Protein AF-A0A7Y3LN63-F1 (afdb_monomer)

Foldseek 3Di:
DVVVVVVVVVVVQADPVRDGDPPPPPQPDPPDQPQQPPPPLVLLVDPLDFPDFPLPDPPCNVVVLVLLLAQCNLLVLQVVVLVLLVLLLCQLVQQPVPPDLPCQQALNLLCVQQPPLLVLLVCLLAAQLQCLSNPNLLQVLVCQQQVHSGDGDPHGQALADADDPVLVVLWAQLLCVLLLVLVQLCQQQVCNHSHGSNSVSVSSVVSSVVQNVCPRYHPFRPCLGHHNNCLLVSLLLSQQYFWQAKAFQDLVCVSNDRPLCCAPPDPQHHHQSQNDRRSSRQGCSRHNRNSSSCNGPPVNGIGGGTHHGNSSLQDGSDFDLSSLLSLLLLQLLLVVVLVCLFPVQVVVQVVCCVVVVQDDDVGRPRPPCCSVVSSVVSSVVLLVLLVVLLVVWFDPPQPFDFPFDQDDDDDDDDDDDDDDPDPDPRDRDRDRDRDDSSSVSSRLLSSLLSLLSSLSSSLVSQCSHQAQNQSSQLSVQPNNNPPGRNPVRVPPPSRRDGNDDLVVSLVVSLVSSVVSLVSSLVSSLSNCQVPVLVRTPHSVCSNVSSSVSSVVSSCVSNVSSVSSSVSD

pLDDT: mean 80.08, std 20.66, range [23.3, 98.5]

Radius of gyration: 27.27 Å; Cα contacts (8 Å, |Δi|>4): 886; chains: 1; bounding box: 84×61×67 Å

Solvent-accessible surface area (backbone atoms only — not comparable to full-atom values): 30017 Å² total; per-residue (Å²): 126,76,73,62,60,61,53,54,62,56,62,75,50,46,48,101,80,77,48,75,65,81,79,80,71,84,58,82,72,88,73,73,80,71,76,72,65,64,79,63,52,62,79,67,66,56,95,74,60,63,81,46,42,54,49,72,37,89,84,57,3,63,62,49,45,56,46,53,56,38,54,54,45,53,38,65,52,15,45,64,47,37,53,52,52,50,48,22,35,50,17,10,60,68,26,46,53,82,65,55,62,73,50,76,50,38,27,34,48,43,46,51,60,21,42,45,53,48,53,48,47,56,40,17,50,52,48,9,32,52,61,63,39,29,30,38,51,64,45,52,32,47,28,63,25,41,75,38,76,44,68,82,63,94,74,54,58,45,73,56,36,76,78,55,68,78,63,58,71,44,46,42,36,53,4,38,52,40,29,56,52,49,52,49,52,32,54,39,62,26,41,85,53,63,29,47,46,31,53,49,22,53,51,51,49,51,52,38,52,49,34,32,51,39,29,33,43,23,46,63,39,44,28,60,59,33,46,32,37,60,40,36,55,43,21,55,36,9,18,38,10,27,33,46,30,66,31,48,77,44,61,64,63,55,55,69,49,83,80,51,21,23,52,67,28,47,99,74,33,53,27,28,51,62,78,57,51,41,73,75,58,56,43,23,45,65,46,37,67,72,43,35,38,54,52,24,33,90,80,71,42,55,36,45,23,37,40,64,65,37,44,42,50,49,60,35,84,68,87,52,61,43,55,22,52,42,47,36,47,52,39,5,43,56,49,38,69,47,47,64,53,29,73,71,38,56,57,50,46,54,52,47,27,71,75,70,65,50,68,58,84,100,32,52,49,68,41,70,66,59,53,53,47,45,19,50,52,52,26,42,51,65,52,50,52,40,45,52,51,36,69,75,35,45,44,90,68,78,57,74,46,77,45,63,48,70,68,69,87,78,85,72,88,69,92,70,90,81,84,78,87,74,84,74,78,84,63,78,43,70,43,69,46,84,52,59,65,55,59,57,52,41,34,54,53,34,42,18,41,35,42,30,44,42,22,44,59,43,29,70,38,42,56,45,26,40,44,44,46,48,20,50,59,22,9,69,13,16,44,39,65,76,83,44,50,80,72,75,30,47,80,47,72,60,42,78,40,51,81,42,58,73,74,53,44,51,52,52,28,44,50,42,29,48,52,12,32,54,49,14,46,52,34,31,54,52,33,37,64,75,56,48,34,84,54,29,72,45,55,66,60,50,52,52,52,54,43,50,51,52,48,52,53,41,52,53,59,51,57,50,54,57,59,35,56,75,61,108

Secondary structure (DSSP, 8-state):
-HHHHHHHHHHTTB-TTSPBP------S----------TTTGGG--TTS--EEGGG-TTTHHHHHHHHH-SHHHHHHHHHHHHHHHHHHHHHHHS-TTS-S--TT-HHHIIIIIIIHHHHHHHHHHHSSTHHHH-HHHHHHHHHHHT-SSS--SS-S---BPPPHHHHTTTTHHHHHHHHHHHHHHHHTTTTTTS-HHHHHHHHHHHHHHHHHHHHHBSTTHHHHHT-HHHHHHHHHGGGSSEEEEEES-HHHHHH-SS-HHHHEETTEE--TT---TTT--STTS-----HHHHH-TT--EEEEE--TTHHHH--SS--HHHHHHHHHHHHHHHHHHHTTSHHHHHHHHHHHHHHT--BTTB--S-HHHHHHHHHHHHHHHHHHHHHHHHHHB-SS--EEEEE----------SSS------------EEEEE--HHHHHHHHHHHHTHHHHHHHHHHHHHHHHHHHGGGHHHHHH-TTSSS--TTS-TT-GGGG--SS-HHHHHHHHHHHHHHHHHHHHHHHHHHIIIIIHHHBS-HHHHHHHHHHHHHHHHHHHHHHHHHHHHT-

Nearest PDB structures (foldseek):
  6xe6-assembly1_A  TM=2.240E-01  e=2.729E+00  Homo sapiens
  7rpi-assembly1_A  TM=2.420E-01  e=6.064E+00  Mus musculus
  8v00-assembly1_C  TM=2.046E-01  e=5.549E+00  Apocrypta bakeri

Sequence (568 aa):
MTSTLENEAKEANTLKNGQPRPVKVELFSPERRRPPKKAGMEQHFGPTDPKVDALKLPVIGKPLTKLFKSRPFQFMMILPNQAIFWIVIIGGIVGGSYAMPTGENNFGTVITWFIWFCLIFIMIVGVGRAWCMMCPFGGFAEWVQRHTFWKRTIKPITANWKWPEKMAKFGILPAVGTFIFLTWIEEFFNIAGPGYPIFTSLMVLGIVATALTVMLLFERRTFCRYLCPLTGLIGSAGATGMVAGFRTRDRDKCLSCQTKDCMRGSENGYGCPWFEWPGSASSNLMCGLCTECMKNCPEDNVGLFLQPPLTSVIKPDRRRTDVGVAIVALLGLVVFQQFNALSPYQSLDTWLNSHTGFQFGAYGYPNPIDYLGIIALASLVPVLLTGVITLLLAKKTTSQVTDTRDSGPRVVPSSGGVALLEAPAAIQTTKTVKTSQFKTWFVALAYGIIPLMASDYLARQLPKFLSNSPRIIAAISDPFDKGWNLFGTAKLHIANQHILLGNGVVAVQIVVVGIGLLASLYATNKIVKNELVQISKNALATRAITLLYVLALGLTVAGLYYPMHAAF

Mean predicted aligned error: 10.91 Å

Structure (mmCIF, N/CA/C/O backbone):
data_AF-A0A7Y3LN63-F1
#
_entry.id   AF-A0A7Y3LN63-F1
#
loop_
_atom_site.group_PDB
_atom_site.id
_atom_site.type_symbol
_atom_site.label_atom_id
_atom_site.label_alt_id
_atom_site.label_comp_id
_atom_site.label_asym_id
_atom_site.label_entity_id
_atom_site.label_seq_id
_atom_site.pdbx_PDB_ins_code
_atom_site.Cartn_x
_atom_site.Cartn_y
_atom_site.Cartn_z
_atom_site.occupancy
_atom_site.B_iso_or_equiv
_atom_site.auth_seq_id
_atom_site.auth_comp_id
_atom_site.auth_asym_id
_atom_site.auth_atom_id
_atom_site.pdbx_PDB_model_num
ATOM 1 N N . MET A 1 1 ? -48.057 28.999 -33.735 1.00 39.09 1 MET A N 1
ATOM 2 C CA . MET A 1 1 ? -47.795 27.577 -33.406 1.00 39.09 1 MET A CA 1
ATOM 3 C C . MET A 1 1 ? -46.745 27.377 -32.312 1.00 39.09 1 MET A C 1
ATOM 5 O O . MET A 1 1 ? -46.713 26.303 -31.736 1.00 39.09 1 MET A O 1
ATOM 9 N N . THR A 1 2 ? -45.935 28.379 -31.961 1.00 35.38 2 THR A N 1
ATOM 10 C CA . THR A 1 2 ? -44.934 28.278 -30.881 1.00 35.38 2 THR A CA 1
ATOM 11 C C . THR A 1 2 ? -45.413 28.771 -29.510 1.00 35.38 2 THR A C 1
ATOM 13 O O . THR A 1 2 ? -44.813 28.400 -28.514 1.00 35.38 2 THR A O 1
ATOM 16 N N . SER A 1 3 ? -46.516 29.525 -29.417 1.00 33.00 3 SER A N 1
ATOM 17 C CA . SER A 1 3 ? -47.064 29.995 -28.129 1.00 33.00 3 SER A CA 1
ATOM 18 C C . SER A 1 3 ? -48.073 29.040 -27.476 1.00 33.00 3 SER A C 1
ATOM 20 O O . SER A 1 3 ? -48.337 29.151 -26.283 1.00 33.00 3 SER A O 1
ATOM 22 N N . THR A 1 4 ? -48.639 28.092 -28.228 1.00 31.52 4 THR A N 1
ATOM 23 C CA . THR A 1 4 ? -49.630 27.132 -27.714 1.00 31.52 4 THR A CA 1
ATOM 24 C C . THR A 1 4 ? -48.982 25.928 -27.019 1.00 31.52 4 THR A C 1
ATOM 26 O O . THR A 1 4 ? -49.483 25.485 -25.992 1.00 31.52 4 THR A O 1
ATOM 29 N N . LEU A 1 5 ? -47.812 25.471 -27.486 1.00 32.16 5 LEU A N 1
ATOM 30 C CA . LEU A 1 5 ? -47.097 24.322 -26.902 1.00 32.16 5 LEU A CA 1
ATOM 31 C C . LEU A 1 5 ? -46.393 24.645 -25.569 1.00 32.16 5 LEU A C 1
ATOM 33 O O . LEU A 1 5 ? -46.231 23.767 -24.723 1.00 32.16 5 LEU A O 1
ATOM 37 N N . GLU A 1 6 ? -46.001 25.903 -25.345 1.00 34.38 6 GLU A N 1
ATOM 38 C CA . GLU A 1 6 ? -45.402 26.336 -24.071 1.00 34.38 6 GLU A CA 1
ATOM 39 C C . GLU A 1 6 ? -46.432 26.435 -22.935 1.00 34.38 6 GLU A C 1
ATOM 41 O O . GLU A 1 6 ? -46.094 26.223 -21.767 1.00 34.38 6 GLU A O 1
ATOM 46 N N . ASN A 1 7 ? -47.696 26.709 -23.273 1.00 30.59 7 ASN A N 1
ATOM 47 C CA . ASN A 1 7 ? -48.784 26.773 -22.300 1.00 30.59 7 ASN A CA 1
ATOM 48 C C . ASN A 1 7 ? -49.296 25.372 -21.926 1.00 30.59 7 ASN A C 1
ATOM 50 O O . ASN A 1 7 ? -49.495 25.105 -20.740 1.00 30.59 7 ASN A O 1
ATOM 54 N N . GLU A 1 8 ? -49.369 24.435 -22.878 1.00 32.53 8 GLU A N 1
ATOM 55 C CA . GLU A 1 8 ? -49.744 23.037 -22.595 1.00 32.53 8 GLU A CA 1
ATOM 56 C C . GLU A 1 8 ? -48.692 22.300 -21.737 1.00 32.53 8 GLU A C 1
ATOM 58 O O . GLU A 1 8 ? -49.037 21.496 -20.867 1.00 32.53 8 GLU A O 1
ATOM 63 N N . ALA A 1 9 ? -47.400 22.625 -21.884 1.00 33.78 9 ALA A N 1
ATOM 64 C CA . ALA A 1 9 ? -46.337 22.065 -21.041 1.00 33.78 9 ALA A CA 1
ATOM 65 C C . ALA A 1 9 ? -46.358 22.590 -19.589 1.00 33.78 9 ALA A C 1
ATOM 67 O O . ALA A 1 9 ? -45.890 21.902 -18.673 1.00 33.78 9 ALA A O 1
ATOM 68 N N . LYS A 1 10 ? -46.914 23.790 -19.356 1.00 35.19 10 LYS A N 1
ATOM 69 C CA . LYS A 1 10 ? -47.098 24.354 -18.008 1.00 35.19 10 LYS A CA 1
ATOM 70 C C . LYS A 1 10 ? -48.333 23.790 -17.305 1.00 35.19 10 LYS A C 1
ATOM 72 O O . LYS A 1 10 ? -48.259 23.553 -16.101 1.00 35.19 10 LYS A O 1
ATOM 77 N N . GLU A 1 11 ? -49.414 23.500 -18.029 1.00 33.34 11 GLU A N 1
ATOM 78 C CA . GLU A 1 11 ? -50.616 22.875 -17.448 1.00 33.34 11 GLU A CA 1
ATOM 79 C C . GLU A 1 11 ? -50.439 21.385 -17.119 1.00 33.34 11 GLU A C 1
ATOM 81 O O . GLU A 1 11 ? -51.043 20.883 -16.170 1.00 33.34 11 GLU A O 1
ATOM 86 N N . ALA A 1 12 ? -49.550 20.665 -17.811 1.00 37.53 12 ALA A N 1
ATOM 87 C CA . ALA A 1 12 ? -49.314 19.244 -17.533 1.00 37.53 12 ALA A CA 1
ATOM 88 C C . ALA A 1 12 ? -48.550 18.966 -16.212 1.00 37.53 12 ALA A C 1
ATOM 90 O O . ALA A 1 12 ? -48.521 17.819 -15.746 1.00 37.53 12 ALA A O 1
ATOM 91 N N . ASN A 1 13 ? -47.947 19.991 -15.590 1.00 37.59 13 ASN A N 1
ATOM 92 C CA . ASN A 1 13 ? -47.036 19.848 -14.443 1.00 37.59 13 ASN A CA 1
ATOM 93 C C . ASN A 1 13 ? -47.531 20.437 -13.109 1.00 37.59 13 ASN A C 1
ATOM 95 O O . ASN A 1 13 ? -46.816 20.368 -12.103 1.00 37.59 13 ASN A O 1
ATOM 99 N N . THR A 1 14 ? -48.765 20.931 -13.050 1.00 36.72 14 THR A N 1
ATOM 100 C CA . THR A 1 14 ? -49.410 21.415 -11.821 1.00 36.72 14 THR A CA 1
ATOM 101 C C . THR A 1 14 ? -50.537 20.472 -11.388 1.00 36.72 14 THR A C 1
ATOM 103 O O . THR A 1 14 ? -51.329 19.972 -12.185 1.00 36.72 14 THR A O 1
ATOM 106 N N . LEU A 1 15 ? -50.607 20.154 -10.092 1.00 44.59 15 LEU A N 1
ATOM 107 C CA . LEU A 1 15 ? -51.844 19.624 -9.501 1.00 44.59 15 LEU A CA 1
ATOM 108 C C . LEU A 1 15 ? -52.867 20.771 -9.410 1.00 44.59 15 LEU A C 1
ATOM 110 O O . LEU A 1 15 ? -52.457 21.926 -9.312 1.00 44.59 15 LEU A O 1
ATOM 114 N N . LYS A 1 16 ? -54.176 20.466 -9.368 1.00 48.06 16 LYS A N 1
ATOM 115 C CA . LYS A 1 16 ? -55.291 21.447 -9.286 1.00 48.06 16 LYS A CA 1
ATOM 116 C C . LYS A 1 16 ? -55.171 22.518 -8.173 1.00 48.06 16 LYS A C 1
ATOM 118 O O . LYS A 1 16 ? -55.936 23.469 -8.192 1.00 48.06 16 LYS A O 1
ATOM 123 N N . ASN A 1 17 ? -54.195 22.404 -7.263 1.00 41.84 17 ASN A N 1
ATOM 124 C CA . ASN A 1 17 ? -53.899 23.355 -6.184 1.00 41.84 17 ASN A CA 1
ATOM 125 C C . ASN A 1 17 ? -52.521 24.058 -6.303 1.00 41.84 17 ASN A C 1
ATOM 127 O O . ASN A 1 17 ? -51.982 24.518 -5.301 1.00 41.84 17 ASN A O 1
ATOM 131 N N . GLY A 1 18 ? -51.902 24.127 -7.488 1.00 37.06 18 GLY A N 1
ATOM 132 C CA . GLY A 1 18 ? -50.735 24.998 -7.726 1.00 37.06 18 GLY A CA 1
ATOM 133 C C . GLY A 1 18 ? -49.397 24.561 -7.103 1.00 37.06 18 GLY A C 1
ATOM 134 O O . GLY A 1 18 ? -48.448 25.339 -7.107 1.00 37.06 18 GLY A O 1
ATOM 135 N N . GLN A 1 19 ? -49.274 23.328 -6.599 1.00 32.66 19 GLN A N 1
ATOM 136 C CA . GLN A 1 19 ? -47.988 22.772 -6.151 1.00 32.66 19 GLN A CA 1
ATOM 137 C C . GLN A 1 19 ? -47.297 21.957 -7.267 1.00 32.66 19 GLN A C 1
ATOM 139 O O . GLN A 1 19 ? -47.985 21.219 -7.986 1.00 32.66 19 GLN A O 1
ATOM 144 N N . PRO A 1 20 ? -45.955 22.045 -7.413 1.00 33.81 20 PRO A N 1
ATOM 145 C CA . PRO A 1 20 ? -45.209 21.246 -8.384 1.00 33.81 20 PRO A CA 1
ATOM 146 C C . PRO A 1 20 ? -45.278 19.754 -8.027 1.00 33.81 20 PRO A C 1
ATOM 148 O O . PRO A 1 20 ? -45.077 19.373 -6.872 1.00 33.81 20 PRO A O 1
ATOM 151 N N . ARG A 1 21 ? -45.562 18.891 -9.016 1.00 28.56 21 ARG A N 1
ATOM 152 C CA . ARG A 1 21 ? -45.567 17.430 -8.818 1.00 28.56 21 ARG A CA 1
ATOM 153 C C . ARG A 1 21 ? -44.177 16.962 -8.358 1.00 28.56 21 ARG A C 1
ATOM 155 O O . ARG A 1 21 ? -43.190 17.314 -9.005 1.00 28.56 21 ARG A O 1
ATOM 162 N N . PRO A 1 22 ? -44.060 16.135 -7.301 1.00 31.73 22 PRO A N 1
ATOM 163 C CA . PRO A 1 22 ? -42.780 15.546 -6.940 1.00 31.73 22 PRO A CA 1
ATOM 164 C C . PRO A 1 22 ? -42.326 14.629 -8.078 1.00 31.73 22 PRO A C 1
ATOM 166 O O . PRO A 1 22 ? -42.941 13.593 -8.343 1.00 31.73 22 PRO A O 1
ATOM 169 N N . VAL A 1 23 ? -41.249 15.015 -8.763 1.00 30.59 23 VAL A N 1
ATOM 170 C CA . VAL A 1 23 ? -40.549 14.141 -9.705 1.00 30.59 23 VAL A CA 1
ATOM 171 C C . VAL A 1 23 ? -40.033 12.958 -8.892 1.00 30.59 23 VAL A C 1
ATOM 173 O O . VAL A 1 23 ? -39.098 13.089 -8.102 1.00 30.59 23 VAL A O 1
ATOM 176 N N . LYS A 1 24 ? -40.677 11.798 -9.045 1.00 23.30 24 LYS A N 1
ATOM 177 C CA . LYS A 1 24 ? -40.184 10.526 -8.513 1.00 23.30 24 LYS A CA 1
ATOM 178 C C . LYS A 1 24 ? -38.890 10.181 -9.245 1.00 23.30 24 LYS A C 1
ATOM 180 O O . LYS A 1 24 ? -38.894 9.495 -10.260 1.00 23.30 24 LYS A O 1
ATOM 185 N N . VAL A 1 25 ? -37.772 10.662 -8.718 1.00 31.08 25 VAL A N 1
ATOM 186 C CA . VAL A 1 25 ? -36.477 10.043 -8.968 1.00 31.08 25 VAL A CA 1
ATOM 187 C C . VAL A 1 25 ? -36.538 8.696 -8.259 1.00 31.08 25 VAL A C 1
ATOM 189 O O . VAL A 1 25 ? -36.634 8.648 -7.032 1.00 31.08 25 VAL A O 1
ATOM 192 N N . GLU A 1 26 ? -36.524 7.598 -9.014 1.00 25.88 26 GLU A N 1
ATOM 193 C CA . GLU A 1 26 ? -36.200 6.282 -8.464 1.00 25.88 26 GLU A CA 1
ATOM 194 C C . GLU A 1 26 ? -34.749 6.327 -7.968 1.00 25.88 26 GLU A C 1
ATOM 196 O O . GLU A 1 26 ? -33.793 5.949 -8.644 1.00 25.88 26 GLU A O 1
ATOM 201 N N . LEU A 1 27 ? -34.585 6.870 -6.762 1.00 34.22 27 LEU A N 1
ATOM 202 C CA . LEU A 1 27 ? -33.478 6.564 -5.880 1.00 34.22 27 LEU A CA 1
ATOM 203 C C . LEU A 1 27 ? -33.380 5.041 -5.846 1.00 34.22 27 LEU A C 1
ATOM 205 O O . LEU A 1 27 ? -34.405 4.374 -5.684 1.00 34.22 27 LEU A O 1
ATOM 209 N N . PHE A 1 28 ? -32.165 4.507 -6.004 1.00 36.03 28 PHE A N 1
ATOM 210 C CA . PHE A 1 28 ? -31.838 3.127 -5.649 1.00 36.03 28 PHE A CA 1
ATOM 211 C C . PHE A 1 28 ? -32.725 2.693 -4.480 1.00 36.03 28 PHE A C 1
ATOM 213 O O . PHE A 1 28 ? -32.699 3.362 -3.447 1.00 36.03 28 PHE A O 1
ATOM 220 N N . SER A 1 29 ? -33.561 1.677 -4.732 1.00 29.39 29 SER A N 1
ATOM 221 C CA . SER A 1 29 ? -34.656 1.178 -3.892 1.00 29.39 29 SER A CA 1
ATOM 222 C C . SER A 1 29 ? -34.576 1.607 -2.418 1.00 29.39 29 SER A C 1
ATOM 224 O O . SER A 1 29 ? -33.524 1.417 -1.795 1.00 29.39 29 SER A O 1
ATOM 226 N N . PRO A 1 30 ? -35.668 2.113 -1.805 1.00 30.88 30 PRO A N 1
ATOM 227 C CA . PRO A 1 30 ? -35.736 2.309 -0.366 1.00 30.88 30 PRO A CA 1
ATOM 228 C C . PRO A 1 30 ? -35.762 0.930 0.305 1.00 30.88 30 PRO A C 1
ATOM 230 O O . PRO A 1 30 ? -36.797 0.449 0.765 1.00 30.88 30 PRO A O 1
ATOM 233 N N . GLU A 1 31 ? -34.611 0.264 0.359 1.00 33.62 31 GLU A N 1
ATOM 234 C CA . GLU A 1 31 ? -34.411 -0.951 1.124 1.00 33.62 31 GLU A CA 1
ATOM 235 C C . GLU A 1 31 ? -34.666 -0.601 2.586 1.00 33.62 31 GLU A C 1
ATOM 237 O O . GLU A 1 31 ? -33.877 0.072 3.256 1.00 33.62 31 GLU A O 1
ATOM 242 N N . ARG A 1 32 ? -35.871 -1.001 3.005 1.00 32.59 32 ARG A N 1
ATOM 243 C CA . ARG A 1 32 ? -36.440 -1.075 4.348 1.00 32.59 32 ARG A CA 1
ATOM 244 C C . ARG A 1 32 ? -35.427 -0.656 5.417 1.00 32.59 32 ARG A C 1
ATOM 246 O O . ARG A 1 32 ? -34.529 -1.424 5.768 1.00 32.59 32 ARG A O 1
ATOM 253 N N . ARG A 1 33 ? -35.583 0.571 5.936 1.00 40.38 33 ARG A N 1
ATOM 254 C CA . ARG A 1 33 ? -34.808 1.092 7.070 1.00 40.38 33 ARG A CA 1
ATOM 255 C C . ARG A 1 33 ? -34.923 0.091 8.221 1.00 40.38 33 ARG A C 1
ATOM 257 O O . ARG A 1 33 ? -35.912 0.098 8.946 1.00 40.38 33 ARG A O 1
ATOM 264 N N . ARG A 1 34 ? -33.921 -0.772 8.419 1.00 39.75 34 ARG A N 1
ATOM 265 C CA . ARG A 1 34 ? -33.699 -1.318 9.758 1.00 39.75 34 ARG A CA 1
ATOM 266 C C . ARG A 1 34 ? -33.326 -0.110 10.612 1.00 39.75 34 ARG A C 1
ATOM 268 O O . ARG A 1 34 ? -32.345 0.553 10.259 1.00 39.75 34 ARG A O 1
ATOM 275 N N . PRO A 1 35 ? -34.095 0.226 11.662 1.00 37.75 35 PRO A N 1
ATOM 276 C CA . PRO A 1 35 ? -33.695 1.295 12.556 1.00 37.75 35 PRO A CA 1
ATOM 277 C C . PRO A 1 35 ? -32.275 0.984 13.051 1.00 37.75 35 PRO A C 1
ATOM 279 O O . PRO A 1 35 ? -31.975 -0.186 13.325 1.00 37.75 35 PRO A O 1
ATOM 282 N N . PRO A 1 36 ? -31.378 1.983 13.089 1.00 44.00 36 PRO A N 1
ATOM 283 C CA . PRO A 1 36 ? -30.032 1.787 13.598 1.00 44.00 36 PRO A CA 1
ATOM 284 C C . PRO A 1 36 ? -30.159 1.312 15.044 1.00 44.00 36 PRO A C 1
ATOM 286 O O . PRO A 1 36 ? -30.557 2.069 15.925 1.00 44.00 36 PRO A O 1
ATOM 289 N N . LYS A 1 37 ? -29.886 0.028 15.288 1.00 46.03 37 LYS A N 1
ATOM 290 C CA . LYS A 1 37 ? -29.803 -0.476 16.654 1.00 46.03 37 LYS A CA 1
ATOM 291 C C . LYS A 1 37 ? -28.567 0.165 17.289 1.00 46.03 37 LYS A C 1
ATOM 293 O O . LYS A 1 37 ? -27.470 0.014 16.757 1.00 46.03 37 LYS A O 1
ATOM 298 N N . LYS A 1 38 ? -28.756 0.888 18.399 1.00 49.06 38 LYS A N 1
ATOM 299 C CA . LYS A 1 38 ? -27.658 1.377 19.253 1.00 49.06 38 LYS A CA 1
ATOM 300 C C . LYS A 1 38 ? -26.815 0.214 19.802 1.00 49.06 38 LYS A C 1
ATOM 302 O O . LYS A 1 38 ? -25.590 0.298 19.858 1.00 49.06 38 LYS A O 1
ATOM 307 N N . ALA A 1 39 ? -27.481 -0.902 20.103 1.00 42.31 39 ALA A N 1
ATOM 308 C CA . ALA A 1 39 ? -26.878 -2.104 20.664 1.00 42.31 39 ALA A CA 1
ATOM 309 C C . ALA A 1 39 ? -25.735 -2.661 19.792 1.00 42.31 39 ALA A C 1
ATOM 311 O O . ALA A 1 39 ? -25.924 -2.968 18.613 1.00 42.31 39 ALA A O 1
ATOM 312 N N . GLY A 1 40 ? -24.544 -2.784 20.387 1.00 48.88 40 GLY A N 1
ATOM 313 C CA . GLY A 1 40 ? -23.321 -3.300 19.757 1.00 48.88 40 GLY A CA 1
ATOM 314 C C . GLY A 1 40 ? -22.476 -2.253 19.018 1.00 48.88 40 GLY A C 1
ATOM 315 O O . GLY A 1 40 ? -21.286 -2.474 18.815 1.00 48.88 40 GLY A O 1
ATOM 316 N N . MET A 1 41 ? -23.039 -1.091 18.665 1.00 50.12 41 MET A N 1
ATOM 317 C CA . MET A 1 41 ? -22.267 0.003 18.054 1.00 50.12 41 MET A CA 1
ATOM 318 C C . MET A 1 41 ? -21.547 0.841 19.120 1.00 50.12 41 MET A C 1
ATOM 320 O O . MET A 1 41 ? -20.442 1.306 18.868 1.00 50.12 41 MET A O 1
ATOM 324 N N . GLU A 1 42 ? -22.107 0.919 20.333 1.00 51.09 42 GLU A N 1
ATOM 325 C CA . GLU A 1 42 ? -21.497 1.507 21.544 1.00 51.09 42 GLU A CA 1
ATOM 326 C C . GLU A 1 42 ? -20.109 0.942 21.875 1.00 51.09 42 GLU A C 1
ATOM 328 O O . GLU A 1 42 ? -19.224 1.684 22.289 1.00 51.09 42 GLU A O 1
ATOM 333 N N . GLN A 1 43 ? -19.859 -0.335 21.581 1.00 47.31 43 GLN A N 1
ATOM 334 C CA . GLN A 1 43 ? -18.547 -0.969 21.781 1.00 47.31 43 GLN A CA 1
ATOM 335 C C . GLN A 1 43 ? -17.494 -0.541 20.748 1.00 47.31 43 GLN A C 1
ATOM 337 O O . GLN A 1 43 ? -16.299 -0.700 20.985 1.00 47.31 43 GLN A O 1
ATOM 342 N N . HIS A 1 44 ? -17.918 0.007 19.606 1.00 49.00 44 HIS A N 1
ATOM 343 C CA . HIS A 1 44 ? -17.031 0.606 18.607 1.00 49.00 44 HIS A CA 1
ATOM 344 C C . HIS A 1 44 ? -16.770 2.098 18.873 1.00 49.00 44 HIS A C 1
ATOM 346 O O . HIS A 1 44 ? -15.989 2.708 18.143 1.00 49.00 44 HIS A O 1
ATOM 352 N N . PHE A 1 45 ? -17.417 2.691 19.886 1.00 53.09 45 PHE A N 1
ATOM 353 C CA . PHE A 1 45 ? -17.345 4.104 20.270 1.00 53.09 45 PHE A CA 1
ATOM 354 C C . PHE A 1 45 ? -16.383 4.287 21.464 1.00 53.09 45 PHE A C 1
ATOM 356 O O . PHE A 1 45 ? -16.800 4.584 22.578 1.00 53.09 45 PHE A O 1
ATOM 363 N N . GLY A 1 46 ? -15.084 4.037 21.247 1.00 55.19 46 GLY A N 1
ATOM 364 C CA . GLY A 1 46 ? -14.059 4.051 22.301 1.00 55.19 46 GLY A CA 1
ATOM 365 C C . GLY A 1 46 ? -13.280 5.376 22.462 1.00 55.19 46 GLY A C 1
ATOM 366 O O . GLY A 1 46 ? -13.224 6.189 21.542 1.00 55.19 46 GLY A O 1
ATOM 367 N N . PRO A 1 47 ? -12.578 5.580 23.599 1.00 47.56 47 PRO A N 1
ATOM 368 C CA . PRO A 1 47 ? -11.713 6.745 23.877 1.00 47.56 47 PRO A CA 1
ATOM 369 C C . PRO A 1 47 ? -10.429 6.815 23.021 1.00 47.56 47 PRO A C 1
ATOM 371 O O . PRO A 1 47 ? -9.586 7.693 23.218 1.00 47.56 47 PRO A O 1
ATOM 374 N N . THR A 1 48 ? -10.254 5.867 22.103 1.00 52.16 48 THR A N 1
ATOM 375 C CA . THR A 1 48 ? -9.139 5.727 21.156 1.00 52.16 48 THR A CA 1
ATOM 376 C C . THR A 1 48 ? -9.301 6.577 19.901 1.00 52.16 48 THR A C 1
ATOM 378 O O . THR A 1 48 ? -8.387 6.601 19.074 1.00 52.16 48 THR A O 1
ATOM 381 N N . ASP A 1 49 ? -10.416 7.299 19.766 1.00 67.44 49 ASP A N 1
ATOM 382 C CA . ASP A 1 49 ? -10.629 8.175 18.625 1.00 67.44 49 ASP A CA 1
ATOM 383 C C . ASP A 1 49 ? -9.579 9.280 18.525 1.00 67.44 49 ASP A C 1
ATOM 385 O O . ASP A 1 49 ? -9.224 9.919 19.526 1.00 67.44 49 ASP A O 1
ATOM 389 N N . PRO A 1 50 ? -9.094 9.554 17.305 1.00 72.00 50 PRO A N 1
ATOM 390 C CA . PRO A 1 50 ? -8.230 10.693 17.079 1.00 72.00 50 PRO A CA 1
ATOM 391 C C . PRO A 1 50 ? -8.977 11.979 17.449 1.00 72.00 50 PRO A C 1
ATOM 393 O O . PRO A 1 50 ? -10.120 12.190 17.057 1.00 72.00 50 PRO A O 1
ATOM 396 N N . LYS A 1 51 ? -8.321 12.848 18.221 1.00 79.94 51 LYS A N 1
ATOM 397 C CA . LYS A 1 51 ? -8.942 14.071 18.759 1.00 79.94 51 LYS A CA 1
ATOM 398 C C . LYS A 1 51 ? -8.732 15.299 17.875 1.00 79.94 51 LYS A C 1
ATOM 400 O O . LYS A 1 51 ? -9.467 16.274 17.991 1.00 79.94 51 LYS A O 1
ATOM 405 N N . VAL A 1 52 ? -7.721 15.267 17.007 1.00 90.06 52 VAL A N 1
ATOM 406 C CA . VAL A 1 52 ? -7.313 16.423 16.202 1.00 90.06 52 VAL A CA 1
ATOM 407 C C . VAL A 1 52 ? -8.006 16.369 14.844 1.00 90.06 52 VAL A C 1
ATOM 409 O O . VAL A 1 52 ? -7.597 15.612 13.967 1.00 90.06 52 VAL A O 1
ATOM 412 N N . ASP A 1 53 ? -9.049 17.181 14.668 1.00 92.75 53 ASP A N 1
ATOM 413 C CA . ASP A 1 53 ? -9.694 17.408 13.370 1.00 92.75 53 ASP A CA 1
ATOM 414 C C . ASP A 1 53 ? -8.950 18.514 12.609 1.00 92.75 53 ASP A C 1
ATOM 416 O O . ASP A 1 53 ? -9.058 19.698 12.942 1.00 92.75 53 ASP A O 1
ATOM 420 N N . ALA A 1 54 ? -8.211 18.136 11.563 1.00 92.88 54 ALA A N 1
ATOM 421 C CA . ALA A 1 54 ? -7.433 19.058 10.736 1.00 92.88 54 ALA A CA 1
ATOM 422 C C . ALA A 1 54 ? -8.304 20.149 10.089 1.00 92.88 54 ALA A C 1
ATOM 424 O O . ALA A 1 54 ? -7.829 21.249 9.808 1.00 92.88 54 ALA A O 1
ATOM 425 N N . LEU A 1 55 ? -9.595 19.872 9.887 1.00 93.06 55 LEU A N 1
ATOM 426 C CA . LEU A 1 55 ? -10.539 20.809 9.278 1.00 93.06 55 LEU A CA 1
ATOM 427 C C . LEU A 1 55 ? -11.002 21.914 10.230 1.00 93.06 55 LEU A C 1
ATOM 429 O O . LEU A 1 55 ? -11.579 22.901 9.778 1.00 93.06 55 LEU A O 1
ATOM 433 N N . LYS A 1 56 ? -10.744 21.769 11.533 1.00 92.06 56 LYS A N 1
ATOM 434 C CA . LYS A 1 56 ? -11.036 22.785 12.553 1.00 92.06 56 LYS A CA 1
ATOM 435 C C . LYS A 1 56 ? -9.813 23.612 12.955 1.00 92.06 56 LYS A C 1
ATOM 437 O O . LYS A 1 56 ? -9.938 24.489 13.803 1.00 92.06 56 LYS A O 1
ATOM 442 N N . LEU A 1 57 ? -8.645 23.363 12.359 1.00 92.19 57 LEU A N 1
ATOM 443 C CA . LEU A 1 57 ? -7.449 24.157 12.637 1.00 92.19 57 LEU A CA 1
ATOM 444 C C . LEU A 1 57 ? -7.642 25.611 12.164 1.00 92.19 57 LEU A C 1
ATOM 446 O O . LEU A 1 57 ? -8.172 25.825 11.071 1.00 92.19 57 LEU A O 1
ATOM 450 N N . PRO A 1 58 ? -7.202 26.613 12.946 1.00 88.31 58 PRO A N 1
ATOM 451 C CA . PRO A 1 58 ? -7.590 28.012 12.746 1.00 88.31 58 PRO A CA 1
ATOM 452 C C . PRO A 1 58 ? -7.118 28.593 11.406 1.00 88.31 58 PRO A C 1
ATOM 454 O O . PRO A 1 58 ? -7.854 29.347 10.776 1.00 88.31 58 PRO A O 1
ATOM 457 N N . VAL A 1 59 ? -5.923 28.208 10.944 1.00 90.50 59 VAL A N 1
ATOM 458 C CA . VAL A 1 59 ? -5.313 28.749 9.716 1.00 90.50 59 VAL A CA 1
ATOM 459 C C . VAL A 1 59 ? -5.698 27.929 8.481 1.00 90.50 59 VAL A C 1
ATOM 461 O O . VAL A 1 59 ? -6.109 28.478 7.462 1.00 90.50 59 VAL A O 1
ATOM 464 N N . ILE A 1 60 ? -5.602 26.599 8.568 1.00 91.31 60 ILE A N 1
ATOM 465 C CA . ILE A 1 60 ? -5.741 25.709 7.403 1.00 91.31 60 ILE A CA 1
ATOM 466 C C . ILE A 1 60 ? -7.124 25.055 7.275 1.00 91.31 60 ILE A C 1
ATOM 468 O O . ILE A 1 60 ? -7.471 24.557 6.206 1.00 91.31 60 ILE A O 1
ATOM 472 N N . GLY A 1 61 ? -7.955 25.075 8.320 1.00 90.94 61 GLY A N 1
ATOM 473 C CA . GLY A 1 61 ? -9.194 24.296 8.374 1.00 90.94 61 GLY A CA 1
ATOM 474 C C . GLY A 1 61 ? -10.268 24.738 7.376 1.00 90.94 61 GLY A C 1
ATOM 475 O O . GLY A 1 61 ? -10.832 23.912 6.651 1.00 90.94 61 GLY A O 1
ATOM 476 N N . LYS A 1 62 ? -10.519 26.050 7.273 1.00 92.19 62 LYS A N 1
ATOM 477 C CA . LYS A 1 62 ? -11.463 26.628 6.298 1.00 92.19 62 LYS A CA 1
ATOM 478 C C . LYS A 1 62 ? -11.047 26.380 4.838 1.00 92.19 62 LYS A C 1
ATOM 480 O O . LYS A 1 62 ? -11.887 25.869 4.089 1.00 92.19 62 LYS A O 1
ATOM 485 N N . PRO A 1 63 ? -9.803 26.684 4.402 1.00 93.88 63 PRO A N 1
ATOM 486 C CA . PRO A 1 63 ? -9.397 26.409 3.026 1.00 93.88 63 PRO A CA 1
ATOM 487 C C . PRO A 1 63 ? -9.412 24.908 2.712 1.00 93.88 63 PRO A C 1
ATOM 489 O O . PRO A 1 63 ? -9.930 24.529 1.663 1.00 93.88 63 PRO A O 1
ATOM 492 N N . LEU A 1 64 ? -8.972 24.043 3.637 1.00 93.38 64 LEU A N 1
ATOM 493 C CA . LEU A 1 64 ? -9.056 22.584 3.475 1.00 93.38 64 LEU A CA 1
ATOM 494 C C . LEU A 1 64 ? -10.500 22.097 3.325 1.00 93.38 64 LEU A C 1
ATOM 496 O O . LEU A 1 64 ? -10.793 21.288 2.449 1.00 93.38 64 LEU A O 1
ATOM 500 N N . THR A 1 65 ? -11.423 22.611 4.139 1.00 94.00 65 THR A N 1
ATOM 501 C CA . THR A 1 65 ? -12.846 22.251 4.060 1.00 94.00 65 THR A CA 1
ATOM 502 C C . THR A 1 65 ? -13.441 22.644 2.713 1.00 94.00 65 THR A C 1
ATOM 504 O O . THR A 1 65 ? -14.121 21.831 2.082 1.00 94.00 65 THR A O 1
ATOM 507 N N . LYS A 1 66 ? -13.159 23.866 2.241 1.00 93.56 66 LYS A N 1
ATOM 508 C CA . LYS A 1 66 ? -13.601 24.340 0.922 1.00 93.56 66 LYS A CA 1
ATOM 509 C C . LYS A 1 66 ? -13.021 23.469 -0.194 1.00 93.56 66 LYS A C 1
ATOM 511 O O . LYS A 1 66 ? -13.756 23.063 -1.092 1.00 93.56 66 LYS A O 1
ATOM 516 N N . LEU A 1 67 ? -11.734 23.134 -0.102 1.00 93.94 67 LEU A N 1
ATOM 517 C CA . LEU A 1 67 ? -11.042 22.279 -1.060 1.00 93.94 67 LEU A CA 1
ATOM 518 C C . LEU A 1 67 ? -11.659 20.872 -1.104 1.00 93.94 67 LEU A C 1
ATOM 520 O O . LEU A 1 67 ? -12.057 20.417 -2.172 1.00 93.94 67 LEU A O 1
ATOM 524 N N . PHE A 1 68 ? -11.831 20.206 0.038 1.00 92.69 68 PHE A N 1
ATOM 525 C CA . PHE A 1 68 ? -12.347 18.832 0.103 1.00 92.69 68 PHE A CA 1
ATOM 526 C C . PHE A 1 68 ? -13.831 18.707 -0.241 1.00 92.69 68 PHE A C 1
ATOM 528 O O . PHE A 1 68 ? -14.235 17.677 -0.791 1.00 92.69 68 PHE A O 1
ATOM 535 N N . LYS A 1 69 ? -14.638 19.739 0.050 1.00 91.81 69 LYS A N 1
ATOM 536 C CA . LYS A 1 69 ? -16.039 19.805 -0.391 1.00 91.81 69 LYS A CA 1
ATOM 537 C C . LYS A 1 69 ? -16.160 20.098 -1.891 1.00 91.81 69 LYS A C 1
ATOM 539 O O . LYS A 1 69 ? -17.191 19.781 -2.484 1.00 91.81 69 LYS A O 1
ATOM 544 N N . SER A 1 70 ? -15.122 20.643 -2.529 1.00 91.75 70 SER A N 1
ATOM 545 C CA . SER A 1 70 ? -15.151 20.903 -3.967 1.00 91.75 70 SER A CA 1
ATOM 546 C C . SER A 1 70 ? -15.168 19.598 -4.776 1.00 91.75 70 SER A C 1
ATOM 548 O O . SER A 1 70 ? -14.479 18.618 -4.480 1.00 91.75 70 SER A O 1
ATOM 550 N N . ARG A 1 71 ? -15.996 19.571 -5.822 1.00 88.31 71 ARG A N 1
ATOM 551 C CA . ARG A 1 71 ? -16.108 18.436 -6.749 1.00 88.31 71 ARG A CA 1
ATOM 552 C C . ARG A 1 71 ? -14.850 18.241 -7.613 1.00 88.31 71 ARG A C 1
ATOM 554 O O . ARG A 1 71 ? -14.421 17.092 -7.729 1.00 88.31 71 ARG A O 1
ATOM 561 N N . PRO A 1 72 ? -14.210 19.304 -8.145 1.00 90.88 72 PRO A N 1
ATOM 562 C CA . PRO A 1 72 ? -12.999 19.164 -8.953 1.00 90.88 72 PRO A CA 1
ATOM 563 C C . PRO A 1 72 ? -11.789 18.637 -8.181 1.00 90.88 72 PRO A C 1
ATOM 565 O O . PRO A 1 72 ? -10.875 18.114 -8.805 1.00 90.88 72 PRO A O 1
ATOM 568 N N . PHE A 1 73 ? -11.773 18.723 -6.846 1.00 91.44 73 PHE A N 1
ATOM 569 C CA . PHE A 1 73 ? -10.615 18.341 -6.033 1.00 91.44 73 PHE A CA 1
ATOM 570 C C . PHE A 1 73 ? -10.069 16.947 -6.342 1.00 91.44 73 PHE A C 1
ATOM 572 O O . PHE A 1 73 ? -8.867 16.777 -6.520 1.00 91.44 73 PHE A O 1
ATOM 579 N N . GLN A 1 74 ? -10.948 15.947 -6.443 1.00 88.69 74 GLN A N 1
ATOM 580 C CA . GLN A 1 74 ? -10.509 14.582 -6.718 1.00 88.69 74 GLN A CA 1
ATOM 581 C C . GLN A 1 74 ? -9.896 14.469 -8.123 1.00 88.69 74 GLN A C 1
ATOM 583 O O . GLN A 1 74 ? -8.856 13.840 -8.284 1.00 88.69 74 GLN A O 1
ATOM 588 N N . PHE A 1 75 ? -10.500 15.122 -9.121 1.00 91.25 75 PHE A N 1
ATOM 589 C CA . PHE A 1 75 ? -9.959 15.192 -10.478 1.00 91.25 75 PHE A CA 1
ATOM 590 C C . PHE A 1 75 ? -8.586 15.872 -10.502 1.00 91.25 75 PHE A C 1
ATOM 592 O O . PHE A 1 75 ? -7.639 15.300 -11.030 1.00 91.25 75 PHE A O 1
ATOM 599 N N . MET A 1 76 ? -8.456 17.039 -9.865 1.00 92.56 76 MET A N 1
ATOM 600 C CA . MET A 1 76 ? -7.208 17.810 -9.819 1.00 92.56 76 MET A CA 1
ATOM 601 C C . MET A 1 76 ? -6.064 17.048 -9.148 1.00 92.56 76 MET A C 1
ATOM 603 O O . MET A 1 76 ? -4.915 17.223 -9.529 1.00 92.56 76 MET A O 1
ATOM 607 N N . MET A 1 77 ? -6.369 16.191 -8.173 1.00 92.00 77 MET A N 1
ATOM 608 C CA . MET A 1 77 ? -5.363 15.367 -7.499 1.00 92.00 77 MET A CA 1
ATOM 609 C C . MET A 1 77 ? -4.951 14.138 -8.314 1.00 92.00 77 MET A C 1
ATOM 611 O O . MET A 1 77 ? -3.824 13.679 -8.183 1.00 92.00 77 MET A O 1
ATOM 615 N N . ILE A 1 78 ? -5.844 13.598 -9.147 1.00 93.56 78 ILE A N 1
ATOM 616 C CA . ILE A 1 78 ? -5.555 12.446 -10.017 1.00 93.56 78 ILE A CA 1
ATOM 617 C C . ILE A 1 78 ? -4.841 12.891 -11.301 1.00 93.56 78 ILE A C 1
ATOM 619 O O . ILE A 1 78 ? -3.988 12.166 -11.805 1.00 93.56 78 ILE A O 1
ATOM 623 N N . LEU A 1 79 ? -5.176 14.073 -11.829 1.00 93.12 79 LEU A N 1
ATOM 624 C CA . LEU A 1 79 ? -4.742 14.550 -13.143 1.00 93.12 79 LEU A CA 1
ATOM 625 C C . LEU A 1 79 ? -3.214 14.527 -13.358 1.00 93.12 79 LEU A C 1
ATOM 627 O O . LEU A 1 79 ? -2.806 13.997 -14.393 1.00 93.12 79 LEU A O 1
ATOM 631 N N . PRO A 1 80 ? -2.359 15.013 -12.430 1.00 92.38 80 PRO A N 1
ATOM 632 C CA . PRO A 1 80 ? -0.908 14.981 -12.627 1.00 92.38 80 PRO A CA 1
ATOM 633 C C . PRO A 1 80 ? -0.388 13.553 -12.800 1.00 92.38 80 PRO A C 1
ATOM 635 O O . PRO A 1 80 ? 0.357 13.260 -13.733 1.00 92.38 80 PRO A O 1
ATOM 638 N N . ASN A 1 81 ? -0.856 12.636 -11.952 1.00 92.38 81 ASN A N 1
ATOM 639 C CA . ASN A 1 81 ? -0.456 11.236 -12.017 1.00 92.38 81 ASN A CA 1
ATOM 640 C C . ASN A 1 81 ? -1.011 10.566 -13.273 1.00 92.38 81 ASN A C 1
ATOM 642 O O . ASN A 1 81 ? -0.325 9.762 -13.890 1.00 92.38 81 ASN A O 1
ATOM 646 N N . GLN A 1 82 ? -2.228 10.912 -13.689 1.00 93.12 82 GLN A N 1
ATOM 647 C CA . GLN A 1 82 ? -2.787 10.382 -14.924 1.00 93.12 82 GLN A CA 1
ATOM 648 C C . GLN A 1 82 ? -1.961 10.800 -16.147 1.00 93.12 82 GLN A C 1
ATOM 650 O O . GLN A 1 82 ? -1.712 9.965 -17.014 1.00 93.12 82 GLN A O 1
ATOM 655 N N . ALA A 1 83 ? -1.516 12.059 -16.207 1.00 92.06 83 ALA A N 1
ATOM 656 C CA . ALA A 1 83 ? -0.648 12.544 -17.277 1.00 92.06 83 ALA A CA 1
ATOM 657 C C . ALA A 1 83 ? 0.693 11.796 -17.286 1.00 92.06 83 ALA A C 1
ATOM 659 O O . ALA A 1 83 ? 1.090 11.278 -18.326 1.00 92.06 83 ALA A O 1
ATOM 660 N N . ILE A 1 84 ? 1.336 11.654 -16.120 1.00 90.06 84 ILE A N 1
ATOM 661 C CA . ILE A 1 84 ? 2.594 10.907 -15.978 1.00 90.06 84 ILE A CA 1
ATOM 662 C C . ILE A 1 84 ? 2.440 9.470 -16.484 1.00 90.06 84 ILE A C 1
ATOM 664 O O . ILE A 1 84 ? 3.230 9.028 -17.310 1.00 90.06 84 ILE A O 1
ATOM 668 N N . PHE A 1 85 ? 1.412 8.744 -16.037 1.00 90.12 85 PHE A N 1
ATOM 669 C CA . PHE A 1 85 ? 1.230 7.341 -16.415 1.00 90.12 85 PHE A CA 1
ATOM 670 C C . PHE A 1 85 ? 0.895 7.161 -17.901 1.00 90.12 85 PHE A C 1
ATOM 672 O O . PHE A 1 85 ? 1.342 6.187 -18.499 1.00 90.12 85 PHE A O 1
ATOM 679 N N . TRP A 1 86 ? 0.176 8.097 -18.528 1.00 90.69 86 TRP A N 1
ATOM 680 C CA . TRP A 1 86 ? -0.005 8.068 -19.983 1.00 90.69 86 TRP A CA 1
ATOM 681 C C . TRP A 1 86 ? 1.296 8.342 -20.737 1.00 90.69 86 TRP A C 1
ATOM 683 O O . TRP A 1 86 ? 1.550 7.677 -21.738 1.00 90.69 86 TRP A O 1
ATOM 693 N N . ILE A 1 87 ? 2.146 9.249 -20.242 1.00 88.19 87 ILE A N 1
ATOM 694 C CA . ILE A 1 87 ? 3.487 9.458 -20.805 1.00 88.19 87 ILE A CA 1
ATOM 695 C C . ILE A 1 87 ? 4.329 8.188 -20.649 1.00 88.19 87 ILE A C 1
ATOM 697 O O . ILE A 1 87 ? 5.000 7.815 -21.600 1.00 88.19 87 ILE A O 1
ATOM 701 N N . VAL A 1 88 ? 4.253 7.480 -19.516 1.00 86.88 88 VAL A N 1
ATOM 702 C CA . VAL A 1 88 ? 4.941 6.187 -19.330 1.00 86.88 88 VAL A CA 1
ATOM 703 C C . VAL A 1 88 ? 4.473 5.154 -20.357 1.00 86.88 88 VAL A C 1
ATOM 705 O O . VAL A 1 88 ? 5.309 4.531 -21.003 1.00 86.88 88 VAL A O 1
ATOM 708 N N . ILE A 1 89 ? 3.157 4.997 -20.540 1.00 89.12 89 ILE A N 1
ATOM 709 C CA . ILE A 1 89 ? 2.582 4.029 -21.490 1.00 89.12 89 ILE A CA 1
ATOM 710 C C . ILE A 1 89 ? 2.994 4.363 -22.929 1.00 89.12 89 ILE A C 1
ATOM 712 O O . ILE A 1 89 ? 3.454 3.494 -23.665 1.00 89.12 89 ILE A O 1
ATOM 716 N N . ILE A 1 90 ? 2.830 5.620 -23.345 1.00 88.12 90 ILE A N 1
ATOM 717 C CA . ILE A 1 90 ? 3.172 6.049 -24.707 1.00 88.12 90 ILE A CA 1
ATOM 718 C C . ILE A 1 90 ? 4.691 5.988 -24.899 1.00 88.12 90 ILE A C 1
ATOM 720 O O . ILE A 1 90 ? 5.154 5.512 -25.929 1.00 88.12 90 ILE A O 1
ATOM 724 N N . GLY A 1 91 ? 5.461 6.409 -23.897 1.00 82.56 91 GLY A N 1
ATOM 725 C CA . GLY A 1 91 ? 6.920 6.379 -23.868 1.00 82.56 91 GLY A CA 1
ATOM 726 C C . GLY A 1 91 ? 7.493 4.981 -24.033 1.00 82.56 91 GLY A C 1
ATOM 727 O O . GLY A 1 91 ? 8.361 4.788 -24.875 1.00 82.56 91 GLY A O 1
ATOM 728 N N . GLY A 1 92 ? 6.984 3.987 -23.306 1.00 81.50 92 GLY A N 1
ATOM 729 C CA . GLY A 1 92 ? 7.481 2.616 -23.435 1.00 81.50 92 GLY A CA 1
ATOM 730 C C . GLY A 1 92 ? 7.026 1.897 -24.710 1.00 81.50 92 GLY A C 1
ATOM 731 O O . GLY A 1 92 ? 7.705 0.974 -25.150 1.00 81.50 92 GLY A O 1
ATOM 732 N N . ILE A 1 93 ? 5.911 2.310 -25.327 1.00 84.88 93 ILE A N 1
ATOM 733 C CA . ILE A 1 93 ? 5.435 1.736 -26.599 1.00 84.88 93 ILE A CA 1
ATOM 734 C C . ILE A 1 93 ? 6.110 2.399 -27.804 1.00 84.88 93 ILE A C 1
ATOM 736 O O . ILE A 1 93 ? 6.519 1.701 -28.725 1.00 84.88 93 ILE A O 1
ATOM 740 N N . VAL A 1 94 ? 6.210 3.729 -27.821 1.00 80.19 94 VAL A N 1
ATOM 741 C CA . VAL A 1 94 ? 6.671 4.522 -28.977 1.00 80.19 94 VAL A CA 1
ATOM 742 C C . VAL A 1 94 ? 8.170 4.822 -28.915 1.00 80.19 94 VAL A C 1
ATOM 744 O O . VAL A 1 94 ? 8.806 4.966 -29.959 1.00 80.19 94 VAL A O 1
ATOM 747 N N . GLY A 1 95 ? 8.734 4.959 -27.714 1.00 65.56 95 GLY A N 1
ATOM 748 C CA . GLY A 1 95 ? 10.108 5.404 -27.492 1.00 65.56 95 GLY A CA 1
ATOM 749 C C . GLY A 1 95 ? 11.125 4.276 -27.563 1.00 65.56 95 GLY A C 1
ATOM 750 O O . GLY A 1 95 ? 11.669 3.878 -26.539 1.00 65.56 95 GLY A O 1
ATOM 751 N N . GLY A 1 96 ? 11.335 3.742 -28.770 1.00 61.22 96 GLY A N 1
ATOM 752 C CA . GLY A 1 96 ? 12.370 2.741 -29.027 1.00 61.22 96 GLY A CA 1
ATOM 753 C C . GLY A 1 96 ? 12.113 1.431 -28.286 1.00 61.22 96 GLY A C 1
ATOM 754 O O . GLY A 1 96 ? 12.964 0.970 -27.539 1.00 61.22 96 GLY A O 1
ATOM 755 N N . SER A 1 97 ? 10.956 0.800 -28.507 1.00 53.69 97 SER A N 1
ATOM 756 C CA . SER A 1 97 ? 10.457 -0.396 -27.794 1.00 53.69 97 SER A CA 1
ATOM 757 C C . SER A 1 97 ? 11.410 -1.612 -27.785 1.00 53.69 97 SER A C 1
ATOM 759 O O . SER A 1 97 ? 11.180 -2.559 -27.036 1.00 53.69 97 SER A O 1
ATOM 761 N N . TYR A 1 98 ? 12.481 -1.564 -28.587 1.00 54.41 98 TYR A N 1
ATOM 762 C CA . TYR A 1 98 ? 13.557 -2.559 -28.693 1.00 54.41 98 TYR A CA 1
ATOM 763 C C . TYR A 1 98 ? 14.969 -1.943 -28.679 1.00 54.41 98 TYR A C 1
ATOM 765 O O . TYR A 1 98 ? 15.961 -2.663 -28.796 1.00 54.41 98 TYR A O 1
ATOM 773 N N . ALA A 1 99 ? 15.078 -0.617 -28.569 1.00 45.62 99 ALA A N 1
ATOM 774 C CA . ALA A 1 99 ? 16.347 0.087 -28.555 1.00 45.62 99 ALA A CA 1
ATOM 775 C C . ALA A 1 99 ? 16.905 0.087 -27.124 1.00 45.62 99 ALA A C 1
ATOM 777 O O . ALA A 1 99 ? 16.444 0.810 -26.251 1.00 45.62 99 ALA A O 1
ATOM 778 N N . MET A 1 100 ? 17.927 -0.747 -26.934 1.00 50.12 100 MET A N 1
ATOM 779 C CA . MET A 1 100 ? 18.817 -0.852 -25.773 1.00 50.12 100 MET A CA 1
ATOM 780 C C . MET A 1 100 ? 18.284 -1.597 -24.518 1.00 50.12 100 MET A C 1
ATOM 782 O O . MET A 1 100 ? 17.337 -1.156 -23.874 1.00 50.12 100 MET A O 1
ATOM 786 N N . PRO A 1 101 ? 18.960 -2.690 -24.093 1.00 47.34 101 PRO A N 1
ATOM 787 C CA . PRO A 1 101 ? 18.770 -3.337 -22.782 1.00 47.34 101 PRO A CA 1
ATOM 788 C C . PRO A 1 101 ? 19.127 -2.424 -21.598 1.00 47.34 101 PRO A C 1
ATOM 790 O O . PRO A 1 101 ? 18.768 -2.671 -20.455 1.00 47.34 101 PRO A O 1
ATOM 793 N N . THR A 1 102 ? 19.856 -1.342 -21.847 1.00 48.00 102 THR A N 1
ATOM 794 C CA . THR A 1 102 ? 20.204 -0.340 -20.845 1.00 48.00 102 THR A CA 1
ATOM 795 C C . THR A 1 102 ? 19.205 0.808 -20.953 1.00 48.00 102 THR A C 1
ATOM 797 O O . THR A 1 102 ? 19.530 1.871 -21.474 1.00 48.00 102 THR A O 1
ATOM 800 N N . GLY A 1 103 ? 17.965 0.592 -20.495 1.00 49.25 103 GLY A N 1
ATOM 801 C CA . GLY A 1 103 ? 16.882 1.591 -20.428 1.00 49.25 103 GLY A CA 1
ATOM 802 C C . GLY A 1 103 ? 17.156 2.762 -19.468 1.00 49.25 103 GLY A C 1
ATOM 803 O O . GLY A 1 103 ? 16.252 3.237 -18.782 1.00 49.25 103 GLY A O 1
ATOM 804 N N . GLU A 1 104 ? 18.407 3.209 -19.381 1.00 52.56 104 GLU A N 1
ATOM 805 C CA . GLU A 1 104 ? 18.933 4.148 -18.393 1.00 52.56 104 GLU A CA 1
ATOM 806 C C . GLU A 1 104 ? 18.368 5.560 -18.550 1.00 52.56 104 GLU A C 1
ATOM 808 O O . GLU A 1 104 ? 18.304 6.296 -17.568 1.00 52.56 104 GLU A O 1
ATOM 813 N N . ASN A 1 105 ? 17.876 5.899 -19.745 1.00 59.56 105 ASN A N 1
ATOM 814 C CA . ASN A 1 105 ? 17.314 7.213 -20.051 1.00 59.56 105 ASN A CA 1
ATOM 815 C C . ASN A 1 105 ? 15.806 7.189 -20.352 1.00 59.56 105 ASN A C 1
ATOM 817 O O . ASN A 1 105 ? 15.214 8.253 -20.527 1.00 59.56 105 ASN A O 1
ATOM 821 N N . ASN A 1 106 ? 15.148 6.018 -20.379 1.00 69.06 106 ASN A N 1
ATOM 822 C CA . ASN A 1 106 ? 13.713 5.970 -20.667 1.00 69.06 106 ASN A CA 1
ATOM 823 C C . ASN A 1 106 ? 12.917 6.550 -19.489 1.00 69.06 106 ASN A C 1
ATOM 825 O O . ASN A 1 106 ? 12.886 5.987 -18.390 1.00 69.06 106 ASN A O 1
ATOM 829 N N . PHE A 1 107 ? 12.229 7.665 -19.738 1.00 74.06 107 PHE A N 1
ATOM 830 C CA . PHE A 1 107 ? 11.445 8.376 -18.731 1.00 74.06 107 PHE A CA 1
ATOM 831 C C . PHE A 1 107 ? 10.438 7.484 -18.009 1.00 74.06 107 PHE A C 1
ATOM 833 O O . PHE A 1 107 ? 10.305 7.596 -16.791 1.00 74.06 107 PHE A O 1
ATOM 840 N N . GLY A 1 108 ? 9.773 6.572 -18.722 1.00 73.31 108 GLY A N 1
ATOM 841 C CA . GLY A 1 108 ? 8.775 5.674 -18.150 1.00 73.31 108 GLY A CA 1
ATOM 842 C C . GLY A 1 108 ? 9.351 4.736 -17.092 1.00 73.31 108 GLY A C 1
ATOM 843 O O . GLY A 1 108 ? 8.789 4.615 -15.998 1.00 73.31 108 GLY A O 1
ATOM 844 N N . THR A 1 109 ? 10.496 4.123 -17.385 1.00 73.19 109 THR A N 1
ATOM 845 C CA . THR A 1 109 ? 11.190 3.229 -16.450 1.00 73.19 109 THR A CA 1
ATOM 846 C C . THR A 1 109 ? 11.757 4.011 -15.267 1.00 73.19 109 THR A C 1
ATOM 848 O O . THR A 1 109 ? 11.524 3.634 -14.116 1.00 73.19 109 THR A O 1
ATOM 851 N N . VAL A 1 110 ? 12.417 5.145 -15.529 1.00 76.62 110 VAL A N 1
ATOM 852 C CA . VAL A 1 110 ? 13.030 5.996 -14.495 1.00 76.62 110 VAL A CA 1
ATOM 853 C C . VAL A 1 110 ? 11.980 6.522 -13.517 1.00 76.62 110 VAL A C 1
ATOM 855 O O . VAL A 1 110 ? 12.121 6.368 -12.301 1.00 76.62 110 VAL A O 1
ATOM 858 N N . ILE A 1 111 ? 10.889 7.109 -14.016 1.00 82.75 111 ILE A N 1
ATOM 859 C CA . ILE A 1 111 ? 9.874 7.696 -13.139 1.00 82.75 111 ILE A CA 1
ATOM 860 C C . ILE A 1 111 ? 9.134 6.626 -12.338 1.00 82.75 111 ILE A C 1
ATOM 862 O O . ILE A 1 111 ? 8.910 6.820 -11.145 1.00 82.75 111 ILE A O 1
ATOM 866 N N . THR A 1 112 ? 8.794 5.492 -12.957 1.00 81.94 112 THR A N 1
ATOM 867 C CA . THR A 1 112 ? 7.998 4.436 -12.315 1.00 81.94 112 THR A CA 1
ATOM 868 C C . THR A 1 112 ? 8.824 3.674 -11.285 1.00 81.94 112 THR A C 1
ATOM 870 O O . THR A 1 112 ? 8.402 3.529 -10.139 1.00 81.94 112 THR A O 1
ATOM 873 N N . TRP A 1 113 ? 10.013 3.208 -11.659 1.00 81.81 113 TRP A N 1
ATOM 874 C CA . TRP A 1 113 ? 10.777 2.271 -10.837 1.00 81.81 113 TRP A CA 1
ATOM 875 C C . TRP A 1 113 ? 11.804 2.942 -9.934 1.00 81.81 113 TRP A C 1
ATOM 877 O O . TRP A 1 113 ? 12.063 2.423 -8.850 1.00 81.81 113 TRP A O 1
ATOM 887 N N . PHE A 1 114 ? 12.370 4.088 -10.325 1.00 79.62 114 PHE A N 1
ATOM 888 C CA . PHE A 1 114 ? 13.404 4.742 -9.513 1.00 79.62 114 PHE A CA 1
ATOM 889 C C . PHE A 1 114 ? 12.816 5.772 -8.555 1.00 79.62 114 PHE A C 1
ATOM 891 O O . PHE A 1 114 ? 13.352 5.951 -7.469 1.00 79.62 114 PHE A O 1
ATOM 898 N N . ILE A 1 115 ? 11.711 6.434 -8.915 1.00 83.56 115 ILE A N 1
ATOM 899 C CA . ILE A 1 115 ? 11.183 7.571 -8.142 1.00 83.56 115 ILE A CA 1
ATOM 900 C C . ILE A 1 115 ? 9.825 7.265 -7.520 1.00 83.56 115 ILE A C 1
ATOM 902 O O . ILE A 1 115 ? 9.650 7.405 -6.308 1.00 83.56 115 ILE A O 1
ATOM 906 N N . TRP A 1 116 ? 8.859 6.833 -8.325 1.00 87.12 116 TRP A N 1
ATOM 907 C CA . TRP A 1 116 ? 7.469 6.701 -7.904 1.00 87.12 116 TRP A CA 1
ATOM 908 C C . TRP A 1 116 ? 7.279 5.715 -6.744 1.00 87.12 116 TRP A C 1
ATOM 910 O O . TRP A 1 116 ? 6.632 6.070 -5.755 1.00 87.12 116 TRP A O 1
ATOM 920 N N . PHE A 1 117 ? 7.878 4.520 -6.805 1.00 84.56 117 PHE A N 1
ATOM 921 C CA . PHE A 1 117 ? 7.781 3.547 -5.711 1.00 84.56 117 PHE A CA 1
ATOM 922 C C . PHE A 1 117 ? 8.361 4.081 -4.393 1.00 84.56 117 PHE A C 1
ATOM 924 O O . PHE A 1 117 ? 7.700 3.978 -3.359 1.00 84.56 117 PHE A O 1
ATOM 931 N N . CYS A 1 118 ? 9.533 4.724 -4.415 1.00 85.69 118 CYS A N 1
ATOM 932 C CA . CYS A 1 118 ? 10.120 5.333 -3.215 1.00 85.69 118 CYS A CA 1
ATOM 933 C C . CYS A 1 118 ? 9.235 6.431 -2.622 1.00 85.69 118 CYS A C 1
ATOM 935 O O . CYS A 1 118 ? 8.967 6.432 -1.417 1.00 85.69 118 CYS A O 1
ATOM 937 N N . LEU A 1 119 ? 8.722 7.333 -3.464 1.00 87.56 119 LEU A N 1
ATOM 938 C CA . LEU A 1 119 ? 7.823 8.398 -3.021 1.00 87.56 119 LEU A CA 1
ATOM 939 C C . LEU A 1 119 ? 6.526 7.843 -2.422 1.00 87.56 119 LEU A C 1
ATOM 941 O O . LEU A 1 119 ? 6.034 8.385 -1.429 1.00 87.56 119 LEU A O 1
ATOM 945 N N . ILE A 1 120 ? 5.991 6.744 -2.967 1.00 89.31 120 ILE A N 1
ATOM 946 C CA . ILE A 1 120 ? 4.837 6.055 -2.381 1.00 89.31 120 ILE A CA 1
ATOM 947 C C . ILE A 1 120 ? 5.140 5.603 -0.955 1.00 89.31 120 ILE A C 1
ATOM 949 O O . ILE A 1 120 ? 4.341 5.897 -0.067 1.00 89.31 120 ILE A O 1
ATOM 953 N N . PHE A 1 121 ? 6.258 4.921 -0.701 1.00 87.06 121 PHE A N 1
ATOM 954 C CA . PHE A 1 121 ? 6.561 4.422 0.645 1.00 87.06 121 PHE A CA 1
ATOM 955 C C . PHE A 1 121 ? 6.757 5.550 1.661 1.00 87.06 121 PHE A C 1
ATOM 957 O O . PHE A 1 121 ? 6.225 5.470 2.770 1.00 87.06 121 PHE A O 1
ATOM 964 N N . ILE A 1 122 ? 7.414 6.642 1.266 1.00 86.88 122 ILE A N 1
ATOM 965 C CA . ILE A 1 122 ? 7.542 7.841 2.108 1.00 86.88 122 ILE A CA 1
ATOM 966 C C . ILE A 1 122 ? 6.157 8.432 2.415 1.00 86.88 122 ILE A C 1
ATOM 968 O O . ILE A 1 122 ? 5.831 8.734 3.568 1.00 86.88 122 ILE A O 1
ATOM 972 N N . MET A 1 123 ? 5.295 8.545 1.403 1.00 89.19 123 MET A N 1
ATOM 973 C CA . MET A 1 123 ? 3.936 9.054 1.577 1.00 89.19 123 MET A CA 1
ATOM 974 C C . MET A 1 123 ? 3.074 8.143 2.462 1.00 89.19 123 MET A C 1
ATOM 976 O O . MET A 1 123 ? 2.251 8.655 3.221 1.00 89.19 123 MET A O 1
ATOM 980 N N . ILE A 1 124 ? 3.253 6.822 2.403 1.00 87.50 124 ILE A N 1
ATOM 981 C CA . ILE A 1 124 ? 2.535 5.865 3.257 1.00 87.50 124 ILE A CA 1
ATOM 982 C C . ILE A 1 124 ? 2.830 6.127 4.737 1.00 87.50 124 ILE A C 1
ATOM 984 O O . ILE A 1 124 ? 1.902 6.155 5.551 1.00 87.50 124 ILE A O 1
ATOM 988 N N . VAL A 1 125 ? 4.096 6.375 5.079 1.00 76.38 125 VAL A N 1
ATOM 989 C CA . VAL A 1 125 ? 4.519 6.679 6.455 1.00 76.38 125 VAL A CA 1
ATOM 990 C C . VAL A 1 125 ? 4.002 8.048 6.910 1.00 76.38 125 VAL A C 1
ATOM 992 O O . VAL A 1 125 ? 3.571 8.199 8.051 1.00 76.38 125 VAL A O 1
ATOM 995 N N . GLY A 1 126 ? 3.982 9.051 6.029 1.00 83.19 126 GLY A N 1
ATOM 996 C CA . GLY A 1 126 ? 3.478 10.384 6.376 1.00 83.19 126 GLY A CA 1
ATOM 997 C C . GLY A 1 126 ? 1.948 10.453 6.453 1.00 83.19 126 GLY A C 1
ATOM 998 O O . GLY A 1 126 ? 1.359 10.738 7.498 1.00 83.19 126 GLY A O 1
ATOM 999 N N . VAL A 1 127 ? 1.292 10.183 5.326 1.00 86.81 127 VAL A N 1
ATOM 1000 C CA . VAL A 1 127 ? -0.118 10.518 5.050 1.00 86.81 127 VAL A CA 1
ATOM 1001 C C . VAL A 1 127 ? -0.990 9.263 4.863 1.00 86.81 127 VAL A C 1
ATOM 1003 O O . VAL A 1 127 ? -2.155 9.348 4.466 1.00 86.81 127 VAL A O 1
ATOM 1006 N N . GLY A 1 128 ? -0.461 8.072 5.158 1.00 84.75 128 GLY A N 1
ATOM 1007 C CA . GLY A 1 128 ? -1.203 6.815 5.085 1.00 84.75 128 GLY A CA 1
ATOM 1008 C C . GLY A 1 128 ? -1.605 6.467 3.651 1.00 84.75 128 GLY A C 1
ATOM 1009 O O . GLY A 1 128 ? -0.777 6.276 2.769 1.00 84.75 128 GLY A O 1
ATOM 1010 N N . ARG A 1 129 ? -2.909 6.378 3.378 1.00 89.31 129 ARG A N 1
ATOM 1011 C CA . ARG A 1 129 ? -3.428 5.900 2.081 1.00 89.31 129 ARG A CA 1
ATOM 1012 C C . ARG A 1 129 ? -3.631 7.000 1.037 1.00 89.31 129 ARG A C 1
ATOM 1014 O O . ARG A 1 129 ? -4.428 6.814 0.119 1.00 89.31 129 ARG A O 1
ATOM 1021 N N . ALA A 1 130 ? -2.934 8.132 1.148 1.00 88.69 130 ALA A N 1
ATOM 1022 C CA . ALA A 1 130 ? -3.099 9.276 0.243 1.00 88.69 130 ALA A CA 1
ATOM 1023 C C . ALA A 1 130 ? -2.924 8.909 -1.244 1.00 88.69 130 ALA A C 1
ATOM 1025 O O . ALA A 1 130 ? -3.657 9.431 -2.084 1.00 88.69 130 ALA A O 1
ATOM 1026 N N . TRP A 1 131 ? -2.084 7.912 -1.566 1.00 91.38 131 TRP A N 1
ATOM 1027 C CA . TRP A 1 131 ? -1.968 7.367 -2.928 1.00 91.38 131 TRP A CA 1
ATOM 1028 C C . TRP A 1 131 ? -3.316 6.949 -3.525 1.00 91.38 131 TRP A C 1
ATOM 1030 O O . TRP A 1 131 ? -3.604 7.208 -4.688 1.00 91.38 131 TRP A O 1
ATOM 1040 N N . CYS A 1 132 ? -4.185 6.326 -2.725 1.00 91.56 132 CYS A N 1
ATOM 1041 C CA . CYS A 1 132 ? -5.474 5.805 -3.183 1.00 91.56 132 CYS A CA 1
ATOM 1042 C C . CYS A 1 132 ? -6.422 6.908 -3.678 1.00 91.56 132 CYS A C 1
ATOM 1044 O O . CYS A 1 132 ? -7.333 6.634 -4.469 1.00 91.56 132 CYS A O 1
ATOM 1046 N N . MET A 1 133 ? -6.210 8.139 -3.214 1.00 90.69 133 MET A N 1
ATOM 1047 C CA . MET A 1 133 ? -6.981 9.307 -3.607 1.00 90.69 133 MET A CA 1
ATOM 1048 C C . MET A 1 133 ? -6.543 9.850 -4.976 1.00 90.69 133 MET A C 1
ATOM 1050 O O . MET A 1 133 ? -7.401 10.223 -5.770 1.00 90.69 133 MET A O 1
ATOM 1054 N N . MET A 1 134 ? -5.236 9.839 -5.258 1.00 91.75 134 MET A N 1
ATOM 1055 C CA . MET A 1 134 ? -4.620 10.308 -6.512 1.00 91.75 134 MET A CA 1
ATOM 1056 C C . MET A 1 134 ? -4.290 9.177 -7.502 1.00 91.75 134 MET A C 1
ATOM 1058 O O . MET A 1 134 ? -3.587 9.384 -8.486 1.00 91.75 134 MET A O 1
ATOM 1062 N N . CYS A 1 135 ? -4.759 7.957 -7.226 1.00 93.00 135 CYS A N 1
ATOM 1063 C CA . CYS A 1 135 ? -4.427 6.776 -8.014 1.00 93.00 135 CYS A CA 1
ATOM 1064 C C . CYS A 1 135 ? -4.978 6.900 -9.449 1.00 93.00 135 CYS A C 1
ATOM 1066 O O . CYS A 1 135 ? -6.203 6.995 -9.607 1.00 93.00 135 CYS A O 1
ATOM 1068 N N . PRO A 1 136 ? -4.115 6.824 -10.482 1.00 93.31 136 PRO A N 1
ATOM 1069 C CA . PRO A 1 136 ? -4.530 6.966 -11.876 1.00 93.31 136 PRO A CA 1
ATOM 1070 C C . PRO A 1 136 ? -5.418 5.799 -12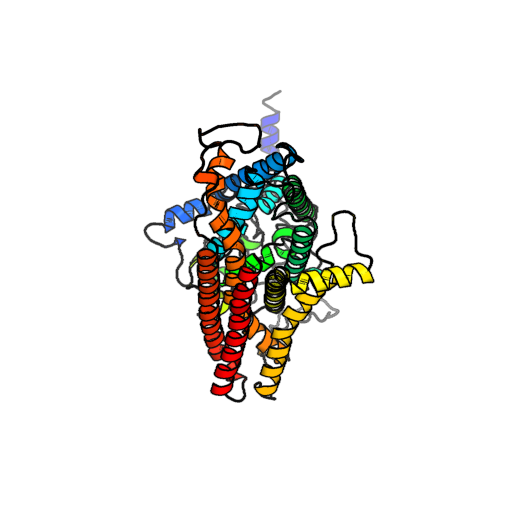.327 1.00 93.31 136 PRO A C 1
ATOM 1072 O O . PRO A 1 136 ? -6.422 6.001 -13.000 1.00 93.31 136 PRO A O 1
ATOM 1075 N N . PHE A 1 137 ? -5.145 4.576 -11.860 1.00 92.50 137 PHE A N 1
ATOM 1076 C CA . PHE A 1 137 ? -5.907 3.384 -12.259 1.00 92.50 137 PHE A CA 1
ATOM 1077 C C . PHE A 1 137 ? -7.374 3.455 -11.820 1.00 92.50 137 PHE A C 1
ATOM 1079 O O . PHE A 1 137 ? -8.289 3.247 -12.614 1.00 92.50 137 PHE A O 1
ATOM 1086 N N . GLY A 1 138 ? -7.603 3.784 -10.544 1.00 90.31 138 GLY A N 1
ATOM 1087 C CA . GLY A 1 138 ? -8.956 3.933 -10.008 1.00 90.31 138 GLY A CA 1
ATOM 1088 C C . GLY A 1 138 ? -9.653 5.189 -10.531 1.00 90.31 138 GLY A C 1
ATOM 1089 O O . GLY A 1 138 ? -10.864 5.171 -10.725 1.00 90.31 138 GLY A O 1
ATOM 1090 N N . GLY A 1 139 ? -8.898 6.266 -10.763 1.00 91.50 139 GLY A N 1
ATOM 1091 C CA . GLY A 1 139 ? -9.412 7.514 -11.323 1.00 91.50 139 GLY A CA 1
ATOM 1092 C C . GLY A 1 139 ? -9.909 7.366 -12.754 1.00 91.50 139 GLY A C 1
ATOM 1093 O O . GLY A 1 139 ? -11.046 7.731 -13.040 1.00 91.50 139 GLY A O 1
ATOM 1094 N N . PHE A 1 140 ? -9.098 6.762 -13.623 1.00 93.62 140 PHE A N 1
ATOM 1095 C CA . PHE A 1 140 ? -9.459 6.497 -15.012 1.00 93.62 140 PHE A CA 1
ATOM 1096 C C . PHE A 1 140 ? -10.721 5.633 -15.112 1.00 93.62 140 PHE A C 1
ATOM 1098 O O . PHE A 1 140 ? -11.678 6.013 -15.785 1.00 93.62 140 PHE A O 1
ATOM 1105 N N . ALA A 1 141 ? -10.769 4.522 -14.370 1.00 92.56 141 ALA A N 1
ATOM 1106 C CA . ALA A 1 141 ? -11.946 3.660 -14.336 1.00 92.56 141 ALA A CA 1
ATOM 1107 C C . ALA A 1 141 ? -13.193 4.388 -13.794 1.00 92.56 141 ALA A C 1
ATOM 1109 O O . ALA A 1 141 ? -14.282 4.198 -14.329 1.00 92.56 141 ALA A O 1
ATOM 1110 N N . GLU A 1 142 ? -13.059 5.265 -12.787 1.00 90.00 142 GLU A N 1
ATOM 1111 C CA . GLU A 1 142 ? -14.174 6.103 -12.316 1.00 90.00 142 GLU A CA 1
ATOM 1112 C C . GLU A 1 142 ? -14.645 7.114 -13.365 1.00 90.00 142 GLU A C 1
ATOM 1114 O O . GLU A 1 142 ? -15.850 7.340 -13.469 1.00 90.00 142 GLU A O 1
ATOM 1119 N N . TRP A 1 143 ? -13.742 7.738 -14.125 1.00 91.88 143 TRP A N 1
ATOM 1120 C CA . TRP A 1 143 ? -14.122 8.695 -15.168 1.00 91.88 143 TRP A CA 1
ATOM 1121 C C . TRP A 1 143 ? -14.872 8.015 -16.306 1.00 91.88 143 TRP A C 1
ATOM 1123 O O . TRP A 1 143 ? -15.890 8.549 -16.747 1.00 91.88 143 TRP A O 1
ATOM 1133 N N . VAL A 1 144 ? -14.428 6.823 -16.716 1.00 92.56 144 VAL A N 1
ATOM 1134 C CA . VAL A 1 144 ? -15.147 6.008 -17.704 1.00 92.56 144 VAL A CA 1
ATOM 1135 C C . VAL A 1 144 ? -16.500 5.573 -17.143 1.00 92.56 144 VAL A C 1
ATOM 1137 O O . VAL A 1 144 ? -17.526 5.869 -17.742 1.00 92.56 144 VAL A O 1
ATOM 1140 N N . GLN A 1 145 ? -16.531 4.977 -15.947 1.00 90.00 145 GLN A N 1
ATOM 1141 C CA . GLN A 1 145 ? -17.770 4.534 -15.297 1.00 90.00 145 GLN A CA 1
ATOM 1142 C C . GLN A 1 145 ? -18.778 5.684 -15.126 1.00 90.00 145 GLN A C 1
ATOM 1144 O O . GLN A 1 145 ? -19.983 5.469 -15.208 1.00 90.00 145 GLN A O 1
ATOM 1149 N N . ARG A 1 146 ? -18.325 6.916 -14.869 1.00 88.19 146 ARG A N 1
ATOM 1150 C CA . ARG A 1 146 ? -19.212 8.056 -14.582 1.00 88.19 146 ARG A CA 1
ATOM 1151 C C . ARG A 1 146 ? -19.519 8.930 -15.798 1.00 88.19 146 ARG A C 1
ATOM 1153 O O . ARG A 1 146 ? -20.463 9.707 -15.696 1.00 88.19 146 ARG A O 1
ATOM 1160 N N . HIS A 1 147 ? -18.770 8.834 -16.900 1.00 88.12 147 HIS A N 1
ATOM 1161 C CA . HIS A 1 147 ? -18.829 9.748 -18.060 1.00 88.12 147 HIS A CA 1
ATOM 1162 C C . HIS A 1 147 ? -18.612 11.225 -17.714 1.00 88.12 147 HIS A C 1
ATOM 1164 O O . HIS A 1 147 ? -19.139 12.134 -18.352 1.00 88.12 147 HIS A O 1
ATOM 1170 N N . THR A 1 148 ? -17.858 11.489 -16.655 1.00 86.81 148 THR A N 1
ATOM 1171 C CA . THR A 1 148 ? -17.573 12.849 -16.207 1.00 86.81 148 THR A CA 1
ATOM 1172 C C . THR A 1 148 ? -16.318 12.859 -15.360 1.00 86.81 148 THR A C 1
ATOM 1174 O O . THR A 1 148 ? -16.067 11.948 -14.570 1.00 86.81 148 THR A O 1
ATOM 1177 N N . PHE A 1 149 ? -15.553 13.936 -15.490 1.00 86.31 149 PHE A N 1
ATOM 1178 C CA . PHE A 1 149 ? -14.335 14.140 -14.721 1.00 86.31 149 PHE A CA 1
ATOM 1179 C C . PHE A 1 149 ? -14.614 14.580 -13.278 1.00 86.31 149 PHE A C 1
ATOM 1181 O O . PHE A 1 149 ? -13.919 14.157 -12.358 1.00 86.31 149 PHE A O 1
ATOM 1188 N N . TRP A 1 150 ? -15.649 15.401 -13.057 1.00 83.50 150 TRP A N 1
ATOM 1189 C CA . TRP A 1 150 ? -15.921 15.996 -11.736 1.00 83.50 150 TRP A CA 1
ATOM 1190 C C . TRP A 1 150 ? -17.401 16.130 -11.366 1.00 83.50 150 TRP A C 1
ATOM 1192 O O . TRP A 1 150 ? -17.727 16.215 -10.182 1.00 83.50 150 TRP A O 1
ATOM 1202 N N . LYS A 1 151 ? -18.321 16.172 -12.337 1.00 83.00 151 LYS A N 1
ATOM 1203 C CA . LYS A 1 151 ? -19.760 16.276 -12.044 1.00 83.00 151 LYS A CA 1
ATOM 1204 C C . LYS A 1 151 ? -20.289 14.972 -11.442 1.00 83.00 151 LYS A C 1
ATOM 1206 O O . LYS A 1 151 ? -19.706 13.903 -11.612 1.00 83.00 151 LYS A O 1
ATOM 1211 N N . ARG A 1 152 ? -21.413 15.052 -10.737 1.00 82.12 152 ARG A N 1
ATOM 1212 C CA . ARG A 1 152 ? -22.160 13.860 -10.339 1.00 82.12 152 ARG A CA 1
ATOM 1213 C C . ARG A 1 152 ? -23.051 13.418 -11.497 1.00 82.12 152 ARG A C 1
ATOM 1215 O O . ARG A 1 152 ? -23.800 14.236 -12.019 1.00 82.12 152 ARG A O 1
ATOM 1222 N N . THR A 1 153 ? -23.027 12.131 -11.831 1.00 81.06 153 THR A N 1
ATOM 1223 C CA . THR A 1 153 ? -23.988 11.480 -12.730 1.00 81.06 153 THR A CA 1
ATOM 1224 C C . THR A 1 153 ? -24.906 10.542 -11.951 1.00 81.06 153 THR A C 1
ATOM 1226 O O . THR A 1 153 ? -24.554 10.018 -10.893 1.00 81.06 153 THR A O 1
ATOM 1229 N N . ILE A 1 154 ? -26.146 10.408 -12.423 1.00 71.44 154 ILE A N 1
ATOM 1230 C CA . ILE A 1 154 ? -27.188 9.620 -11.746 1.00 71.44 154 ILE A CA 1
ATOM 1231 C C . ILE A 1 154 ? -27.057 8.133 -12.105 1.00 71.44 154 ILE A C 1
ATOM 1233 O O . ILE A 1 154 ? -27.232 7.284 -11.236 1.00 71.44 154 ILE A O 1
ATOM 1237 N N . LYS A 1 155 ? -26.692 7.824 -13.356 1.00 75.75 155 LYS A N 1
ATOM 1238 C CA . LYS A 1 155 ? -26.525 6.459 -13.869 1.00 75.75 155 LYS A CA 1
ATOM 1239 C C . LYS A 1 155 ? -25.089 6.251 -14.368 1.00 75.75 155 LYS A C 1
ATOM 1241 O O . LYS A 1 155 ? -24.798 6.643 -15.496 1.00 75.75 155 LYS A O 1
ATOM 1246 N N . PRO A 1 156 ? -24.181 5.703 -13.541 1.00 81.69 156 PRO A N 1
ATOM 1247 C CA . PRO A 1 156 ? -22.880 5.263 -14.031 1.00 81.69 156 PRO A CA 1
ATOM 1248 C C . PRO A 1 156 ? -23.038 4.082 -15.001 1.00 81.69 156 PRO A C 1
ATOM 1250 O O . PRO A 1 156 ? -23.924 3.248 -14.811 1.00 81.69 156 PRO A O 1
ATOM 1253 N N . ILE A 1 157 ? -22.160 3.975 -16.001 1.00 87.81 157 ILE A N 1
ATOM 1254 C CA . ILE A 1 157 ? -22.045 2.781 -16.843 1.00 87.81 157 ILE A CA 1
ATOM 1255 C C . ILE A 1 157 ? -21.368 1.690 -16.024 1.00 87.81 157 ILE A C 1
ATOM 1257 O O . ILE A 1 157 ? -20.151 1.648 -15.866 1.00 87.81 157 ILE A O 1
ATOM 1261 N N . THR A 1 158 ? -22.189 0.824 -15.447 1.00 88.81 158 THR A N 1
ATOM 1262 C CA . THR A 1 158 ? -21.753 -0.378 -14.747 1.00 88.81 158 THR A CA 1
ATOM 1263 C C . THR A 1 158 ? -22.874 -1.412 -14.766 1.00 88.81 158 THR A C 1
ATOM 1265 O O . THR A 1 158 ? -24.046 -1.055 -14.646 1.00 88.81 158 THR A O 1
ATOM 1268 N N . ALA A 1 159 ? -22.527 -2.694 -14.879 1.00 90.81 159 ALA A N 1
ATOM 1269 C CA . ALA A 1 159 ? -23.462 -3.801 -14.689 1.00 90.81 159 ALA A CA 1
ATOM 1270 C C . ALA A 1 159 ? -23.942 -3.906 -13.228 1.00 90.81 159 ALA A C 1
ATOM 1272 O O . ALA A 1 159 ? -24.917 -4.601 -12.944 1.00 90.81 159 ALA A O 1
ATOM 1273 N N . ASN A 1 160 ? -23.287 -3.182 -12.309 1.00 88.56 160 ASN A N 1
ATOM 1274 C CA . ASN A 1 160 ? -23.666 -3.050 -10.906 1.00 88.56 160 ASN A CA 1
ATOM 1275 C C . ASN A 1 160 ? -23.776 -4.401 -10.177 1.00 88.56 160 ASN A C 1
ATOM 1277 O O . ASN A 1 160 ? -24.602 -4.573 -9.275 1.00 88.56 160 ASN A O 1
ATOM 1281 N N . TRP A 1 161 ? -22.951 -5.378 -10.561 1.00 92.06 161 TRP A N 1
ATOM 1282 C CA . TRP A 1 161 ? -22.884 -6.649 -9.856 1.00 92.06 161 TRP A CA 1
ATOM 1283 C C . TRP A 1 161 ? -22.297 -6.444 -8.461 1.00 92.06 161 TRP A C 1
ATOM 1285 O O . TRP A 1 161 ? -21.366 -5.660 -8.247 1.00 92.06 161 TRP A O 1
ATOM 1295 N N . LYS A 1 162 ? -22.837 -7.174 -7.486 1.00 90.62 162 LYS A N 1
ATOM 1296 C CA . LYS A 1 162 ? -22.278 -7.210 -6.134 1.00 90.62 162 LYS A CA 1
ATOM 1297 C C . LYS A 1 162 ? -21.093 -8.168 -6.115 1.00 90.62 162 LYS A C 1
ATOM 1299 O O . LYS A 1 162 ? -21.158 -9.253 -6.691 1.00 90.62 162 LYS A O 1
ATOM 1304 N N . TRP A 1 163 ? -20.017 -7.783 -5.431 1.00 90.69 163 TRP A N 1
ATOM 1305 C CA . TRP A 1 163 ? -18.881 -8.681 -5.235 1.00 90.69 163 TRP A CA 1
ATOM 1306 C C . TRP A 1 163 ? -19.343 -9.944 -4.484 1.00 90.69 163 TRP A C 1
ATOM 1308 O O . TRP A 1 163 ? -19.996 -9.806 -3.443 1.00 90.69 163 TRP A O 1
ATOM 1318 N N . PRO A 1 164 ? -19.037 -11.165 -4.965 1.00 92.25 164 PRO A N 1
ATOM 1319 C CA . PRO A 1 164 ? -19.561 -12.390 -4.369 1.00 92.25 164 PRO A CA 1
ATOM 1320 C C . PRO A 1 164 ? -19.239 -12.492 -2.875 1.00 92.25 164 PRO A C 1
ATOM 1322 O O . PRO A 1 164 ? -18.089 -12.324 -2.468 1.00 92.25 164 PRO A O 1
ATOM 1325 N N . GLU A 1 165 ? -20.226 -12.836 -2.040 1.00 88.00 165 GLU A N 1
ATOM 1326 C CA . GLU A 1 165 ? -20.045 -12.862 -0.579 1.00 88.00 165 GLU A CA 1
ATOM 1327 C C . GLU A 1 165 ? -18.926 -13.811 -0.128 1.00 88.00 165 GLU A C 1
ATOM 1329 O O . GLU A 1 165 ? -18.195 -13.511 0.817 1.00 88.00 165 GLU A O 1
ATOM 1334 N N . LYS A 1 166 ? -18.759 -14.950 -0.816 1.00 89.88 166 LYS A N 1
ATOM 1335 C CA . LYS A 1 166 ? -17.664 -15.898 -0.551 1.00 89.88 166 LYS A CA 1
ATOM 1336 C C . LYS A 1 166 ? -16.296 -15.234 -0.740 1.00 89.88 166 LYS A C 1
ATOM 1338 O O . LYS A 1 166 ? -15.428 -15.408 0.106 1.00 89.88 166 LYS A O 1
ATOM 1343 N N . MET A 1 167 ? -16.142 -14.417 -1.784 1.00 89.69 167 MET A N 1
ATOM 1344 C CA . MET A 1 167 ? -14.914 -13.668 -2.063 1.00 89.69 167 MET A CA 1
ATOM 1345 C C . MET A 1 167 ? -14.744 -12.488 -1.100 1.00 89.69 167 MET A C 1
ATOM 1347 O O . MET A 1 167 ? -13.641 -12.221 -0.629 1.00 89.69 167 MET A O 1
ATOM 1351 N N . ALA A 1 168 ? -15.838 -11.814 -0.734 1.00 87.94 168 ALA A N 1
ATOM 1352 C CA . ALA A 1 168 ? -15.819 -10.708 0.221 1.00 87.94 168 ALA A CA 1
ATOM 1353 C C . ALA A 1 168 ? -15.284 -11.123 1.607 1.00 87.94 168 ALA A C 1
ATOM 1355 O O . ALA A 1 168 ? -14.652 -10.308 2.284 1.00 87.94 168 ALA A O 1
ATOM 1356 N N . LYS A 1 169 ? -15.504 -12.382 2.021 1.00 89.19 169 LYS A N 1
ATOM 1357 C CA . LYS A 1 169 ? -15.022 -12.941 3.300 1.00 89.19 169 LYS A CA 1
ATOM 1358 C C . LYS A 1 169 ? -13.498 -13.039 3.394 1.00 89.19 169 LYS A C 1
ATOM 1360 O O . LYS A 1 169 ? -12.977 -12.962 4.504 1.00 89.19 169 LYS A O 1
ATOM 1365 N N . PHE A 1 170 ? -12.792 -13.159 2.267 1.00 90.56 170 PHE A N 1
ATOM 1366 C CA . PHE A 1 170 ? -11.324 -13.143 2.239 1.00 90.56 170 PHE A CA 1
ATOM 1367 C C . PHE A 1 170 ? -10.737 -11.746 2.485 1.00 90.56 170 PHE A C 1
ATOM 1369 O O . PHE A 1 170 ? -9.535 -11.613 2.711 1.00 90.56 170 PHE A O 1
ATOM 1376 N N . GLY A 1 171 ? -11.575 -10.703 2.486 1.00 90.19 171 GLY A N 1
ATOM 1377 C CA . GLY A 1 171 ? -11.162 -9.351 2.831 1.00 90.19 171 GLY A CA 1
ATOM 1378 C C . GLY A 1 171 ? -10.063 -8.841 1.903 1.00 90.19 171 GLY A C 1
ATOM 1379 O O . GLY A 1 171 ? -10.285 -8.734 0.702 1.00 90.19 171 GLY A O 1
ATOM 1380 N N . ILE A 1 172 ? -8.898 -8.503 2.458 1.00 91.94 172 ILE A N 1
ATOM 1381 C CA . ILE A 1 172 ? -7.770 -7.937 1.696 1.00 91.94 172 ILE A CA 1
ATOM 1382 C C . ILE A 1 172 ? -6.891 -8.993 0.998 1.00 91.94 172 ILE A C 1
ATOM 1384 O O . ILE A 1 172 ? -6.043 -8.645 0.182 1.00 91.94 172 ILE A O 1
ATOM 1388 N N . LEU A 1 173 ? -7.076 -10.282 1.292 1.00 95.38 173 LEU A N 1
ATOM 1389 C CA . LEU A 1 173 ? -6.196 -11.347 0.795 1.00 95.38 173 LEU A CA 1
ATOM 1390 C C . LEU A 1 173 ? -6.157 -11.498 -0.734 1.00 95.38 173 LEU A C 1
ATOM 1392 O O . LEU A 1 173 ? -5.061 -11.715 -1.246 1.00 95.38 173 LEU A O 1
ATOM 1396 N N . PRO A 1 174 ? -7.258 -11.336 -1.497 1.00 95.94 174 PRO A N 1
ATOM 1397 C CA . PRO A 1 174 ? -7.172 -11.419 -2.955 1.00 95.94 174 PRO A CA 1
ATOM 1398 C C . PRO A 1 174 ? -6.275 -10.319 -3.551 1.00 95.94 174 PRO A C 1
ATOM 1400 O O . PRO A 1 174 ? -5.577 -10.560 -4.534 1.00 95.94 174 PRO A O 1
ATOM 1403 N N . ALA A 1 175 ? -6.198 -9.146 -2.911 1.00 95.50 175 ALA A N 1
ATOM 1404 C CA . ALA A 1 175 ? -5.288 -8.075 -3.310 1.00 95.50 175 ALA A CA 1
ATOM 1405 C C . ALA A 1 175 ? -3.825 -8.451 -3.036 1.00 95.50 175 ALA A C 1
ATOM 1407 O O . ALA A 1 175 ? -2.961 -8.159 -3.855 1.00 95.50 175 ALA A O 1
ATOM 1408 N N . VAL A 1 176 ? -3.548 -9.137 -1.921 1.00 96.94 176 VAL A N 1
ATOM 1409 C CA . VAL A 1 176 ? -2.207 -9.667 -1.611 1.00 96.94 176 VAL A CA 1
ATOM 1410 C C . VAL A 1 176 ? -1.806 -10.753 -2.606 1.00 96.94 176 VAL A C 1
ATOM 1412 O O . VAL A 1 176 ? -0.690 -10.722 -3.107 1.00 96.94 176 VAL A O 1
ATOM 1415 N N . GLY A 1 177 ? -2.720 -11.663 -2.951 1.00 97.06 177 GLY A N 1
ATOM 1416 C CA . GLY A 1 177 ? -2.482 -12.660 -3.997 1.00 97.06 177 GLY A CA 1
ATOM 1417 C C . GLY A 1 177 ? -2.202 -12.013 -5.353 1.00 97.06 177 GLY A C 1
ATOM 1418 O O . GLY A 1 177 ? -1.271 -12.412 -6.040 1.00 97.06 177 GLY A O 1
ATOM 1419 N N . THR A 1 178 ? -2.938 -10.951 -5.697 1.00 96.94 178 THR A N 1
ATOM 1420 C CA . THR A 1 178 ? -2.679 -10.170 -6.919 1.00 96.94 178 THR A CA 1
ATOM 1421 C C . THR A 1 178 ? -1.320 -9.471 -6.861 1.00 96.94 178 THR A C 1
ATOM 1423 O O . THR A 1 178 ? -0.643 -9.393 -7.877 1.00 96.94 178 THR A O 1
ATOM 1426 N N . PHE A 1 179 ? -0.892 -8.984 -5.690 1.00 96.75 179 PHE A N 1
ATOM 1427 C CA . PHE A 1 179 ? 0.435 -8.389 -5.514 1.00 96.75 179 PHE A CA 1
ATOM 1428 C C . PHE A 1 179 ? 1.553 -9.412 -5.707 1.00 96.75 179 PHE A C 1
ATOM 1430 O O . PHE A 1 179 ? 2.452 -9.141 -6.486 1.00 96.75 179 PHE A O 1
ATOM 1437 N N . ILE A 1 180 ? 1.456 -10.582 -5.065 1.00 97.50 180 ILE A N 1
ATOM 1438 C CA . ILE A 1 180 ? 2.404 -11.700 -5.218 1.00 97.50 180 ILE A CA 1
ATOM 1439 C C . ILE A 1 180 ? 2.461 -12.161 -6.682 1.00 97.50 180 ILE A C 1
ATOM 1441 O O . ILE A 1 180 ? 3.526 -12.381 -7.240 1.00 97.50 180 ILE A O 1
ATOM 1445 N N . PHE A 1 181 ? 1.314 -12.265 -7.349 1.00 96.69 181 PHE A N 1
ATOM 1446 C CA . PHE A 1 181 ? 1.288 -12.631 -8.763 1.00 96.69 181 PHE A CA 1
ATOM 1447 C C . PHE A 1 181 ? 1.922 -11.555 -9.657 1.00 96.69 181 PHE A C 1
ATOM 1449 O O . PHE A 1 181 ? 2.690 -11.874 -10.560 1.00 96.69 181 PHE A O 1
ATOM 1456 N N . LEU A 1 182 ? 1.638 -10.276 -9.396 1.00 95.06 182 LEU A N 1
ATOM 1457 C CA . LEU A 1 182 ? 2.223 -9.171 -10.152 1.00 95.06 182 LEU A CA 1
ATOM 1458 C C . LEU A 1 182 ? 3.740 -9.082 -9.941 1.00 95.06 182 LEU A C 1
ATOM 1460 O O . LEU A 1 182 ? 4.455 -8.803 -10.894 1.00 95.06 182 LEU A O 1
ATOM 1464 N N . THR A 1 183 ? 4.239 -9.322 -8.726 1.00 94.38 183 THR A N 1
ATOM 1465 C CA . THR A 1 183 ? 5.683 -9.328 -8.456 1.00 94.38 183 THR A CA 1
ATOM 1466 C C . THR A 1 183 ? 6.372 -10.539 -9.073 1.00 94.38 183 THR A C 1
ATOM 1468 O O . THR A 1 183 ? 7.502 -10.411 -9.519 1.00 94.38 183 THR A O 1
ATOM 1471 N N . TRP A 1 184 ? 5.698 -11.686 -9.184 1.00 95.19 184 TRP A N 1
ATOM 1472 C CA . TRP A 1 184 ? 6.215 -12.797 -9.985 1.00 95.19 184 TRP A CA 1
ATOM 1473 C C . TRP A 1 184 ? 6.343 -12.424 -11.467 1.00 95.19 184 TRP A C 1
ATOM 1475 O O . TRP A 1 184 ? 7.393 -12.649 -12.050 1.00 95.19 184 TRP A O 1
ATOM 1485 N N . ILE A 1 185 ? 5.318 -11.799 -12.065 1.00 93.25 185 ILE A N 1
ATOM 1486 C CA . ILE A 1 185 ? 5.382 -11.297 -13.453 1.00 93.25 185 ILE A CA 1
ATOM 1487 C C . ILE A 1 185 ? 6.525 -10.286 -13.617 1.00 93.25 185 ILE A C 1
ATOM 1489 O O . ILE A 1 185 ? 7.237 -10.312 -14.617 1.00 93.25 185 ILE A O 1
ATOM 1493 N N . GLU A 1 186 ? 6.678 -9.382 -12.652 1.00 91.19 186 GLU A N 1
ATOM 1494 C CA . GLU A 1 186 ? 7.716 -8.353 -12.657 1.00 91.19 186 GLU A CA 1
ATOM 1495 C C . GLU A 1 186 ? 9.121 -8.959 -12.700 1.00 91.19 186 GLU A C 1
ATOM 1497 O O . GLU A 1 186 ? 9.885 -8.605 -13.594 1.00 91.19 186 GLU A O 1
ATOM 1502 N N . GLU A 1 187 ? 9.418 -9.917 -11.820 1.00 89.75 187 GLU A N 1
ATOM 1503 C CA . GLU A 1 187 ? 10.700 -10.634 -11.801 1.00 89.75 187 GLU A CA 1
ATOM 1504 C C . GLU A 1 187 ? 10.854 -11.533 -13.046 1.00 89.75 187 GLU A C 1
ATOM 1506 O O . GLU A 1 187 ? 11.917 -11.563 -13.661 1.00 89.75 187 GLU A O 1
ATOM 1511 N N . PHE A 1 188 ? 9.771 -12.187 -13.492 1.00 90.31 188 PHE A N 1
ATOM 1512 C CA . PHE A 1 188 ? 9.781 -13.088 -14.651 1.00 90.31 188 PHE A CA 1
ATOM 1513 C C . PHE A 1 188 ? 10.171 -12.397 -15.955 1.00 90.31 188 PHE A C 1
ATOM 1515 O O . PHE A 1 188 ? 10.972 -12.915 -16.733 1.00 90.31 188 PHE A O 1
ATOM 1522 N N . PHE A 1 189 ? 9.627 -11.205 -16.189 1.00 87.25 189 PHE A N 1
ATOM 1523 C CA . PHE A 1 189 ? 9.961 -10.394 -17.359 1.00 87.25 189 PHE A CA 1
ATOM 1524 C C . PHE A 1 189 ? 11.090 -9.392 -17.095 1.00 87.25 189 PHE A C 1
ATOM 1526 O O . PHE A 1 189 ? 11.403 -8.605 -17.993 1.00 87.25 189 PHE A O 1
ATOM 1533 N N . ASN A 1 190 ? 11.695 -9.399 -15.899 1.00 83.81 190 ASN A N 1
ATOM 1534 C CA . ASN A 1 190 ? 12.703 -8.422 -15.480 1.00 83.81 190 ASN A CA 1
ATOM 1535 C C . ASN A 1 190 ? 12.229 -6.968 -15.701 1.00 83.81 190 ASN A C 1
ATOM 1537 O O . ASN A 1 190 ? 12.943 -6.105 -16.206 1.00 83.81 190 ASN A O 1
ATOM 1541 N N . ILE A 1 191 ? 10.970 -6.673 -15.370 1.00 82.25 191 ILE A N 1
ATOM 1542 C CA . ILE A 1 191 ? 10.339 -5.389 -15.718 1.00 82.25 191 ILE A CA 1
ATOM 1543 C C . ILE A 1 191 ? 11.009 -4.225 -14.974 1.00 82.25 191 ILE A C 1
ATOM 1545 O O . ILE A 1 191 ? 11.153 -3.142 -15.547 1.00 82.25 191 ILE A O 1
ATOM 1549 N N . ALA A 1 192 ? 11.429 -4.423 -13.718 1.00 69.62 192 ALA A N 1
ATOM 1550 C CA . ALA A 1 192 ? 12.026 -3.365 -12.904 1.00 69.62 192 ALA A CA 1
ATOM 1551 C C . ALA A 1 192 ? 13.566 -3.287 -12.951 1.00 69.62 192 ALA A C 1
ATOM 1553 O O . ALA A 1 192 ? 14.135 -2.544 -12.136 1.00 69.62 192 ALA A O 1
ATOM 1554 N N . GLY A 1 193 ? 14.238 -4.018 -13.852 1.00 62.50 193 GLY A N 1
ATOM 1555 C CA . GLY A 1 193 ? 15.683 -3.918 -14.109 1.00 62.50 193 GLY A CA 1
ATOM 1556 C C . GLY A 1 193 ? 16.160 -4.853 -15.228 1.00 62.50 193 GLY A C 1
ATOM 1557 O O . GLY A 1 193 ? 15.575 -5.904 -15.423 1.00 62.50 193 GLY A O 1
ATOM 1558 N N . PRO A 1 194 ? 17.278 -4.560 -15.908 1.00 60.53 194 PRO A N 1
ATOM 1559 C CA . PRO A 1 194 ? 17.391 -4.015 -17.291 1.00 60.53 194 PRO A CA 1
ATOM 1560 C C . PRO A 1 194 ? 16.310 -4.367 -18.359 1.00 60.53 194 PRO A C 1
ATOM 1562 O O . PRO A 1 194 ? 16.568 -4.249 -19.555 1.00 60.53 194 PRO A O 1
ATOM 1565 N N . GLY A 1 195 ? 15.100 -4.807 -18.002 1.00 66.12 195 GLY A N 1
ATOM 1566 C CA . GLY A 1 195 ? 14.069 -5.154 -18.983 1.00 66.12 195 GLY A CA 1
ATOM 1567 C C . GLY A 1 195 ? 13.589 -3.996 -19.864 1.00 66.12 195 GLY A C 1
ATOM 1568 O O . GLY A 1 195 ? 13.717 -2.810 -19.549 1.00 66.12 195 GLY A O 1
ATOM 1569 N N . TYR A 1 196 ? 12.985 -4.364 -20.995 1.00 76.44 196 TYR A N 1
ATOM 1570 C CA . TYR A 1 196 ? 12.502 -3.414 -21.993 1.00 76.44 196 TYR A CA 1
ATOM 1571 C C . TYR A 1 196 ? 11.342 -2.542 -21.456 1.00 76.44 196 TYR A C 1
ATOM 1573 O O . TYR A 1 196 ? 10.382 -3.077 -20.886 1.00 76.44 196 TYR A O 1
ATOM 1581 N N . PRO A 1 197 ? 11.338 -1.216 -21.714 1.00 79.75 197 PRO A N 1
ATOM 1582 C CA . PRO A 1 197 ? 10.279 -0.295 -21.271 1.00 79.75 197 PRO A CA 1
ATOM 1583 C C . PRO A 1 197 ? 8.856 -0.681 -21.713 1.00 79.75 197 PRO A C 1
ATOM 1585 O O . PRO A 1 197 ? 7.870 -0.359 -21.035 1.00 79.75 197 PRO A O 1
ATOM 1588 N N . ILE A 1 198 ? 8.727 -1.410 -22.826 1.00 83.75 198 ILE A N 1
ATOM 1589 C CA . ILE A 1 198 ? 7.442 -1.914 -23.319 1.00 83.75 198 ILE A CA 1
ATOM 1590 C C . ILE A 1 198 ? 6.752 -2.828 -22.299 1.00 83.75 198 ILE A C 1
ATOM 1592 O O . ILE A 1 198 ? 5.539 -2.723 -22.125 1.00 83.75 198 ILE A O 1
ATOM 1596 N N . PHE A 1 199 ? 7.491 -3.656 -21.552 1.00 86.88 199 PHE A N 1
ATOM 1597 C CA . PHE A 1 199 ? 6.892 -4.545 -20.553 1.00 86.88 199 PHE A CA 1
ATOM 1598 C C . PHE A 1 199 ? 6.288 -3.773 -19.382 1.00 86.88 199 PHE A C 1
ATOM 1600 O O . PHE A 1 199 ? 5.209 -4.129 -18.907 1.00 86.88 199 PHE A O 1
ATOM 1607 N N . THR A 1 200 ? 6.903 -2.653 -18.983 1.00 87.38 200 THR A N 1
ATOM 1608 C CA . THR A 1 200 ? 6.300 -1.743 -17.995 1.00 87.38 200 THR A CA 1
ATOM 1609 C C . THR A 1 200 ? 4.974 -1.192 -18.524 1.00 87.38 200 THR A C 1
ATOM 1611 O O . THR A 1 200 ? 3.970 -1.197 -17.811 1.00 87.38 200 THR A O 1
ATOM 1614 N N . SER A 1 201 ? 4.933 -0.780 -19.793 1.00 89.56 201 SER A N 1
ATOM 1615 C CA . SER A 1 201 ? 3.718 -0.243 -20.422 1.00 89.56 201 SER A CA 1
ATOM 1616 C C . SER A 1 201 ? 2.609 -1.289 -20.534 1.00 89.56 201 SER A C 1
ATOM 1618 O O . SER A 1 201 ? 1.463 -1.005 -20.183 1.00 89.56 201 SER A O 1
ATOM 1620 N N . LEU A 1 202 ? 2.942 -2.510 -20.960 1.00 91.62 202 LEU A N 1
ATOM 1621 C CA . LEU A 1 202 ? 1.998 -3.626 -21.060 1.00 91.62 202 LEU A CA 1
ATOM 1622 C C . LEU A 1 202 ? 1.457 -4.038 -19.689 1.00 91.62 202 LEU A C 1
ATOM 1624 O O . LEU A 1 202 ? 0.251 -4.243 -19.547 1.00 91.62 202 LEU A O 1
ATOM 1628 N N . MET A 1 203 ? 2.311 -4.088 -18.664 1.00 91.44 203 MET A N 1
ATOM 1629 C CA . MET A 1 203 ? 1.885 -4.360 -17.291 1.00 91.44 203 MET A CA 1
ATOM 1630 C C . MET A 1 203 ? 0.910 -3.284 -16.797 1.00 91.44 203 MET A C 1
ATOM 1632 O O . MET A 1 203 ? -0.168 -3.605 -16.291 1.00 91.44 203 MET A O 1
ATOM 1636 N N . VAL A 1 204 ? 1.246 -2.003 -16.977 1.00 92.38 204 VAL A N 1
ATOM 1637 C CA . VAL A 1 204 ? 0.380 -0.881 -16.583 1.00 92.38 204 VAL A CA 1
ATOM 1638 C C . VAL A 1 204 ? -0.956 -0.926 -17.330 1.00 92.38 204 VAL A C 1
ATOM 1640 O O . VAL A 1 204 ? -2.007 -0.782 -16.700 1.00 92.38 204 VAL A O 1
ATOM 1643 N N . LEU A 1 205 ? -0.945 -1.177 -18.641 1.00 94.31 205 LEU A N 1
ATOM 1644 C CA . LEU A 1 205 ? -2.161 -1.350 -19.440 1.00 94.31 205 LEU A CA 1
ATOM 1645 C C . LEU A 1 205 ? -3.001 -2.532 -18.952 1.00 94.31 205 LEU A C 1
ATOM 1647 O O . LEU A 1 205 ? -4.216 -2.391 -18.829 1.00 94.31 205 LEU A O 1
ATOM 1651 N N . GLY A 1 206 ? -2.377 -3.657 -18.600 1.00 95.06 206 GLY A N 1
ATOM 1652 C CA . GLY A 1 206 ? -3.057 -4.811 -18.010 1.00 95.06 206 GLY A CA 1
ATOM 1653 C C . GLY A 1 206 ? -3.754 -4.471 -16.689 1.00 95.06 206 GLY A C 1
ATOM 1654 O O . GLY A 1 206 ? -4.912 -4.847 -16.477 1.00 95.06 206 GLY A O 1
ATOM 1655 N N . ILE A 1 207 ? -3.105 -3.688 -15.821 1.00 95.25 207 ILE A N 1
ATOM 1656 C CA . ILE A 1 207 ? -3.704 -3.203 -14.567 1.00 95.25 207 ILE A CA 1
ATOM 1657 C C . ILE A 1 207 ? -4.881 -2.262 -14.854 1.00 95.25 207 ILE A C 1
ATOM 1659 O O . ILE A 1 207 ? -5.938 -2.411 -14.238 1.00 95.25 207 ILE A O 1
ATOM 1663 N N . VAL A 1 208 ? -4.732 -1.315 -15.787 1.00 95.62 208 VAL A N 1
ATOM 1664 C CA . VAL A 1 208 ? -5.802 -0.381 -16.182 1.00 95.62 208 VAL A CA 1
ATOM 1665 C C . VAL A 1 208 ? -6.992 -1.133 -16.777 1.00 95.62 208 VAL A C 1
ATOM 1667 O O . VAL A 1 208 ? -8.127 -0.887 -16.371 1.00 95.62 208 VAL A O 1
ATOM 1670 N N . ALA A 1 209 ? -6.746 -2.080 -17.682 1.00 96.44 209 ALA A N 1
ATOM 1671 C CA . ALA A 1 209 ? -7.776 -2.903 -18.304 1.00 96.44 209 ALA A CA 1
ATOM 1672 C C . ALA A 1 209 ? -8.521 -3.752 -17.265 1.00 96.44 209 ALA A C 1
ATOM 1674 O O . ALA A 1 209 ? -9.752 -3.806 -17.276 1.00 96.44 209 ALA A O 1
ATOM 1675 N N . THR A 1 210 ? -7.798 -4.347 -16.313 1.00 96.31 210 THR A N 1
ATOM 1676 C CA . THR A 1 210 ? -8.397 -5.112 -15.209 1.00 96.31 210 THR A CA 1
ATOM 1677 C C . THR A 1 210 ? -9.230 -4.210 -14.299 1.00 96.31 210 THR A C 1
ATOM 1679 O O . THR A 1 210 ? -10.369 -4.544 -13.971 1.00 96.31 210 THR A O 1
ATOM 1682 N N . ALA A 1 211 ? -8.701 -3.044 -13.915 1.00 96.56 211 ALA A N 1
ATOM 1683 C CA . ALA A 1 211 ? -9.411 -2.076 -13.084 1.00 96.56 211 ALA A CA 1
ATOM 1684 C C . ALA A 1 211 ? -10.704 -1.601 -13.754 1.00 96.56 211 ALA A C 1
ATOM 1686 O O . ALA A 1 211 ? -11.760 -1.600 -13.118 1.00 96.56 211 ALA A O 1
ATOM 1687 N N . LEU A 1 212 ? -10.625 -1.256 -15.042 1.00 96.12 212 LEU A N 1
ATOM 1688 C CA . LEU A 1 212 ? -11.765 -0.841 -15.845 1.00 96.12 212 LEU A CA 1
ATOM 1689 C C . LEU A 1 212 ? -12.801 -1.961 -15.938 1.00 96.12 212 LEU A C 1
ATOM 1691 O O . LEU A 1 212 ? -13.955 -1.744 -15.589 1.00 96.12 212 LEU A O 1
ATOM 1695 N N . THR A 1 213 ? -12.388 -3.169 -16.320 1.00 96.19 213 THR A N 1
ATOM 1696 C CA . THR A 1 213 ? -13.287 -4.326 -16.456 1.00 96.19 213 THR A CA 1
ATOM 1697 C C . THR A 1 213 ? -14.021 -4.611 -15.149 1.00 96.19 213 THR A C 1
ATOM 1699 O O . THR A 1 213 ? -15.247 -4.698 -15.122 1.00 96.19 213 THR A O 1
ATOM 1702 N N . VAL A 1 214 ? -13.297 -4.683 -14.030 1.00 95.88 214 VAL A N 1
ATOM 1703 C CA . VAL A 1 214 ? -13.897 -4.960 -12.720 1.00 95.88 214 VAL A CA 1
ATOM 1704 C C . VAL A 1 214 ? -14.841 -3.838 -12.287 1.00 95.88 214 VAL A C 1
ATOM 1706 O O . VAL A 1 214 ? -15.880 -4.133 -11.711 1.00 95.88 214 VAL A O 1
ATOM 1709 N N . MET A 1 215 ? -14.527 -2.568 -12.544 1.00 94.38 215 MET A N 1
ATOM 1710 C CA . MET A 1 215 ? -15.391 -1.443 -12.147 1.00 94.38 215 MET A CA 1
ATOM 1711 C C . MET A 1 215 ? -16.565 -1.203 -13.108 1.00 94.38 215 MET A C 1
ATOM 1713 O O . MET A 1 215 ? -17.575 -0.619 -12.714 1.00 94.38 215 MET A O 1
ATOM 1717 N N . LEU A 1 216 ? -16.479 -1.685 -14.348 1.00 95.06 216 LEU A N 1
ATOM 1718 C CA . LEU A 1 216 ? -17.623 -1.764 -15.253 1.00 95.06 216 LEU A CA 1
ATOM 1719 C C . LEU A 1 216 ? -18.548 -2.924 -14.868 1.00 95.06 216 LEU A C 1
ATOM 1721 O O . LEU A 1 216 ? -19.759 -2.760 -14.926 1.00 95.06 216 LEU A O 1
ATOM 1725 N N . LEU A 1 217 ? -18.028 -4.067 -14.417 1.00 95.38 217 LEU A N 1
ATOM 1726 C CA . LEU A 1 217 ? -18.860 -5.206 -14.008 1.00 95.38 217 LEU A CA 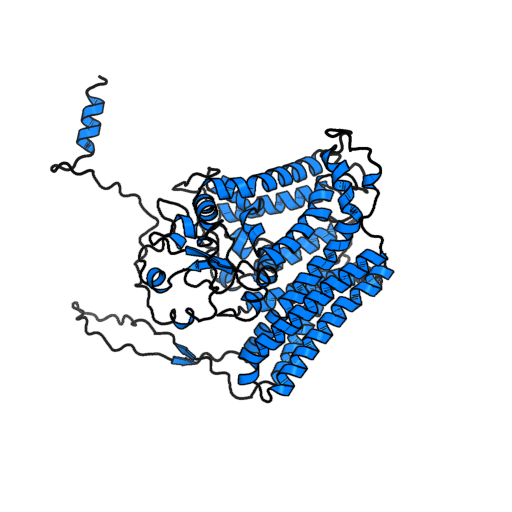1
ATOM 1727 C C . LEU A 1 217 ? -19.454 -5.040 -12.601 1.00 95.38 217 LEU A C 1
ATOM 1729 O O . LEU A 1 217 ? -20.643 -5.275 -12.391 1.00 95.38 217 LEU A O 1
ATOM 1733 N N . PHE A 1 218 ? -18.642 -4.618 -11.635 1.00 93.44 218 PHE A N 1
ATOM 1734 C CA . PHE A 1 218 ? -19.005 -4.552 -10.223 1.00 93.44 218 PHE A CA 1
ATOM 1735 C C . PHE A 1 218 ? -19.204 -3.117 -9.738 1.00 93.44 218 PHE A C 1
ATOM 1737 O O . PHE A 1 218 ? -18.634 -2.164 -10.265 1.00 93.44 218 PHE A O 1
ATOM 1744 N N . GLU A 1 219 ? -19.987 -2.962 -8.672 1.00 88.62 219 GLU A N 1
ATOM 1745 C CA . GLU A 1 219 ? -20.280 -1.647 -8.106 1.00 88.62 219 GLU A CA 1
ATOM 1746 C C . GLU A 1 219 ? -19.032 -0.931 -7.533 1.00 88.62 219 GLU A C 1
ATOM 1748 O O . GLU A 1 219 ? -18.119 -1.544 -6.968 1.00 88.62 219 GLU A O 1
ATOM 1753 N N . ARG A 1 220 ? -19.029 0.408 -7.602 1.00 88.50 220 ARG A N 1
ATOM 1754 C CA . ARG A 1 220 ? -18.052 1.302 -6.939 1.00 88.50 220 ARG A CA 1
ATOM 1755 C C . ARG A 1 220 ? -16.586 0.936 -7.244 1.00 88.50 220 ARG A C 1
ATOM 1757 O O . ARG A 1 220 ? -16.256 0.471 -8.327 1.00 88.50 220 ARG A O 1
ATOM 1764 N N . ARG A 1 221 ? -15.673 1.158 -6.288 1.00 91.81 221 ARG A N 1
ATOM 1765 C CA . ARG A 1 221 ? -14.251 0.800 -6.401 1.00 91.81 221 ARG A CA 1
ATOM 1766 C C . ARG A 1 221 ? -13.985 -0.626 -5.900 1.00 91.81 221 ARG A C 1
ATOM 1768 O O . ARG A 1 221 ? -13.110 -0.842 -5.058 1.00 91.81 221 ARG A O 1
ATOM 1775 N N . THR A 1 222 ? -14.730 -1.609 -6.412 1.00 93.44 222 THR A N 1
ATOM 1776 C CA . THR A 1 222 ? -14.534 -3.032 -6.066 1.00 93.44 222 THR A CA 1
ATOM 1777 C C . THR A 1 222 ? -13.112 -3.504 -6.379 1.00 93.44 222 THR A C 1
ATOM 1779 O O . THR A 1 222 ? -12.481 -4.120 -5.518 1.00 93.44 222 THR A O 1
ATOM 1782 N N . PHE A 1 223 ? -12.550 -3.112 -7.532 1.00 95.25 223 PHE A N 1
ATOM 1783 C CA . PHE A 1 223 ? -11.142 -3.369 -7.862 1.00 95.25 223 PHE A CA 1
ATOM 1784 C C . PHE A 1 223 ? -10.205 -2.848 -6.770 1.00 95.25 223 PHE A C 1
ATOM 1786 O O . PHE A 1 223 ? -9.411 -3.604 -6.217 1.00 95.25 223 PHE A O 1
ATOM 1793 N N . CYS A 1 224 ? -10.332 -1.571 -6.394 1.00 93.56 224 CYS A N 1
ATOM 1794 C CA . CYS A 1 224 ? -9.456 -0.975 -5.390 1.00 93.56 224 CYS A CA 1
ATOM 1795 C C . CYS A 1 224 ? -9.603 -1.628 -4.014 1.00 93.56 224 CYS A C 1
ATOM 1797 O O . CYS A 1 224 ? -8.644 -1.634 -3.260 1.00 93.56 224 CYS A O 1
ATOM 1799 N N . ARG A 1 225 ? -10.776 -2.166 -3.665 1.00 91.25 225 ARG A N 1
ATOM 1800 C CA . ARG A 1 225 ? -10.989 -2.816 -2.366 1.00 91.25 225 ARG A CA 1
ATOM 1801 C C . ARG A 1 225 ? -10.437 -4.240 -2.308 1.00 91.25 225 ARG A C 1
ATOM 1803 O O . ARG A 1 225 ? -9.925 -4.615 -1.256 1.00 91.25 225 ARG A O 1
ATOM 1810 N N . TYR A 1 226 ? -10.572 -5.013 -3.386 1.00 93.00 226 TYR A N 1
ATOM 1811 C CA . TYR A 1 226 ? -10.344 -6.462 -3.353 1.00 93.00 226 TYR A CA 1
ATOM 1812 C C . TYR A 1 226 ? -9.212 -6.965 -4.247 1.00 93.00 226 TYR A C 1
ATOM 1814 O O . TYR A 1 226 ? -8.640 -7.989 -3.910 1.00 93.00 226 TYR A O 1
ATOM 1822 N N . LEU A 1 227 ? -8.884 -6.294 -5.353 1.00 95.50 227 LEU A N 1
ATOM 1823 C CA . LEU A 1 227 ? -7.960 -6.824 -6.370 1.00 95.50 227 LEU A CA 1
ATOM 1824 C C . LEU A 1 227 ? -6.749 -5.933 -6.641 1.00 95.50 227 LEU A C 1
ATOM 1826 O O . LEU A 1 227 ? -5.758 -6.402 -7.179 1.00 95.50 227 LEU A O 1
ATOM 1830 N N . CYS A 1 228 ? -6.798 -4.652 -6.280 1.00 95.00 228 CYS A N 1
ATOM 1831 C CA . CYS A 1 228 ? -5.683 -3.746 -6.516 1.00 95.00 228 CYS A CA 1
ATOM 1832 C C . CYS A 1 228 ? -4.423 -4.263 -5.798 1.00 95.00 228 CYS A C 1
ATOM 1834 O O . CYS A 1 228 ? -4.430 -4.297 -4.563 1.00 95.00 228 CYS A O 1
ATOM 1836 N N . PRO A 1 229 ? -3.340 -4.593 -6.529 1.00 93.31 229 PRO A N 1
ATOM 1837 C CA . PRO A 1 229 ? -2.153 -5.236 -5.959 1.00 93.31 229 PRO A CA 1
ATOM 1838 C C . PRO A 1 229 ? -1.531 -4.383 -4.845 1.00 93.31 229 PRO A C 1
ATOM 1840 O O . PRO A 1 229 ? -1.111 -4.871 -3.803 1.00 93.31 229 PRO A O 1
ATOM 1843 N N . LEU A 1 230 ? -1.597 -3.059 -4.981 1.00 91.81 230 LEU A N 1
ATOM 1844 C CA . LEU A 1 230 ? -1.052 -2.144 -3.983 1.00 91.81 230 LEU A CA 1
ATOM 1845 C C . LEU A 1 230 ? -1.926 -1.997 -2.730 1.00 91.81 230 LEU A C 1
ATOM 1847 O O . LEU A 1 230 ? -1.464 -1.463 -1.728 1.00 91.81 230 LEU A O 1
ATOM 1851 N N . THR A 1 231 ? -3.191 -2.427 -2.740 1.00 91.75 231 THR A N 1
ATOM 1852 C CA . THR A 1 231 ? -4.099 -2.174 -1.607 1.00 91.75 231 THR A CA 1
ATOM 1853 C C . THR A 1 231 ? -3.708 -2.943 -0.358 1.00 91.75 231 THR A C 1
ATOM 1855 O O . THR A 1 231 ? -3.775 -2.362 0.724 1.00 91.75 231 THR A O 1
ATOM 1858 N N . GLY A 1 232 ? -3.260 -4.194 -0.506 1.00 89.75 232 GLY A N 1
ATOM 1859 C CA . GLY A 1 232 ? -2.731 -4.999 0.597 1.00 89.75 232 GLY A CA 1
ATOM 1860 C C . GLY A 1 232 ? -1.605 -4.281 1.327 1.00 89.75 232 GLY A C 1
ATOM 1861 O O . GLY A 1 232 ? -1.691 -4.057 2.533 1.00 89.75 232 GLY A O 1
ATOM 1862 N N . LEU A 1 233 ? -0.603 -3.856 0.558 1.00 92.81 233 LEU A N 1
ATOM 1863 C CA . LEU A 1 233 ? 0.601 -3.206 1.057 1.00 92.81 233 LEU A CA 1
ATOM 1864 C C . LEU A 1 233 ? 0.341 -1.783 1.572 1.00 92.81 233 LEU A C 1
ATOM 1866 O O . LEU A 1 233 ? 0.655 -1.480 2.717 1.00 92.81 233 LEU A O 1
ATOM 1870 N N . ILE A 1 234 ? -0.294 -0.917 0.775 1.00 92.88 234 ILE A N 1
ATOM 1871 C CA . ILE A 1 234 ? -0.605 0.471 1.164 1.00 92.88 234 ILE A CA 1
ATOM 1872 C C . ILE A 1 234 ? -1.569 0.506 2.354 1.00 92.88 234 ILE A C 1
ATOM 1874 O O . ILE A 1 234 ? -1.462 1.375 3.215 1.00 92.88 234 ILE A O 1
ATOM 1878 N N . GLY A 1 235 ? -2.537 -0.412 2.406 1.00 89.94 235 GLY A N 1
ATOM 1879 C CA . GLY A 1 235 ? -3.497 -0.503 3.503 1.00 89.94 235 GLY A CA 1
ATOM 1880 C C . GLY A 1 235 ? -2.847 -0.911 4.823 1.00 89.94 235 GLY A C 1
ATOM 1881 O O . GLY A 1 235 ? -3.097 -0.266 5.841 1.00 89.94 235 GLY A O 1
ATOM 1882 N N . SER A 1 236 ? -2.007 -1.952 4.812 1.00 91.94 236 SER A N 1
ATOM 1883 C CA . SER A 1 236 ? -1.325 -2.444 6.014 1.00 91.94 236 SER A CA 1
ATOM 1884 C C . SER A 1 236 ? -0.204 -1.505 6.462 1.00 91.94 236 SER A C 1
ATOM 1886 O O . SER A 1 236 ? -0.215 -1.064 7.608 1.00 91.94 236 SER A O 1
ATOM 1888 N N . ALA A 1 237 ? 0.704 -1.113 5.565 1.00 93.12 237 ALA A N 1
ATOM 1889 C CA . ALA A 1 237 ? 1.797 -0.194 5.876 1.00 93.12 237 ALA A CA 1
ATOM 1890 C C . ALA A 1 237 ? 1.275 1.209 6.230 1.00 93.12 237 ALA A C 1
ATOM 1892 O O . ALA A 1 237 ? 1.774 1.844 7.160 1.00 93.12 237 ALA A O 1
ATOM 1893 N N . GLY A 1 238 ? 0.201 1.669 5.578 1.00 91.50 238 GLY A N 1
ATOM 1894 C CA . GLY A 1 238 ? -0.434 2.960 5.864 1.00 91.50 238 GLY A CA 1
ATOM 1895 C C . GLY A 1 238 ? -1.033 3.060 7.266 1.00 91.50 238 GLY A C 1
ATOM 1896 O O . GLY A 1 238 ? -1.235 4.173 7.754 1.00 91.50 238 GLY A O 1
ATOM 1897 N N . ALA A 1 239 ? -1.237 1.932 7.959 1.00 90.69 239 ALA A N 1
ATOM 1898 C CA . ALA A 1 239 ? -1.626 1.912 9.370 1.00 90.69 239 ALA A CA 1
ATOM 1899 C C . ALA A 1 239 ? -0.600 2.580 10.298 1.00 90.69 239 ALA A C 1
ATOM 1901 O O . ALA A 1 239 ? -0.949 3.005 11.402 1.00 90.69 239 ALA A O 1
ATOM 1902 N N . THR A 1 240 ? 0.648 2.711 9.846 1.00 92.31 240 THR A N 1
ATOM 1903 C CA . THR A 1 240 ? 1.705 3.431 10.567 1.00 92.31 240 THR A CA 1
ATOM 1904 C C . THR A 1 240 ? 1.562 4.954 10.496 1.00 92.31 240 THR A C 1
ATOM 1906 O O . THR A 1 240 ? 2.080 5.640 11.376 1.00 92.31 240 THR A O 1
ATOM 1909 N N . GLY A 1 241 ? 0.827 5.476 9.506 1.00 91.50 241 GLY A N 1
ATOM 1910 C CA . GLY A 1 241 ? 0.790 6.900 9.184 1.00 91.50 241 GLY A CA 1
ATOM 1911 C C . GLY A 1 241 ? -0.021 7.788 10.130 1.00 91.50 241 GLY A C 1
ATOM 1912 O O . GLY A 1 241 ? -0.855 7.329 10.919 1.00 91.50 241 GLY A O 1
ATOM 1913 N N . MET A 1 242 ? 0.206 9.100 10.011 1.00 91.12 242 MET A N 1
ATOM 1914 C CA . MET A 1 242 ? -0.343 10.127 10.913 1.00 91.12 242 MET A CA 1
ATOM 1915 C C . MET A 1 242 ? -1.750 10.605 10.537 1.00 91.12 242 MET A C 1
ATOM 1917 O O . MET A 1 242 ? -2.412 11.290 11.313 1.00 91.12 242 MET A O 1
ATOM 1921 N N . VAL A 1 243 ? -2.249 10.236 9.358 1.00 91.12 243 VAL A N 1
ATOM 1922 C CA . VAL A 1 243 ? -3.620 10.551 8.942 1.00 91.12 243 VAL A CA 1
ATOM 1923 C C . VAL A 1 243 ? -4.530 9.368 9.258 1.00 91.12 243 VAL A C 1
ATOM 1925 O O . VAL A 1 243 ? -4.441 8.311 8.631 1.00 91.12 243 VAL A O 1
ATOM 1928 N N . ALA A 1 244 ? -5.438 9.553 10.220 1.00 88.44 244 ALA A N 1
ATOM 1929 C CA . ALA A 1 244 ? -6.414 8.543 10.635 1.00 88.44 244 ALA A CA 1
ATOM 1930 C C . ALA A 1 244 ? -7.548 8.346 9.608 1.00 88.44 244 ALA A C 1
ATOM 1932 O O . ALA A 1 244 ? -8.286 7.354 9.662 1.00 88.44 244 ALA A O 1
ATOM 1933 N N . GLY A 1 245 ? -7.681 9.282 8.668 1.00 89.75 245 GLY A N 1
ATOM 1934 C CA . GLY A 1 245 ? -8.699 9.293 7.627 1.00 89.75 245 GLY A CA 1
ATOM 1935 C C . GLY A 1 245 ? -9.927 10.119 7.993 1.00 89.75 245 GLY A C 1
ATOM 1936 O O . GLY A 1 245 ? -9.942 10.853 8.982 1.00 89.75 245 GLY A O 1
ATOM 1937 N N . PHE A 1 246 ? -10.964 10.006 7.165 1.00 90.81 246 PHE A N 1
ATOM 1938 C CA . PHE A 1 246 ? -12.242 10.661 7.427 1.00 90.81 246 PHE A CA 1
ATOM 1939 C C . PHE A 1 246 ? -13.013 9.904 8.509 1.00 90.81 246 PHE A C 1
ATOM 1941 O O . PHE A 1 246 ? -13.353 8.736 8.313 1.00 90.81 246 PHE A O 1
ATOM 1948 N N . ARG A 1 247 ? -13.282 10.566 9.639 1.00 88.00 247 ARG A N 1
ATOM 1949 C CA . ARG A 1 247 ? -14.007 10.008 10.796 1.00 88.00 247 ARG A CA 1
ATOM 1950 C C . ARG A 1 247 ? -15.163 10.910 11.197 1.00 88.00 247 ARG A C 1
ATOM 1952 O O . ARG A 1 247 ? -15.281 12.042 10.729 1.00 88.00 247 ARG A O 1
ATOM 1959 N N . THR A 1 248 ? -16.036 10.396 12.047 1.00 87.62 248 THR A N 1
ATOM 1960 C CA . THR A 1 248 ? -17.178 11.146 12.576 1.00 87.62 248 THR A CA 1
ATOM 1961 C C . THR A 1 248 ? -16.767 12.035 13.737 1.00 87.62 248 THR A C 1
ATOM 1963 O O . THR A 1 248 ? -16.007 11.592 14.591 1.00 87.62 248 THR A O 1
ATOM 1966 N N . ARG A 1 249 ? -17.294 13.261 13.796 1.00 87.81 249 ARG A N 1
ATOM 1967 C CA . ARG A 1 249 ? -17.087 14.161 14.945 1.00 87.81 249 ARG A CA 1
ATOM 1968 C C . ARG A 1 249 ? -17.948 13.761 16.136 1.00 87.81 249 ARG A C 1
ATOM 1970 O O . ARG A 1 249 ? -17.488 13.805 17.267 1.00 87.81 249 ARG A O 1
ATOM 1977 N N . ASP A 1 250 ? -19.187 13.384 15.852 1.00 86.44 250 ASP A N 1
ATOM 1978 C CA . ASP A 1 250 ? -20.197 13.017 16.834 1.00 86.44 250 ASP A CA 1
ATOM 1979 C C . ASP A 1 250 ? -20.837 11.683 16.427 1.00 86.44 250 ASP A C 1
ATOM 1981 O O . ASP A 1 250 ? -21.542 11.571 15.421 1.00 86.44 250 ASP A O 1
ATOM 1985 N N . ARG A 1 251 ? -20.556 10.624 17.180 1.00 80.31 251 ARG A N 1
ATOM 1986 C CA . ARG A 1 251 ? -21.031 9.278 16.839 1.00 80.31 251 ARG A CA 1
ATOM 1987 C C . ARG A 1 251 ? -22.553 9.155 16.980 1.00 80.31 251 ARG A C 1
ATOM 1989 O O . ARG A 1 251 ? -23.159 8.465 16.157 1.00 80.31 251 ARG A O 1
ATOM 1996 N N . ASP A 1 252 ? -23.188 9.896 17.887 1.00 81.25 252 ASP A N 1
ATOM 1997 C CA . ASP A 1 252 ? -24.639 9.858 18.098 1.00 81.25 252 ASP A CA 1
ATOM 1998 C C . ASP A 1 252 ? -25.408 10.471 16.933 1.00 81.25 252 ASP A C 1
ATOM 2000 O O . ASP A 1 252 ? -26.364 9.863 16.440 1.00 81.25 252 ASP A O 1
ATOM 2004 N N . LYS A 1 253 ? -24.933 11.602 16.395 1.00 87.44 253 LYS A N 1
ATOM 2005 C CA . LYS A 1 253 ? -25.469 12.159 15.135 1.00 87.44 253 LYS A CA 1
ATOM 2006 C C . LYS A 1 253 ? -25.366 11.159 13.997 1.00 87.44 253 LYS A C 1
ATOM 2008 O O . LYS A 1 253 ? -26.265 11.021 13.167 1.00 87.44 253 LYS A O 1
ATOM 2013 N N . CYS A 1 254 ? -24.256 10.425 13.949 1.00 83.75 254 CYS A N 1
ATOM 2014 C CA . CYS A 1 254 ? -24.101 9.392 12.947 1.00 83.75 254 CYS A CA 1
ATOM 2015 C C . CYS A 1 254 ? -25.038 8.220 13.168 1.00 83.75 254 CYS A C 1
ATOM 2017 O O . CYS A 1 254 ? -25.527 7.723 12.162 1.00 83.75 254 CYS A O 1
ATOM 2019 N N . LEU A 1 255 ? -25.317 7.789 14.398 1.00 81.06 255 LEU A N 1
ATOM 2020 C CA . LEU A 1 255 ? -26.286 6.734 14.701 1.00 81.06 255 LEU A CA 1
ATOM 2021 C C . LEU A 1 255 ? -27.703 7.133 14.304 1.00 81.06 255 LEU A C 1
ATOM 2023 O O . LEU A 1 255 ? -28.338 6.373 13.572 1.00 81.06 255 LEU A O 1
ATOM 2027 N N . SER A 1 256 ? -28.154 8.319 14.714 1.00 84.50 256 SER A N 1
ATOM 2028 C CA . SER A 1 256 ? -29.517 8.819 14.496 1.00 84.50 256 SER A CA 1
ATOM 2029 C C . SER A 1 256 ? -29.811 9.214 13.044 1.00 84.50 256 SER A C 1
ATOM 2031 O O . SER A 1 256 ? -30.969 9.164 12.626 1.00 84.50 256 SER A O 1
ATOM 2033 N N . CYS A 1 257 ? -28.781 9.535 12.251 1.00 84.25 257 CYS A N 1
ATOM 2034 C CA . CYS A 1 257 ? -28.922 9.878 10.835 1.00 84.25 257 CYS A CA 1
ATOM 2035 C C . CYS A 1 257 ? -29.621 8.756 10.043 1.00 84.25 257 CYS A C 1
ATOM 2037 O O . CYS A 1 257 ? -29.101 7.644 9.919 1.00 84.25 257 CYS A O 1
ATOM 2039 N N . GLN A 1 258 ? -30.786 9.061 9.468 1.00 83.44 258 GLN A N 1
ATOM 2040 C CA . GLN A 1 258 ? -31.630 8.093 8.755 1.00 83.44 258 GLN A CA 1
ATOM 2041 C C . GLN A 1 258 ? -31.179 7.842 7.309 1.00 83.44 258 GLN A C 1
ATOM 2043 O O . GLN A 1 258 ? -31.312 6.725 6.799 1.00 83.44 258 GLN A O 1
ATOM 2048 N N . THR A 1 259 ? -30.642 8.864 6.638 1.00 86.44 259 THR A N 1
ATOM 2049 C CA . THR A 1 259 ? -30.334 8.798 5.200 1.00 86.44 259 THR A CA 1
ATOM 2050 C C . THR A 1 259 ? -29.031 8.044 4.932 1.00 86.44 259 THR A C 1
ATOM 2052 O O . THR A 1 259 ? -28.980 7.174 4.060 1.00 86.44 259 THR A O 1
ATOM 2055 N N . LYS A 1 260 ? -28.002 8.268 5.767 1.00 87.69 260 LYS A N 1
ATOM 2056 C CA . LYS A 1 260 ? -26.643 7.708 5.614 1.00 87.69 260 LYS A CA 1
ATOM 2057 C C . LYS A 1 260 ? -26.055 7.989 4.222 1.00 87.69 260 LYS A C 1
ATOM 2059 O O . LYS A 1 260 ? -25.371 7.145 3.636 1.00 87.69 260 LYS A O 1
ATOM 2064 N N . ASP A 1 261 ? -26.286 9.193 3.711 1.00 90.00 261 ASP A N 1
ATOM 2065 C CA . ASP A 1 261 ? -25.867 9.629 2.370 1.00 90.00 261 ASP A CA 1
ATOM 2066 C C . ASP A 1 261 ? -24.349 9.568 2.156 1.00 90.00 261 ASP A C 1
ATOM 2068 O O . ASP A 1 261 ? -23.871 9.329 1.048 1.00 90.00 261 ASP A O 1
ATOM 2072 N N . CYS A 1 262 ? -23.565 9.671 3.234 1.00 88.62 262 CYS A N 1
ATOM 2073 C CA . CYS A 1 262 ? -22.119 9.449 3.200 1.00 88.62 262 CYS A CA 1
ATOM 2074 C C . CYS A 1 262 ? -21.723 8.037 2.711 1.00 88.62 262 CYS A C 1
ATOM 2076 O O . CYS A 1 262 ? -20.624 7.854 2.186 1.00 88.62 262 CYS A O 1
ATOM 2078 N N . MET A 1 263 ? -22.610 7.044 2.844 1.00 87.19 263 MET A N 1
ATOM 2079 C CA . MET A 1 263 ? -22.405 5.655 2.408 1.00 87.19 263 MET A CA 1
ATOM 2080 C C . MET A 1 263 ? -23.186 5.273 1.165 1.00 87.19 263 MET A C 1
ATOM 2082 O O . MET A 1 263 ? -22.692 4.485 0.352 1.00 87.19 263 MET A O 1
ATOM 2086 N N . ARG A 1 264 ? -24.410 5.786 1.045 1.00 85.19 264 ARG A N 1
ATOM 2087 C CA . ARG A 1 264 ? -25.332 5.443 -0.042 1.00 85.19 264 ARG A CA 1
ATOM 2088 C C . ARG A 1 264 ? -25.171 6.352 -1.256 1.00 85.19 264 ARG A C 1
ATOM 2090 O O . ARG A 1 264 ? -25.417 5.915 -2.372 1.00 85.19 264 ARG A O 1
ATOM 2097 N N . GLY A 1 265 ? -24.671 7.565 -1.044 1.00 88.00 265 GLY A N 1
ATOM 2098 C CA . GLY A 1 265 ? -24.784 8.646 -2.010 1.00 88.00 265 GLY A CA 1
ATOM 2099 C C . GLY A 1 265 ? -26.124 9.355 -1.857 1.00 88.00 265 GLY A C 1
ATOM 2100 O O . GLY A 1 265 ? -27.082 8.797 -1.332 1.00 88.00 265 GLY A O 1
ATOM 2101 N N . SER A 1 266 ? -26.171 10.596 -2.310 1.00 85.94 266 SER A N 1
ATOM 2102 C CA . SER A 1 266 ? -27.364 11.454 -2.357 1.00 85.94 266 SER A CA 1
ATOM 2103 C C . SER A 1 266 ? -27.267 12.335 -3.583 1.00 85.94 266 SER A C 1
ATOM 2105 O O . SER A 1 266 ? -26.271 12.227 -4.283 1.00 85.94 266 SER A O 1
ATOM 2107 N N . GLU A 1 267 ? -28.224 13.224 -3.858 1.00 80.94 267 GLU A N 1
ATOM 2108 C CA . GLU A 1 267 ? -28.162 14.232 -4.940 1.00 80.94 267 GLU A CA 1
ATOM 2109 C C . GLU A 1 267 ? -26.866 15.061 -4.957 1.00 80.94 267 GLU A C 1
ATOM 2111 O O . GLU A 1 267 ? -26.361 15.434 -6.021 1.00 80.94 267 GLU A O 1
ATOM 2116 N N . ASN A 1 268 ? -26.237 15.201 -3.796 1.00 77.88 268 ASN A N 1
ATOM 2117 C CA . ASN A 1 268 ? -25.002 15.942 -3.683 1.00 77.88 268 ASN A CA 1
ATOM 2118 C C . ASN A 1 268 ? -23.799 15.165 -4.223 1.00 77.88 268 ASN A C 1
ATOM 2120 O O . ASN A 1 268 ? -22.927 15.828 -4.775 1.00 77.88 268 ASN A O 1
ATOM 2124 N N . GLY A 1 269 ? -23.742 13.821 -4.157 1.00 83.38 269 GLY A N 1
ATOM 2125 C CA . GLY A 1 269 ? -22.582 13.014 -4.586 1.00 83.38 269 GLY A CA 1
ATOM 2126 C C . GLY A 1 269 ? -22.683 11.494 -4.411 1.00 83.38 269 GLY A C 1
ATOM 2127 O O . GLY A 1 269 ? -23.742 10.940 -4.130 1.00 83.38 269 GLY A O 1
ATOM 2128 N N . TYR A 1 270 ? -21.550 10.796 -4.557 1.00 88.12 270 TYR A N 1
ATOM 2129 C CA . TYR A 1 270 ? -21.499 9.327 -4.561 1.00 88.12 270 TYR A CA 1
ATOM 2130 C C . TYR A 1 270 ? -21.318 8.752 -3.155 1.00 88.12 270 TYR A C 1
ATOM 2132 O O . TYR A 1 270 ? -20.651 9.344 -2.313 1.00 88.12 270 TYR A O 1
ATOM 2140 N N . GLY A 1 271 ? -21.871 7.569 -2.886 1.00 89.00 271 GLY A N 1
ATOM 2141 C CA . GLY A 1 271 ? -21.580 6.859 -1.639 1.00 89.00 271 GLY A CA 1
ATOM 2142 C C . GLY A 1 271 ? -20.095 6.513 -1.512 1.00 89.00 271 GLY A C 1
ATOM 2143 O O . GLY A 1 271 ? -19.386 6.466 -2.516 1.00 89.00 271 GLY A O 1
ATOM 2144 N N . CYS A 1 272 ? -19.621 6.236 -0.290 1.00 89.75 272 CYS A N 1
ATOM 2145 C CA . CYS A 1 272 ? -18.226 5.860 -0.048 1.00 89.75 272 CYS A CA 1
ATOM 2146 C C . CYS A 1 272 ? -17.752 4.771 -1.042 1.00 89.75 272 CYS A C 1
ATOM 2148 O O . CYS A 1 272 ? -18.228 3.627 -0.962 1.00 89.75 272 CYS A O 1
ATOM 2150 N N . PRO A 1 273 ? -16.806 5.088 -1.954 1.00 88.81 273 PRO A N 1
ATOM 2151 C CA . PRO A 1 273 ? -16.336 4.154 -2.976 1.00 88.81 273 PRO A CA 1
ATOM 2152 C C . PRO A 1 273 ? -15.636 2.925 -2.392 1.00 88.81 273 PRO A C 1
ATOM 2154 O O . PRO A 1 273 ? -15.594 1.876 -3.023 1.00 88.81 273 PRO A O 1
ATOM 2157 N N . TRP A 1 274 ? -15.104 3.064 -1.175 1.00 87.81 274 TRP A N 1
ATOM 2158 C CA . TRP A 1 274 ? -14.368 2.033 -0.447 1.00 87.81 274 TRP A CA 1
ATOM 2159 C C . TRP A 1 274 ? -15.253 1.168 0.449 1.00 87.81 274 TRP A C 1
ATOM 2161 O O . TRP A 1 274 ? -14.724 0.305 1.144 1.00 87.81 274 TRP A O 1
ATOM 2171 N N . PHE A 1 275 ? -16.578 1.361 0.427 1.00 87.12 275 PHE A N 1
ATOM 2172 C CA . PHE A 1 275 ? -17.534 0.647 1.284 1.00 87.12 275 PHE A CA 1
ATOM 2173 C C . PHE A 1 275 ? -17.194 0.772 2.779 1.00 87.12 275 PHE A C 1
ATOM 2175 O O . PHE A 1 275 ? -17.349 -0.177 3.547 1.00 87.12 275 PHE A O 1
ATOM 2182 N N . GLU A 1 276 ? -16.691 1.941 3.177 1.00 83.25 276 GLU A N 1
ATOM 2183 C CA . GLU A 1 276 ? -16.271 2.231 4.547 1.00 83.25 276 GLU A CA 1
ATOM 2184 C C . GLU A 1 276 ? -17.184 3.287 5.160 1.00 83.25 276 GLU A C 1
ATOM 2186 O O . GLU A 1 276 ? -17.276 4.398 4.631 1.00 83.25 276 GLU A O 1
ATOM 2191 N N . TRP A 1 277 ? -17.843 2.955 6.271 1.00 83.75 277 TRP A N 1
ATOM 2192 C CA . TRP A 1 277 ? -18.716 3.891 6.974 1.00 83.75 277 TRP A CA 1
ATOM 2193 C C . TRP A 1 277 ? -17.925 4.686 8.011 1.00 83.75 277 TRP A C 1
ATOM 2195 O O . TRP A 1 277 ? -17.383 4.077 8.933 1.00 83.75 277 TRP A O 1
ATOM 2205 N N . PRO A 1 278 ? -17.895 6.035 7.934 1.00 82.62 278 PRO A N 1
ATOM 2206 C CA . PRO A 1 278 ? -17.122 6.842 8.877 1.00 82.62 278 PRO A CA 1
ATOM 2207 C C . PRO A 1 278 ? -17.462 6.589 10.350 1.00 82.62 278 PRO A C 1
ATOM 2209 O O . PRO A 1 278 ? -16.588 6.747 11.192 1.00 82.62 278 PRO A O 1
ATOM 2212 N N . GLY A 1 279 ? -18.707 6.199 10.661 1.00 78.31 279 GLY A N 1
ATOM 2213 C CA . GLY A 1 279 ? -19.150 5.959 12.039 1.00 78.31 279 GLY A CA 1
ATOM 2214 C C . GLY A 1 279 ? -18.598 4.682 12.673 1.00 78.31 279 GLY A C 1
ATOM 2215 O O . GLY A 1 279 ? -18.484 4.620 13.892 1.00 78.31 279 GLY A O 1
ATOM 2216 N N . SER A 1 280 ? -18.220 3.685 11.869 1.00 75.06 280 SER A N 1
ATOM 2217 C CA . SER A 1 280 ? -17.598 2.438 12.342 1.00 75.06 280 SER A CA 1
ATOM 2218 C C . SER A 1 280 ? -16.124 2.321 11.959 1.00 75.06 280 SER A C 1
ATOM 2220 O O . SER A 1 280 ? -15.505 1.291 12.222 1.00 75.06 280 SER A O 1
ATOM 2222 N N . ALA A 1 281 ? -15.568 3.331 11.286 1.00 76.62 281 ALA A N 1
ATOM 2223 C CA . ALA A 1 281 ? -14.170 3.327 10.905 1.00 76.62 281 ALA A CA 1
ATOM 2224 C C . ALA A 1 281 ? -13.325 3.375 12.181 1.00 76.62 281 ALA A C 1
ATOM 2226 O O . ALA A 1 281 ? -13.446 4.323 12.955 1.00 76.62 281 ALA A O 1
ATOM 2227 N N . SER A 1 282 ? -12.459 2.377 12.373 1.00 72.81 282 SER A N 1
ATOM 2228 C CA . SER A 1 282 ? -11.565 2.247 13.538 1.00 72.81 282 SER A CA 1
ATOM 2229 C C . SER A 1 282 ? -10.080 2.382 13.180 1.00 72.81 282 SER A C 1
ATOM 2231 O O . SER A 1 282 ? -9.260 2.724 14.024 1.00 72.81 282 SER A O 1
ATOM 2233 N N . SER A 1 283 ? -9.717 2.230 11.904 1.00 81.94 283 SER A N 1
ATOM 2234 C CA . SER A 1 283 ? -8.348 2.413 11.399 1.00 81.94 283 SER A CA 1
ATOM 2235 C C . SER A 1 283 ? -8.345 3.117 10.041 1.00 81.94 283 SER A C 1
ATOM 2237 O O . SER A 1 283 ? -9.349 3.142 9.326 1.00 81.94 283 SER A O 1
ATOM 2239 N N . ASN A 1 284 ? -7.205 3.694 9.670 1.00 87.56 284 ASN A N 1
ATOM 2240 C CA . ASN A 1 284 ? -6.995 4.278 8.341 1.00 87.56 284 ASN A CA 1
ATOM 2241 C C . ASN A 1 284 ? -6.748 3.219 7.241 1.00 87.56 284 ASN A C 1
ATOM 2243 O O . ASN A 1 284 ? -6.575 3.577 6.078 1.00 87.56 284 ASN A O 1
ATOM 2247 N N . LEU A 1 285 ? -6.796 1.924 7.578 1.00 85.50 285 LEU A N 1
ATOM 2248 C CA . LEU A 1 285 ? -6.465 0.806 6.689 1.00 85.50 285 LEU A CA 1
ATOM 2249 C C . LEU A 1 285 ? -7.389 0.694 5.463 1.00 85.50 285 LEU A C 1
ATOM 2251 O O . LEU A 1 285 ? -6.932 0.345 4.379 1.00 85.50 285 LEU A O 1
ATOM 2255 N N . MET A 1 286 ? -8.683 1.016 5.600 1.00 85.81 286 MET A N 1
ATOM 2256 C CA . MET A 1 286 ? -9.659 0.919 4.497 1.00 85.81 286 MET A CA 1
ATOM 2257 C C . MET A 1 286 ? -10.072 2.271 3.904 1.00 85.81 286 MET A C 1
ATOM 2259 O O . MET A 1 286 ? -10.528 2.322 2.762 1.00 85.81 286 MET A O 1
ATOM 2263 N N . CYS A 1 287 ? -9.873 3.381 4.620 1.00 89.88 287 CYS A N 1
ATOM 2264 C CA . CYS A 1 287 ? -10.229 4.707 4.117 1.00 89.88 287 CYS A CA 1
ATOM 2265 C C . CYS A 1 287 ? -9.288 5.115 2.972 1.00 89.88 287 CYS A C 1
ATOM 2267 O O . CYS A 1 287 ? -8.101 5.324 3.193 1.00 89.88 287 CYS A O 1
ATOM 2269 N N . GLY A 1 288 ? -9.803 5.255 1.748 1.00 89.81 288 GLY A N 1
ATOM 2270 C CA . GLY A 1 288 ? -9.009 5.716 0.600 1.00 89.81 288 GLY A CA 1
ATOM 2271 C C . GLY A 1 288 ? -8.995 7.232 0.385 1.00 89.81 288 GLY A C 1
ATOM 2272 O O . GLY A 1 288 ? -8.701 7.670 -0.720 1.00 89.81 288 GLY A O 1
ATOM 2273 N N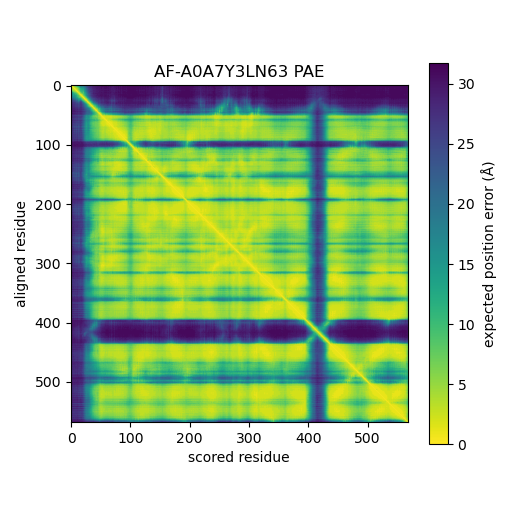 . LEU A 1 289 ? -9.381 8.022 1.395 1.00 92.19 289 LEU A N 1
ATOM 2274 C CA . LEU A 1 289 ? -9.302 9.494 1.408 1.00 92.19 289 LEU A CA 1
ATOM 2275 C C . LEU A 1 289 ? -10.026 10.235 0.257 1.00 92.19 289 LEU A C 1
ATOM 2277 O O . LEU A 1 289 ? -9.741 11.389 -0.020 1.00 92.19 289 LEU A O 1
ATOM 2281 N N . CYS A 1 290 ? -11.035 9.623 -0.366 1.00 90.56 290 CYS A N 1
ATOM 2282 C CA . CYS A 1 290 ? -11.756 10.170 -1.533 1.00 90.56 290 CYS A CA 1
ATOM 2283 C C . CYS A 1 290 ? -12.689 11.381 -1.287 1.00 90.56 290 CYS A C 1
ATOM 2285 O O . CYS A 1 290 ? -13.364 11.808 -2.217 1.00 90.56 290 CYS A O 1
ATOM 2287 N N . THR A 1 291 ? -12.810 11.870 -0.048 1.00 92.81 291 THR A N 1
ATOM 2288 C CA . THR A 1 291 ? -13.693 12.978 0.395 1.00 92.81 291 THR A CA 1
ATOM 2289 C C . THR A 1 291 ? -15.210 12.849 0.152 1.00 92.81 291 THR A C 1
ATOM 2291 O O . THR A 1 291 ? -15.965 13.663 0.678 1.00 92.81 291 THR A O 1
ATOM 2294 N N . GLU A 1 292 ? -15.714 11.823 -0.543 1.00 92.31 292 GLU A N 1
ATOM 2295 C CA . GLU A 1 292 ? -17.154 11.697 -0.857 1.00 92.31 292 GLU A CA 1
ATOM 2296 C C . GLU A 1 292 ? -18.067 11.665 0.379 1.00 92.31 292 GLU A C 1
ATOM 2298 O O . GLU A 1 292 ? -19.120 12.302 0.402 1.00 92.31 292 GLU A O 1
ATOM 2303 N N . CYS A 1 293 ? -17.636 10.997 1.453 1.00 91.44 293 CYS A N 1
ATOM 2304 C CA . CYS A 1 293 ? -18.396 10.957 2.704 1.00 91.44 293 CYS A CA 1
ATOM 2305 C C . CYS A 1 293 ? -18.603 12.347 3.329 1.00 91.44 293 CYS A C 1
ATOM 2307 O O . CYS A 1 293 ? -19.648 12.588 3.930 1.00 91.44 293 CYS A O 1
ATOM 2309 N N . MET A 1 294 ? -17.644 13.260 3.155 1.00 91.94 294 MET A N 1
ATOM 2310 C CA . MET A 1 294 ? -17.720 14.637 3.639 1.00 91.94 294 MET A CA 1
ATOM 2311 C C . MET A 1 294 ? -18.642 15.495 2.770 1.00 91.94 294 MET A C 1
ATOM 2313 O O . MET A 1 294 ? -19.382 16.319 3.297 1.00 91.94 294 MET A O 1
ATOM 2317 N N . LYS A 1 295 ? -18.629 15.288 1.448 1.00 91.94 295 LYS A N 1
ATOM 2318 C CA . LYS A 1 295 ? -19.485 16.032 0.511 1.00 91.94 295 LYS A CA 1
ATOM 2319 C C . LYS A 1 295 ? -20.971 15.688 0.658 1.00 91.94 295 LYS A C 1
ATOM 2321 O O . LYS A 1 295 ? -21.814 16.507 0.312 1.00 91.94 295 LYS A O 1
ATOM 2326 N N . ASN A 1 296 ? -21.282 14.491 1.159 1.00 91.50 296 ASN A N 1
ATOM 2327 C CA . ASN A 1 296 ? -22.656 13.990 1.232 1.00 91.50 296 ASN A CA 1
ATOM 2328 C C . ASN A 1 296 ? -23.234 13.923 2.645 1.00 91.50 296 ASN A C 1
ATOM 2330 O O . ASN A 1 296 ? -24.392 13.551 2.779 1.00 91.50 296 ASN A O 1
ATOM 2334 N N . CYS A 1 297 ? -22.466 14.191 3.704 1.00 91.56 297 CYS A N 1
ATOM 2335 C CA . CYS A 1 297 ? -22.997 14.080 5.061 1.00 91.56 297 CYS A CA 1
ATOM 2336 C C . CYS A 1 297 ? -24.047 15.181 5.317 1.00 91.56 297 CYS A C 1
ATOM 2338 O O . CYS A 1 297 ? -23.662 16.349 5.338 1.00 91.56 297 CYS A O 1
ATOM 2340 N N . PRO A 1 298 ? -25.332 14.841 5.553 1.00 90.25 298 PRO A N 1
ATOM 2341 C CA . PRO A 1 298 ? -26.377 15.847 5.765 1.00 90.25 298 PRO A CA 1
ATOM 2342 C C . PRO A 1 298 ? -26.199 16.606 7.088 1.00 90.25 298 PRO A C 1
ATOM 2344 O O . PRO A 1 298 ? -26.594 17.756 7.195 1.00 90.25 298 PRO A O 1
ATOM 2347 N N . GLU A 1 299 ? -25.542 15.979 8.067 1.00 91.00 299 GLU A N 1
ATOM 2348 C CA . GLU A 1 299 ? -25.304 16.526 9.410 1.00 91.00 299 GLU A CA 1
ATOM 2349 C C . GLU A 1 299 ? -23.960 17.272 9.543 1.00 91.00 299 GLU A C 1
ATOM 2351 O O . GLU A 1 299 ? -23.544 17.601 10.653 1.00 91.00 299 GLU A O 1
ATOM 2356 N N . ASP A 1 300 ? -23.207 17.439 8.444 1.00 91.38 300 ASP A N 1
ATOM 2357 C CA . ASP A 1 300 ? -21.831 17.980 8.424 1.00 91.38 300 ASP A CA 1
ATOM 2358 C C . ASP A 1 300 ? -20.894 17.366 9.491 1.00 91.38 300 ASP A C 1
ATOM 2360 O O . ASP A 1 300 ? -20.043 18.007 10.116 1.00 91.38 300 ASP A O 1
ATOM 2364 N N . ASN A 1 301 ? -21.058 16.064 9.717 1.00 91.69 301 ASN A N 1
ATOM 2365 C CA . ASN A 1 301 ? -20.490 15.362 10.863 1.00 91.69 301 ASN A CA 1
ATOM 2366 C C . ASN A 1 301 ? -19.197 14.583 10.544 1.00 91.69 301 ASN A C 1
ATOM 2368 O O . ASN A 1 301 ? -18.757 13.741 11.324 1.00 91.69 301 ASN A O 1
ATOM 2372 N N . VAL A 1 302 ? -18.575 14.834 9.391 1.00 92.31 302 VAL A N 1
ATOM 2373 C CA . VAL A 1 302 ? -17.352 14.141 8.953 1.00 92.31 302 VAL A CA 1
ATOM 2374 C C . VAL A 1 302 ? -16.155 15.092 9.001 1.00 92.31 302 VAL A C 1
ATOM 2376 O O . VAL A 1 302 ? -16.167 16.148 8.367 1.00 92.31 302 VAL A O 1
ATOM 2379 N N . GLY A 1 303 ? -15.121 14.701 9.748 1.00 92.69 303 GLY A N 1
ATOM 2380 C CA . GLY A 1 303 ? -13.843 15.402 9.890 1.00 92.69 303 GLY A CA 1
ATOM 2381 C C . GLY A 1 303 ? -12.676 14.642 9.256 1.00 92.69 303 GLY A C 1
ATOM 2382 O O . GLY A 1 303 ? -12.779 13.431 9.049 1.00 92.69 303 GLY A O 1
ATOM 2383 N N . LEU A 1 304 ? -11.563 15.329 8.969 1.00 93.06 304 LEU A N 1
ATOM 2384 C CA . LEU A 1 304 ? -10.291 14.677 8.629 1.00 93.06 304 LEU A CA 1
ATOM 2385 C C . LEU A 1 304 ? -9.435 14.651 9.889 1.00 93.06 304 LEU A C 1
ATOM 2387 O O . LEU A 1 304 ? -8.986 15.696 10.353 1.00 93.06 304 LEU A O 1
ATOM 2391 N N . PHE A 1 305 ? -9.189 13.462 10.419 1.00 91.81 305 PHE A N 1
ATOM 2392 C CA . PHE A 1 305 ? -8.536 13.331 11.710 1.00 91.81 305 PHE A CA 1
ATOM 2393 C C . PHE A 1 305 ? -7.062 12.945 11.595 1.00 91.81 305 PHE A C 1
ATOM 2395 O O . PHE A 1 305 ? -6.685 12.079 10.798 1.00 91.81 305 PHE A O 1
ATOM 2402 N N . LEU A 1 306 ? -6.242 13.580 12.430 1.00 91.44 306 LEU A N 1
ATOM 2403 C CA . LEU A 1 306 ? -4.826 13.277 12.612 1.00 91.44 306 LEU A CA 1
ATOM 2404 C C . LEU A 1 306 ? -4.627 12.429 13.870 1.00 91.44 306 LEU A C 1
ATOM 2406 O O . LEU A 1 306 ? -5.351 12.564 14.859 1.00 91.44 306 LEU A O 1
ATOM 2410 N N . GLN A 1 307 ? -3.628 11.559 13.831 1.00 89.38 307 GLN A N 1
ATOM 2411 C CA . GLN A 1 307 ? -3.242 10.669 14.918 1.00 89.38 307 GLN A CA 1
ATOM 2412 C C . GLN A 1 307 ? -1.713 10.642 15.051 1.00 89.38 307 GLN A C 1
ATOM 2414 O O . GLN A 1 307 ? -1.013 10.831 14.055 1.00 89.38 307 GLN A O 1
ATOM 2419 N N . PRO A 1 308 ? -1.170 10.352 16.245 1.00 90.38 308 PRO A N 1
ATOM 2420 C CA . PRO A 1 308 ? 0.233 9.981 16.369 1.00 90.38 308 PRO A CA 1
ATOM 2421 C C . PRO A 1 308 ? 0.559 8.771 15.476 1.00 90.38 308 PRO A C 1
ATOM 2423 O O . PRO A 1 308 ? -0.317 7.911 15.281 1.00 90.38 308 PRO A O 1
ATOM 2426 N N . PRO A 1 309 ? 1.796 8.657 14.962 1.00 90.50 309 PRO A N 1
ATOM 2427 C CA . PRO A 1 309 ? 2.196 7.495 14.176 1.00 90.50 309 PRO A CA 1
ATOM 2428 C C . PRO A 1 309 ? 1.959 6.200 14.965 1.00 90.50 309 PRO A C 1
ATOM 2430 O O . PRO A 1 309 ? 1.967 6.189 16.198 1.00 90.50 309 PRO A O 1
ATOM 2433 N N . LEU A 1 310 ? 1.716 5.100 14.252 1.00 91.50 310 LEU A N 1
ATOM 2434 C CA . LEU A 1 310 ? 1.422 3.765 14.806 1.00 91.50 310 LEU A CA 1
ATOM 2435 C C . LEU A 1 310 ? 0.096 3.624 15.579 1.00 91.50 310 LEU A C 1
ATOM 2437 O O . LEU A 1 310 ? -0.224 2.522 16.025 1.00 91.50 310 LEU A O 1
ATOM 2441 N N . THR A 1 311 ? -0.725 4.670 15.720 1.00 90.06 311 THR A N 1
ATOM 2442 C CA . THR A 1 311 ? -1.995 4.577 16.474 1.00 90.06 311 THR A CA 1
ATOM 2443 C C . THR A 1 311 ? -2.926 3.496 15.912 1.00 90.06 311 THR A C 1
ATOM 2445 O O . THR A 1 311 ? -3.418 2.654 16.666 1.00 90.06 311 THR A O 1
ATOM 2448 N N . SER A 1 312 ? -3.098 3.454 14.584 1.00 89.06 312 SER A N 1
ATOM 2449 C CA . SER A 1 312 ? -3.933 2.451 13.902 1.00 89.06 312 SER A CA 1
ATOM 2450 C C . SER A 1 312 ? -3.336 1.030 13.922 1.00 89.06 312 SER A C 1
ATOM 2452 O O . SER A 1 312 ? -4.055 0.068 13.656 1.00 89.06 312 SER A O 1
ATOM 2454 N N . VAL A 1 313 ? -2.054 0.880 14.282 1.00 91.50 313 VAL A N 1
ATOM 2455 C CA . VAL A 1 313 ? -1.402 -0.419 14.530 1.00 91.50 313 VAL A CA 1
ATOM 2456 C C . VAL A 1 313 ? -1.653 -0.891 15.965 1.00 91.50 313 VAL A C 1
ATOM 2458 O O . VAL A 1 313 ? -2.046 -2.037 16.195 1.00 91.50 313 VAL A O 1
ATOM 2461 N N . ILE A 1 314 ? -1.443 -0.000 16.938 1.00 90.75 314 ILE A N 1
ATOM 2462 C CA . ILE A 1 314 ? -1.404 -0.350 18.362 1.00 90.75 314 ILE A CA 1
ATOM 2463 C C . ILE A 1 314 ? -2.806 -0.524 18.940 1.00 90.75 314 ILE A C 1
ATOM 2465 O O . ILE A 1 314 ? -3.038 -1.486 19.673 1.00 90.75 314 ILE A O 1
ATOM 2469 N N . LYS A 1 315 ? -3.730 0.398 18.645 1.00 82.88 315 LYS A N 1
ATOM 2470 C CA . LYS A 1 315 ? -5.054 0.453 19.286 1.00 82.88 315 LYS A CA 1
ATOM 2471 C C . LYS A 1 315 ? -6.232 0.496 18.296 1.00 82.88 315 LYS A C 1
ATOM 2473 O O . LYS A 1 315 ? -7.096 1.356 18.450 1.00 82.88 315 LYS A O 1
ATOM 2478 N N . PRO A 1 316 ? -6.304 -0.377 17.275 1.00 77.94 316 PRO A N 1
ATOM 2479 C CA . PRO A 1 316 ? -7.530 -0.490 16.495 1.00 77.94 316 PRO A CA 1
ATOM 2480 C C . PRO A 1 316 ? -8.633 -1.147 17.339 1.00 77.94 316 PRO A C 1
ATOM 2482 O O . PRO A 1 316 ? -8.372 -2.138 18.018 1.00 77.94 316 PRO A O 1
ATOM 2485 N N . ASP A 1 317 ? -9.879 -0.677 17.224 1.00 69.25 317 ASP A N 1
ATOM 2486 C CA . ASP A 1 317 ? -11.026 -1.273 17.941 1.00 69.25 317 ASP A CA 1
ATOM 2487 C C . ASP A 1 317 ? -11.244 -2.754 17.585 1.00 69.25 317 ASP A C 1
ATOM 2489 O O . ASP A 1 317 ? -11.815 -3.527 18.351 1.00 69.25 317 ASP A O 1
ATOM 2493 N N . ARG A 1 318 ? -10.794 -3.170 16.394 1.00 76.00 318 ARG A N 1
ATOM 2494 C CA . ARG A 1 318 ? -10.815 -4.565 15.959 1.00 76.00 318 ARG A CA 1
ATOM 2495 C C . ARG A 1 318 ? -9.624 -4.871 15.069 1.00 76.00 318 ARG A C 1
ATOM 2497 O O . ARG A 1 318 ? -9.467 -4.263 14.009 1.00 76.00 318 ARG A O 1
ATOM 2504 N N . ARG A 1 319 ? -8.857 -5.902 15.427 1.00 85.94 319 ARG A N 1
ATOM 2505 C CA . ARG A 1 319 ? -7.865 -6.474 14.514 1.00 85.94 319 ARG A CA 1
ATOM 2506 C C . ARG A 1 319 ? -8.470 -7.545 13.620 1.00 85.94 319 ARG A C 1
ATOM 2508 O O . ARG A 1 319 ? -9.260 -8.393 14.042 1.00 85.94 319 ARG A O 1
ATOM 2515 N N . ARG A 1 320 ? -8.099 -7.480 12.349 1.00 88.19 320 ARG A N 1
ATOM 2516 C CA . ARG A 1 320 ? -8.638 -8.299 11.269 1.00 88.19 320 ARG A CA 1
ATOM 2517 C C . ARG A 1 320 ? -7.672 -9.432 10.947 1.00 88.19 320 ARG A C 1
ATOM 2519 O O . ARG A 1 320 ? -6.481 -9.209 10.771 1.00 88.19 320 ARG A O 1
ATOM 2526 N N . THR A 1 321 ? -8.181 -10.659 10.874 1.00 92.19 321 THR A N 1
ATOM 2527 C CA . THR A 1 321 ? -7.341 -11.839 10.611 1.00 92.19 321 THR A CA 1
ATOM 2528 C C . THR A 1 321 ? -6.808 -11.861 9.191 1.00 92.19 321 THR A C 1
ATOM 2530 O O . THR A 1 321 ? -5.654 -12.214 8.996 1.00 92.19 321 THR A O 1
ATOM 2533 N N . ASP A 1 322 ? -7.610 -11.425 8.222 1.00 93.62 322 ASP A N 1
ATOM 2534 C CA . ASP A 1 322 ? -7.171 -11.262 6.838 1.00 93.62 322 ASP A CA 1
ATOM 2535 C C . ASP A 1 322 ? -6.016 -10.256 6.725 1.00 93.62 322 ASP A C 1
ATOM 2537 O O . ASP A 1 322 ? -5.078 -10.496 5.978 1.00 93.62 322 ASP A O 1
ATOM 2541 N N . VAL A 1 323 ? -6.016 -9.192 7.538 1.00 93.75 323 VAL A N 1
ATOM 2542 C CA . VAL A 1 323 ? -4.886 -8.251 7.627 1.00 93.75 323 VAL A CA 1
ATOM 2543 C C . VAL A 1 323 ? -3.666 -8.901 8.290 1.00 93.75 323 VAL A C 1
ATOM 2545 O O . VAL A 1 323 ? -2.561 -8.745 7.790 1.00 93.75 323 VAL A O 1
ATOM 2548 N N . GLY A 1 324 ? -3.846 -9.665 9.373 1.00 95.62 324 GLY A N 1
ATOM 2549 C CA . GLY A 1 324 ? -2.749 -10.403 10.018 1.00 95.62 324 GLY A CA 1
ATOM 2550 C C . GLY A 1 324 ? -2.043 -11.379 9.068 1.00 95.62 324 GLY A C 1
ATOM 2551 O O . GLY A 1 324 ? -0.818 -11.384 8.985 1.00 95.62 324 GLY A O 1
ATOM 2552 N N . VAL A 1 325 ? -2.819 -12.154 8.303 1.00 97.06 325 VAL A N 1
ATOM 2553 C CA . VAL A 1 325 ? -2.292 -13.058 7.266 1.00 97.06 325 VAL A CA 1
ATOM 2554 C C . VAL A 1 325 ? -1.630 -12.266 6.137 1.00 97.06 325 VAL A C 1
ATOM 2556 O O . VAL A 1 325 ? -0.540 -12.631 5.711 1.00 97.06 325 VAL A O 1
ATOM 2559 N N . ALA A 1 326 ? -2.233 -11.155 5.698 1.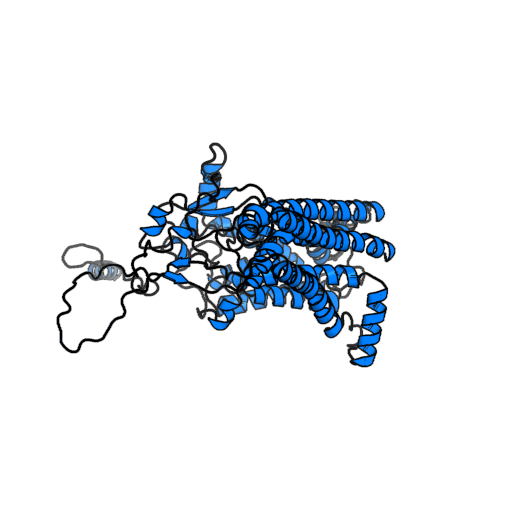00 97.06 326 ALA A N 1
ATOM 2560 C CA . ALA A 1 326 ? -1.642 -10.278 4.690 1.00 97.06 326 ALA A CA 1
ATOM 2561 C C . ALA A 1 326 ? -0.262 -9.752 5.106 1.00 97.06 326 ALA A C 1
ATOM 2563 O O . ALA A 1 326 ? 0.650 -9.765 4.292 1.00 97.06 326 ALA A O 1
ATOM 2564 N N . ILE A 1 327 ? -0.088 -9.324 6.360 1.00 97.38 327 ILE A N 1
ATOM 2565 C CA . ILE A 1 327 ? 1.194 -8.800 6.860 1.00 97.38 327 ILE A CA 1
ATOM 2566 C C . ILE A 1 327 ? 2.286 -9.864 6.781 1.00 97.38 327 ILE A C 1
ATOM 2568 O O . ILE A 1 327 ? 3.380 -9.594 6.302 1.00 97.38 327 ILE A O 1
ATOM 2572 N N . VAL A 1 328 ? 1.983 -11.086 7.213 1.00 97.81 328 VAL A N 1
ATOM 2573 C CA . VAL A 1 328 ? 2.955 -12.182 7.202 1.00 97.81 328 VAL A CA 1
ATOM 2574 C C . VAL A 1 328 ? 3.252 -12.680 5.782 1.00 97.81 328 VAL A C 1
ATOM 2576 O O . VAL A 1 328 ? 4.398 -13.010 5.482 1.00 97.81 328 VAL A O 1
ATOM 2579 N N . ALA A 1 329 ? 2.255 -12.691 4.894 1.00 98.25 329 ALA A N 1
ATOM 2580 C CA . ALA A 1 329 ? 2.446 -12.988 3.473 1.00 98.25 329 ALA A CA 1
ATOM 2581 C C . ALA A 1 329 ? 3.334 -11.936 2.788 1.00 98.25 329 ALA A C 1
ATOM 2583 O O . ALA A 1 329 ? 4.272 -12.275 2.074 1.00 98.25 329 ALA A O 1
ATOM 2584 N N . LEU A 1 330 ? 3.081 -10.652 3.055 1.00 97.75 330 LEU A N 1
ATOM 2585 C CA . LEU A 1 330 ? 3.879 -9.546 2.527 1.00 97.75 330 LEU A CA 1
ATOM 2586 C C . LEU A 1 330 ? 5.295 -9.523 3.113 1.00 97.75 330 LEU A C 1
ATOM 2588 O O . LEU A 1 330 ? 6.222 -9.181 2.385 1.00 97.75 330 LEU A O 1
ATOM 2592 N N . LEU A 1 331 ? 5.472 -9.902 4.383 1.00 97.69 331 LEU A N 1
ATOM 2593 C CA . LEU A 1 331 ? 6.793 -10.108 4.981 1.00 97.69 331 LEU A CA 1
ATOM 2594 C C .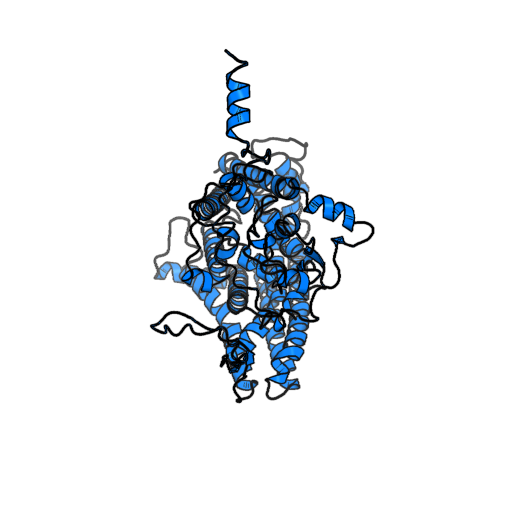 LEU A 1 331 ? 7.538 -11.254 4.280 1.00 97.69 331 LEU A C 1
ATOM 2596 O O . LEU A 1 331 ? 8.696 -11.095 3.917 1.00 97.69 331 LEU A O 1
ATOM 2600 N N . GLY A 1 332 ? 6.864 -12.383 4.041 1.00 97.81 332 GLY A N 1
ATOM 2601 C CA . GLY A 1 332 ? 7.445 -13.511 3.306 1.00 97.81 332 GLY A CA 1
ATOM 2602 C C . GLY A 1 332 ? 7.881 -13.121 1.893 1.00 97.81 332 GLY A C 1
ATOM 2603 O O . GLY A 1 332 ? 8.978 -13.476 1.475 1.00 97.81 332 GLY A O 1
ATOM 2604 N N . LEU A 1 333 ? 7.071 -12.315 1.198 1.00 97.69 333 LEU A N 1
ATOM 2605 C CA . LEU A 1 333 ? 7.415 -11.766 -0.114 1.00 97.69 333 LEU A CA 1
ATOM 2606 C C . LEU A 1 333 ? 8.674 -10.892 -0.071 1.00 97.69 333 LEU A C 1
ATOM 2608 O O . LEU A 1 333 ? 9.580 -11.116 -0.862 1.00 97.69 333 LEU A O 1
ATOM 2612 N N . VAL A 1 334 ? 8.778 -9.927 0.845 1.00 95.69 334 VAL A N 1
ATOM 2613 C CA . VAL A 1 334 ? 9.972 -9.060 0.886 1.00 95.69 334 VAL A CA 1
ATOM 2614 C C . VAL A 1 334 ? 11.229 -9.812 1.337 1.00 95.69 334 VAL A C 1
ATOM 2616 O O . VAL A 1 334 ? 12.322 -9.480 0.888 1.00 95.69 334 VAL A O 1
ATOM 2619 N N . VAL A 1 335 ? 11.093 -10.866 2.150 1.00 95.69 335 VAL A N 1
ATOM 2620 C CA . VAL A 1 335 ? 12.204 -11.771 2.496 1.00 95.69 335 VAL A CA 1
ATOM 2621 C C . VAL A 1 335 ? 12.631 -12.612 1.292 1.00 95.69 335 VAL A C 1
ATOM 2623 O O . VAL A 1 335 ? 13.829 -12.719 1.038 1.00 95.69 335 VAL A O 1
ATOM 2626 N N . PHE A 1 336 ? 11.691 -13.153 0.506 1.00 95.38 336 PHE A N 1
ATOM 2627 C CA . PHE A 1 336 ? 12.018 -13.803 -0.770 1.00 95.38 336 PHE A CA 1
ATOM 2628 C C . P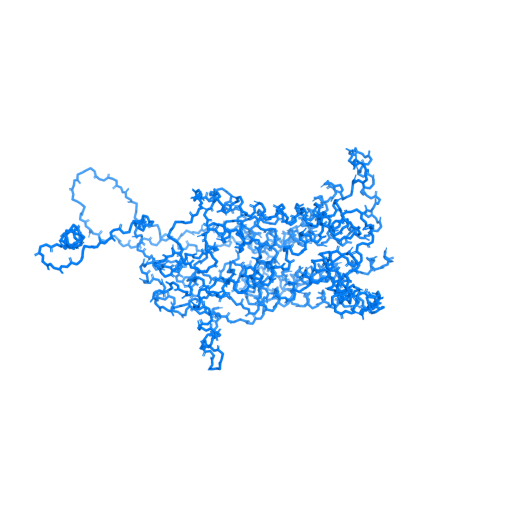HE A 1 336 ? 12.820 -12.855 -1.663 1.00 95.38 336 PHE A C 1
ATOM 2630 O O . PHE A 1 336 ? 13.863 -13.234 -2.176 1.00 95.38 336 PHE A O 1
ATOM 2637 N N . GLN A 1 337 ? 12.388 -11.600 -1.770 1.00 92.44 337 GLN A N 1
ATOM 2638 C CA . GLN A 1 337 ? 13.057 -10.606 -2.605 1.00 92.44 337 GLN A CA 1
ATOM 2639 C C . GLN A 1 337 ? 14.394 -10.073 -2.036 1.00 92.44 337 GLN A C 1
ATOM 2641 O O . GLN A 1 337 ? 15.015 -9.189 -2.630 1.00 92.44 337 GLN A O 1
ATOM 2646 N N . GLN A 1 338 ? 14.796 -10.523 -0.845 1.00 92.19 338 GLN A N 1
ATOM 2647 C CA . GLN A 1 338 ? 16.154 -10.360 -0.317 1.00 92.19 338 GLN A CA 1
ATOM 2648 C C . GLN A 1 338 ? 16.976 -11.610 -0.615 1.00 92.19 338 GLN A C 1
ATOM 2650 O O . GLN A 1 338 ? 18.112 -11.524 -1.069 1.00 92.19 338 GLN A O 1
ATOM 2655 N N . PHE A 1 339 ? 16.377 -12.782 -0.400 1.00 92.31 339 PHE A N 1
ATOM 2656 C CA . PHE A 1 339 ? 17.006 -14.066 -0.672 1.00 92.31 339 PHE A CA 1
ATOM 2657 C C . PHE A 1 339 ? 17.318 -14.260 -2.159 1.00 92.31 339 PHE A C 1
ATOM 2659 O O . PHE A 1 339 ? 18.372 -14.798 -2.487 1.00 92.31 339 PHE A O 1
ATOM 2666 N N . ASN A 1 340 ? 16.452 -13.777 -3.055 1.00 90.88 340 ASN A N 1
ATOM 2667 C CA . ASN A 1 340 ? 16.630 -13.914 -4.497 1.00 90.88 340 ASN A CA 1
ATOM 2668 C C . ASN A 1 340 ? 17.829 -13.128 -5.052 1.00 90.88 340 ASN A C 1
ATOM 2670 O O . ASN A 1 340 ? 18.317 -13.449 -6.134 1.00 90.88 340 ASN A O 1
ATOM 2674 N N . ALA A 1 341 ? 18.322 -12.144 -4.295 1.00 87.44 341 ALA A N 1
ATOM 2675 C CA . ALA A 1 341 ? 19.530 -11.388 -4.599 1.00 87.44 341 ALA A CA 1
ATOM 2676 C C . ALA A 1 341 ? 20.817 -12.100 -4.136 1.00 87.44 341 ALA A C 1
ATOM 2678 O O . ALA A 1 341 ? 21.912 -11.626 -4.419 1.00 87.44 341 ALA A O 1
ATOM 2679 N N . LEU A 1 342 ? 20.715 -13.225 -3.420 1.00 89.12 342 LEU A N 1
ATOM 2680 C CA . LEU A 1 342 ? 21.868 -13.989 -2.945 1.00 89.12 342 LEU A CA 1
ATOM 2681 C C . LEU A 1 342 ? 22.261 -15.083 -3.948 1.00 89.12 342 LEU A C 1
ATOM 2683 O O . LEU A 1 342 ? 21.409 -15.758 -4.526 1.00 89.12 342 LEU A O 1
ATOM 2687 N N . SER A 1 343 ? 23.562 -15.356 -4.079 1.00 87.62 343 SER A N 1
ATOM 2688 C CA . SER A 1 343 ? 24.093 -16.401 -4.973 1.00 87.62 343 SER A CA 1
ATOM 2689 C C . SER A 1 343 ? 23.511 -17.814 -4.751 1.00 87.62 343 SER A C 1
ATOM 2691 O O . SER A 1 343 ? 23.277 -18.512 -5.740 1.00 87.62 343 SER A O 1
ATOM 2693 N N . PRO A 1 344 ? 23.213 -18.268 -3.510 1.00 90.19 344 PRO A N 1
ATOM 2694 C CA . PRO A 1 344 ? 22.584 -19.572 -3.291 1.00 90.19 344 PRO A CA 1
ATOM 2695 C C . PRO A 1 344 ? 21.219 -19.727 -3.970 1.00 90.19 344 PRO A C 1
ATOM 2697 O O . PRO A 1 344 ? 20.855 -20.842 -4.343 1.00 90.19 344 PRO A O 1
ATOM 2700 N N . TYR A 1 345 ? 20.471 -18.635 -4.162 1.00 92.00 345 TYR A N 1
ATOM 2701 C CA . TYR A 1 345 ? 19.173 -18.703 -4.829 1.00 92.00 345 TYR A CA 1
ATOM 2702 C C . TYR A 1 345 ? 19.307 -19.076 -6.305 1.00 92.00 345 TYR A C 1
ATOM 2704 O O . TYR A 1 345 ? 18.575 -19.938 -6.775 1.00 92.00 345 TYR A O 1
ATOM 2712 N N . GLN A 1 346 ? 20.290 -18.516 -7.015 1.00 88.56 346 GLN A N 1
ATOM 2713 C CA . GLN A 1 346 ? 20.526 -18.839 -8.429 1.00 88.56 346 GLN A CA 1
ATOM 2714 C C . GLN A 1 346 ? 20.816 -20.333 -8.635 1.00 88.56 346 GLN A C 1
ATOM 2716 O O . GLN A 1 346 ? 20.355 -20.935 -9.605 1.00 88.56 346 GLN A O 1
ATOM 2721 N N . SER A 1 347 ? 21.546 -20.948 -7.697 1.00 91.69 347 SER A N 1
ATOM 2722 C CA . SER A 1 347 ? 21.823 -22.390 -7.721 1.00 91.69 347 SER A CA 1
ATOM 2723 C C . SER A 1 347 ? 20.554 -23.216 -7.498 1.00 91.69 347 SER A C 1
ATOM 2725 O O . SER A 1 347 ? 20.338 -24.210 -8.191 1.00 91.69 347 SER A O 1
ATOM 2727 N N . LEU A 1 348 ? 19.706 -22.793 -6.554 1.00 93.12 348 LEU A N 1
ATOM 2728 C CA . LEU A 1 348 ? 18.424 -23.438 -6.273 1.00 93.12 348 LEU A CA 1
ATOM 2729 C C . LEU A 1 348 ? 17.465 -23.341 -7.468 1.00 93.12 348 LEU A C 1
ATOM 2731 O O . LEU A 1 348 ? 16.925 -24.366 -7.873 1.00 93.12 348 LEU A O 1
ATOM 2735 N N . ASP A 1 349 ? 17.293 -22.148 -8.038 1.00 92.44 349 ASP A N 1
ATOM 2736 C CA . ASP A 1 349 ? 16.401 -21.885 -9.177 1.00 92.44 349 ASP A CA 1
ATOM 2737 C C . ASP A 1 349 ? 16.853 -22.666 -10.422 1.00 92.44 349 ASP A C 1
ATOM 2739 O O . ASP A 1 349 ? 16.061 -23.376 -11.039 1.00 92.44 349 ASP A O 1
ATOM 2743 N N . THR A 1 350 ? 18.158 -22.677 -10.722 1.00 91.25 350 THR A N 1
ATOM 2744 C CA . THR A 1 350 ? 18.713 -23.468 -11.838 1.00 91.25 350 THR A CA 1
ATOM 2745 C C . THR A 1 350 ? 18.486 -24.970 -11.645 1.00 91.25 350 THR A C 1
ATOM 2747 O O . THR A 1 350 ? 18.108 -25.672 -12.588 1.00 91.25 350 THR A O 1
ATOM 2750 N N . TRP A 1 351 ? 18.691 -25.478 -10.423 1.00 93.44 351 TRP A N 1
ATOM 2751 C CA . TRP A 1 351 ? 18.406 -26.874 -10.090 1.00 93.44 351 TRP A CA 1
ATOM 2752 C C . TRP A 1 351 ? 16.913 -27.188 -10.231 1.00 93.44 351 TRP A C 1
ATOM 2754 O O . TRP A 1 351 ? 16.552 -28.212 -10.807 1.00 93.44 351 TRP A O 1
ATOM 2764 N N . LEU A 1 352 ? 16.026 -26.306 -9.772 1.00 93.75 352 LEU A N 1
ATOM 2765 C CA . LEU A 1 352 ? 14.584 -26.505 -9.897 1.00 93.75 352 LEU A CA 1
ATOM 2766 C C . LEU A 1 352 ? 14.140 -26.491 -11.361 1.00 93.75 352 LEU A C 1
ATOM 2768 O O . LEU A 1 352 ? 13.356 -27.346 -11.777 1.00 93.75 352 LEU A O 1
ATOM 2772 N N . ASN A 1 353 ? 14.663 -25.564 -12.157 1.00 92.88 353 ASN A N 1
ATOM 2773 C CA . ASN A 1 353 ? 14.363 -25.445 -13.580 1.00 92.88 353 ASN A CA 1
ATOM 2774 C C . ASN A 1 353 ? 14.769 -26.702 -14.358 1.00 92.88 353 ASN A C 1
ATOM 2776 O O . ASN A 1 353 ? 13.999 -27.158 -15.205 1.00 92.88 353 ASN A O 1
ATOM 2780 N N . SER A 1 354 ? 15.912 -27.320 -14.032 1.00 91.44 354 SER A N 1
ATOM 2781 C CA . SER A 1 354 ? 16.346 -28.563 -14.687 1.00 91.44 354 SER A CA 1
ATOM 2782 C C . SER A 1 354 ? 15.466 -29.773 -14.349 1.00 91.44 354 SER A C 1
ATOM 2784 O O . SER A 1 354 ? 15.278 -30.638 -15.200 1.00 91.44 354 SER A O 1
ATOM 2786 N N . HIS A 1 355 ? 14.872 -29.820 -13.151 1.00 94.31 355 HIS A N 1
ATOM 2787 C CA . HIS A 1 355 ? 13.994 -30.922 -12.728 1.00 94.31 355 HIS A CA 1
ATOM 2788 C C . HIS A 1 355 ? 12.531 -30.725 -13.135 1.00 94.31 355 HIS A C 1
ATOM 2790 O O . HIS A 1 355 ? 11.807 -31.694 -13.351 1.00 94.31 355 HIS A O 1
ATOM 2796 N N . THR A 1 356 ? 12.076 -29.477 -13.214 1.00 92.75 356 THR A N 1
ATOM 2797 C CA . THR A 1 356 ? 10.681 -29.136 -13.538 1.00 92.75 356 THR A CA 1
ATOM 2798 C C . THR A 1 356 ? 10.455 -28.908 -15.029 1.00 92.75 356 THR A C 1
ATOM 2800 O O . THR A 1 356 ? 9.307 -28.846 -15.463 1.00 92.75 356 THR A O 1
ATOM 2803 N N . GLY A 1 357 ? 11.528 -28.768 -15.816 1.00 89.19 357 GLY A N 1
ATOM 2804 C CA . GLY A 1 357 ? 11.451 -28.401 -17.230 1.00 89.19 357 GLY A CA 1
ATOM 2805 C C . GLY A 1 357 ? 10.974 -26.962 -17.455 1.00 89.19 357 GLY A C 1
ATOM 2806 O O . GLY A 1 357 ? 10.512 -26.633 -18.546 1.00 89.19 357 GLY A O 1
ATOM 2807 N N . PHE A 1 358 ? 11.047 -26.102 -16.434 1.00 88.94 358 PHE A N 1
ATOM 2808 C CA . PHE A 1 358 ? 10.595 -24.712 -16.497 1.00 88.94 358 PHE A CA 1
ATOM 2809 C C . PHE A 1 358 ? 11.644 -23.834 -17.199 1.00 88.94 358 PHE A C 1
ATOM 2811 O O . PHE A 1 358 ? 12.397 -23.097 -16.571 1.00 88.94 358 PHE A O 1
ATOM 2818 N N . GLN A 1 359 ? 11.727 -23.947 -18.525 1.00 81.75 359 GLN A N 1
ATOM 2819 C CA . GLN A 1 359 ? 12.605 -23.134 -19.372 1.00 81.75 359 GLN A CA 1
ATOM 2820 C C . GLN A 1 359 ? 11.793 -22.563 -20.541 1.00 81.75 359 GLN A C 1
ATOM 2822 O O . GLN A 1 359 ? 11.364 -23.294 -21.432 1.00 81.75 359 GLN A O 1
ATOM 2827 N N . PHE A 1 360 ? 11.562 -21.250 -20.538 1.00 81.25 360 PHE A N 1
ATOM 2828 C CA . PHE A 1 360 ? 10.757 -20.530 -21.529 1.00 81.25 360 PHE A CA 1
ATOM 2829 C C . PHE A 1 360 ? 11.634 -19.581 -22.357 1.00 81.25 360 PHE A C 1
ATOM 2831 O O . PHE A 1 360 ? 11.543 -18.356 -22.257 1.00 81.25 360 PHE A O 1
ATOM 2838 N N . GLY A 1 361 ? 12.491 -20.144 -23.213 1.00 78.38 361 GLY A N 1
ATOM 2839 C CA . GLY A 1 361 ? 13.401 -19.361 -24.055 1.00 78.38 361 GLY A CA 1
ATOM 2840 C C . GLY A 1 361 ? 14.403 -18.563 -23.215 1.00 78.38 361 GLY A C 1
ATOM 2841 O O . GLY A 1 361 ? 15.150 -19.147 -22.440 1.00 78.38 361 GLY A O 1
ATOM 2842 N N . ALA A 1 362 ? 14.409 -17.232 -23.358 1.00 73.25 362 ALA A N 1
ATOM 2843 C CA . ALA A 1 362 ? 15.219 -16.329 -22.529 1.00 73.25 362 ALA A CA 1
ATOM 2844 C C . ALA A 1 362 ? 14.641 -16.100 -21.114 1.00 73.25 362 ALA A C 1
ATOM 2846 O O . ALA A 1 362 ? 15.256 -15.405 -20.308 1.00 73.25 362 ALA A O 1
ATOM 2847 N N . TYR A 1 363 ? 13.462 -16.658 -20.821 1.00 78.69 363 TYR A N 1
ATOM 2848 C CA . TYR A 1 363 ? 12.760 -16.532 -19.547 1.00 78.69 363 TYR A CA 1
ATOM 2849 C C . TYR A 1 363 ? 12.730 -17.877 -18.810 1.00 78.69 363 TYR A C 1
ATOM 2851 O O . TYR A 1 363 ? 12.725 -18.947 -19.417 1.00 78.69 363 TYR A O 1
ATOM 2859 N N . GLY A 1 364 ? 12.706 -17.835 -17.482 1.00 76.50 364 GLY A N 1
ATOM 2860 C CA . GLY A 1 364 ? 12.828 -19.036 -16.640 1.00 76.50 364 GLY A CA 1
ATOM 2861 C C . GLY A 1 364 ? 13.123 -18.746 -15.170 1.00 76.50 364 GLY A C 1
ATOM 2862 O O . GLY A 1 364 ? 13.117 -19.656 -14.357 1.00 76.50 364 GLY A O 1
ATOM 2863 N N . TYR A 1 365 ? 13.325 -17.478 -14.827 1.00 86.75 365 TYR A N 1
ATOM 2864 C CA . TYR A 1 365 ? 13.560 -16.995 -13.475 1.00 86.75 365 TYR A CA 1
ATOM 2865 C C . TYR A 1 365 ? 12.426 -16.048 -13.082 1.00 86.75 365 TYR A C 1
ATOM 2867 O O . TYR A 1 365 ? 12.085 -15.226 -13.922 1.00 86.75 365 TYR A O 1
ATOM 2875 N N . PRO A 1 366 ? 11.888 -16.074 -11.854 1.00 91.12 366 PRO A N 1
ATOM 2876 C CA . PRO A 1 366 ? 12.029 -17.143 -10.877 1.00 91.12 366 PRO A CA 1
ATOM 2877 C C . PRO A 1 366 ? 11.065 -18.298 -11.186 1.00 91.12 366 PRO A C 1
ATOM 2879 O O . PRO A 1 366 ? 9.929 -18.074 -11.642 1.00 91.12 366 PRO A O 1
ATOM 2882 N N . ASN A 1 367 ? 11.472 -19.533 -10.900 1.00 93.69 367 ASN A N 1
ATOM 2883 C CA . ASN A 1 367 ? 10.587 -20.689 -10.987 1.00 93.69 367 ASN A CA 1
ATOM 2884 C C . ASN A 1 367 ? 9.376 -20.493 -10.050 1.00 93.69 367 ASN A C 1
ATOM 2886 O O . ASN A 1 367 ? 9.540 -20.182 -8.870 1.00 93.69 367 ASN A O 1
ATOM 2890 N N . PRO A 1 368 ? 8.126 -20.706 -10.502 1.00 94.38 368 PRO A N 1
ATOM 2891 C CA . PRO A 1 368 ? 6.950 -20.485 -9.659 1.00 94.38 368 PRO A CA 1
ATOM 2892 C C . PRO A 1 368 ? 6.944 -21.342 -8.381 1.00 94.38 368 PRO A C 1
ATOM 2894 O O . PRO A 1 368 ? 6.339 -20.938 -7.384 1.00 94.38 368 PRO A O 1
ATOM 2897 N N . ILE A 1 369 ? 7.602 -22.509 -8.388 1.00 95.00 369 ILE A N 1
ATOM 2898 C CA . ILE A 1 369 ? 7.680 -23.398 -7.224 1.00 95.00 369 ILE A CA 1
ATOM 2899 C C . ILE A 1 369 ? 8.604 -22.819 -6.153 1.00 95.00 369 ILE A C 1
ATOM 2901 O O . ILE A 1 369 ? 8.202 -22.785 -4.989 1.00 95.00 369 ILE A O 1
ATOM 2905 N N . ASP A 1 370 ? 9.805 -22.352 -6.503 1.00 94.38 370 ASP A N 1
ATOM 2906 C CA . ASP A 1 370 ? 10.681 -21.726 -5.506 1.00 94.38 370 ASP A CA 1
ATOM 2907 C C . ASP A 1 370 ? 10.155 -20.357 -5.075 1.00 94.38 370 ASP A C 1
ATOM 2909 O O . ASP A 1 370 ? 10.149 -20.064 -3.880 1.00 94.38 370 ASP A O 1
ATOM 2913 N N . TYR A 1 371 ? 9.583 -19.590 -6.001 1.00 96.38 371 TYR A N 1
ATOM 2914 C CA . TYR A 1 371 ? 8.982 -18.298 -5.732 1.00 96.38 371 TYR A CA 1
ATOM 2915 C C . TYR A 1 371 ? 7.880 -18.419 -4.672 1.00 96.38 371 TYR A C 1
ATOM 2917 O O . TYR A 1 371 ? 7.956 -17.815 -3.601 1.00 96.38 371 TYR A O 1
ATOM 2925 N N . LEU A 1 372 ? 6.865 -19.259 -4.912 1.00 97.38 372 LEU A N 1
ATOM 2926 C CA . LEU A 1 372 ? 5.781 -19.460 -3.946 1.00 97.38 372 LEU A CA 1
ATOM 2927 C C . LEU A 1 372 ? 6.242 -20.247 -2.715 1.00 97.38 372 LEU A C 1
ATOM 2929 O O . LEU A 1 372 ? 5.771 -19.972 -1.609 1.00 97.38 372 LEU A O 1
ATOM 2933 N N . GLY A 1 373 ? 7.150 -21.207 -2.888 1.00 96.94 373 GLY A N 1
ATOM 2934 C CA . GLY A 1 373 ? 7.669 -22.055 -1.820 1.00 96.94 373 GLY A CA 1
ATOM 2935 C C . GLY A 1 373 ? 8.441 -21.261 -0.773 1.00 96.94 373 GLY A C 1
A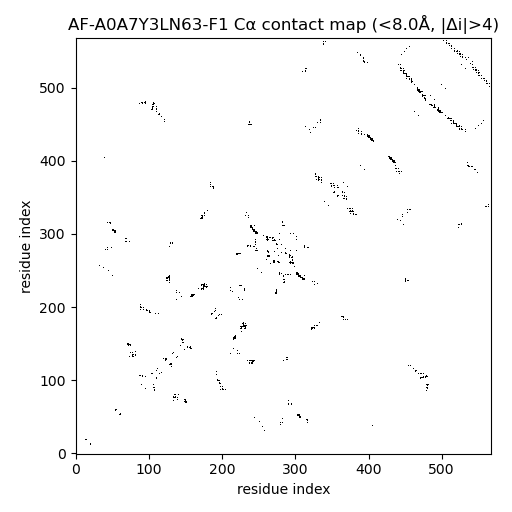TOM 2936 O O . GLY A 1 373 ? 8.139 -21.362 0.415 1.00 96.94 373 GLY A O 1
ATOM 2937 N N . ILE A 1 374 ? 9.382 -20.416 -1.193 1.00 96.69 374 ILE A N 1
ATOM 2938 C CA . ILE A 1 374 ? 10.187 -19.579 -0.294 1.00 96.69 374 ILE A CA 1
ATOM 2939 C C . ILE A 1 374 ? 9.305 -18.538 0.395 1.00 96.69 374 ILE A C 1
ATOM 2941 O O . ILE A 1 374 ? 9.419 -18.367 1.609 1.00 96.69 374 ILE A O 1
ATOM 2945 N N . ILE A 1 375 ? 8.379 -17.898 -0.330 1.00 97.94 375 ILE A N 1
ATOM 2946 C CA . ILE A 1 375 ? 7.412 -16.966 0.272 1.00 97.94 375 ILE A CA 1
ATOM 2947 C C . ILE A 1 375 ? 6.590 -17.681 1.347 1.00 97.94 375 ILE A C 1
ATOM 2949 O O . ILE A 1 375 ? 6.476 -17.182 2.467 1.00 97.94 375 ILE A O 1
ATOM 2953 N N . ALA A 1 376 ? 6.052 -18.865 1.043 1.00 97.75 376 ALA A N 1
ATOM 2954 C CA . ALA A 1 376 ? 5.271 -19.647 1.994 1.00 97.75 376 ALA A CA 1
ATOM 2955 C C . ALA A 1 376 ? 6.104 -20.056 3.217 1.00 97.75 376 ALA A C 1
ATOM 2957 O O . ALA A 1 376 ? 5.637 -19.891 4.342 1.00 97.75 376 ALA A O 1
ATOM 2958 N N . LEU A 1 377 ? 7.338 -20.529 3.028 1.00 96.88 377 LEU A N 1
ATOM 2959 C CA . LEU A 1 377 ? 8.244 -20.896 4.120 1.00 96.88 377 LEU A CA 1
ATOM 2960 C C . LEU A 1 377 ? 8.570 -19.690 5.009 1.00 96.88 377 LEU A C 1
ATOM 2962 O O . LEU A 1 377 ? 8.397 -19.764 6.227 1.00 96.88 377 LEU A O 1
ATOM 2966 N N . ALA A 1 378 ? 8.952 -18.560 4.412 1.00 96.81 378 ALA A N 1
ATOM 2967 C CA . ALA A 1 378 ? 9.239 -17.323 5.133 1.00 96.81 378 ALA A CA 1
ATOM 2968 C C . ALA A 1 378 ? 8.005 -16.798 5.890 1.00 96.81 378 ALA A C 1
ATOM 2970 O O . ALA A 1 378 ? 8.127 -16.314 7.015 1.00 96.81 378 ALA A O 1
ATOM 2971 N N . SER A 1 379 ? 6.803 -16.949 5.326 1.00 97.56 379 SER A N 1
ATOM 2972 C CA . SER A 1 379 ? 5.538 -16.633 5.997 1.00 97.56 379 SER A CA 1
ATOM 2973 C C . SER A 1 379 ? 5.164 -17.626 7.102 1.00 97.56 379 SER A C 1
ATOM 2975 O O . SER A 1 379 ? 4.551 -17.237 8.096 1.00 97.56 379 SER A O 1
ATOM 2977 N N . LEU A 1 380 ? 5.517 -18.905 6.981 1.00 97.19 380 LEU A N 1
ATOM 2978 C CA . LEU A 1 380 ? 5.203 -19.917 7.991 1.00 97.19 380 LEU A CA 1
ATOM 2979 C C . LEU A 1 380 ? 6.030 -19.738 9.266 1.00 97.19 380 LEU A C 1
ATOM 2981 O O . LEU A 1 380 ? 5.499 -19.966 10.351 1.00 97.19 380 LEU A O 1
ATOM 2985 N N . VAL A 1 381 ? 7.277 -19.270 9.177 1.00 96.19 381 VAL A N 1
ATOM 2986 C CA . VAL A 1 381 ? 8.143 -19.025 10.348 1.00 96.19 381 VAL A CA 1
ATOM 2987 C C . VAL A 1 381 ? 7.458 -18.169 11.435 1.00 96.19 381 VAL A C 1
ATOM 2989 O O . VAL A 1 381 ? 7.283 -18.667 12.550 1.00 96.19 381 VAL A O 1
ATOM 2992 N N . PRO A 1 382 ? 6.991 -16.930 11.176 1.00 96.44 382 PRO A N 1
ATOM 2993 C CA . PRO A 1 382 ? 6.312 -16.118 12.192 1.00 96.44 382 PRO A CA 1
ATOM 2994 C C . PRO A 1 382 ? 4.976 -16.722 12.667 1.00 96.44 382 PRO A C 1
ATOM 2996 O O . PRO A 1 382 ? 4.595 -16.545 13.828 1.00 96.44 382 PRO A O 1
ATOM 2999 N N . VAL A 1 383 ? 4.268 -17.473 11.812 1.00 96.94 383 VAL A N 1
ATOM 3000 C CA . VAL A 1 383 ? 3.029 -18.191 12.176 1.00 96.94 383 VAL A CA 1
ATOM 3001 C C . VAL A 1 383 ? 3.331 -19.284 13.204 1.00 96.94 383 VAL A C 1
ATOM 3003 O O . VAL A 1 383 ? 2.693 -19.329 14.259 1.00 96.94 383 VAL A O 1
ATOM 3006 N N . LEU A 1 384 ? 4.323 -20.132 12.923 1.00 97.06 384 LEU A N 1
ATOM 3007 C CA . LEU A 1 384 ? 4.748 -21.237 13.782 1.00 97.06 384 LEU A CA 1
ATOM 3008 C C . LEU A 1 384 ? 5.326 -20.724 15.101 1.00 97.06 384 LEU A C 1
ATOM 3010 O O . LEU A 1 384 ? 4.916 -21.190 16.164 1.00 97.06 384 LEU A O 1
ATOM 3014 N N . LEU A 1 385 ? 6.196 -19.711 15.053 1.00 96.69 385 LEU A N 1
ATOM 3015 C CA . LEU A 1 385 ? 6.745 -19.070 16.250 1.00 96.69 385 LEU A CA 1
ATOM 3016 C C . LEU A 1 385 ? 5.635 -18.479 17.123 1.00 96.69 385 LEU A C 1
ATOM 3018 O O . LEU A 1 385 ? 5.628 -18.694 18.334 1.00 96.69 385 LEU A O 1
ATOM 3022 N N . THR A 1 386 ? 4.635 -17.821 16.531 1.00 96.19 386 THR A N 1
ATOM 3023 C CA . THR A 1 386 ? 3.470 -17.350 17.296 1.00 96.19 386 THR A CA 1
ATOM 3024 C C . THR A 1 386 ? 2.669 -18.513 17.892 1.00 96.19 386 THR A C 1
ATOM 3026 O O . THR A 1 386 ? 2.167 -18.407 19.014 1.00 96.19 386 THR A O 1
ATOM 3029 N N . GLY A 1 387 ? 2.569 -19.640 17.185 1.00 95.19 387 GLY A N 1
ATOM 3030 C CA . GLY A 1 387 ? 1.973 -20.877 17.693 1.00 95.19 387 GLY A CA 1
ATOM 3031 C C . GLY A 1 387 ? 2.677 -21.378 18.951 1.00 95.19 387 GLY A C 1
ATOM 3032 O O . GLY A 1 387 ? 2.028 -21.568 19.981 1.00 95.19 387 GLY A O 1
ATOM 3033 N N . VAL A 1 388 ? 4.006 -21.489 18.902 1.00 96.50 388 VAL A N 1
ATOM 3034 C CA . VAL A 1 388 ? 4.849 -21.877 20.044 1.00 96.50 388 VAL A CA 1
ATOM 3035 C C . VAL A 1 388 ? 4.692 -20.889 21.203 1.00 96.50 388 VAL A C 1
ATOM 3037 O O . VAL A 1 388 ? 4.408 -21.304 22.325 1.00 96.50 388 VAL A O 1
ATOM 3040 N N . ILE A 1 389 ? 4.776 -19.580 20.944 1.00 95.81 389 ILE A N 1
ATOM 3041 C CA . ILE A 1 389 ? 4.580 -18.528 21.959 1.00 95.81 389 ILE A CA 1
ATOM 3042 C C . ILE A 1 389 ? 3.203 -18.664 22.624 1.00 95.81 389 ILE A C 1
ATOM 3044 O O . ILE A 1 389 ? 3.097 -18.596 23.850 1.00 95.81 389 ILE A O 1
ATOM 3048 N N . THR A 1 390 ? 2.152 -18.904 21.836 1.00 94.31 390 THR A N 1
ATOM 3049 C CA . THR A 1 390 ? 0.791 -19.099 22.355 1.00 94.31 390 THR A CA 1
ATOM 3050 C C . THR A 1 390 ? 0.722 -20.333 23.256 1.00 94.31 390 THR A C 1
ATOM 3052 O O . THR A 1 390 ? 0.199 -20.241 24.364 1.00 94.31 390 THR A O 1
ATOM 3055 N N . LEU A 1 391 ? 1.271 -21.474 22.826 1.00 93.62 391 LEU A N 1
ATOM 3056 C CA . LEU A 1 391 ? 1.272 -22.719 23.607 1.00 93.62 391 LEU A CA 1
ATOM 3057 C C . LEU A 1 391 ? 2.004 -22.561 24.948 1.00 93.62 391 LEU A C 1
ATOM 3059 O O . LEU A 1 391 ? 1.528 -23.027 25.991 1.00 93.62 391 LEU A O 1
ATOM 3063 N N . LEU A 1 392 ? 3.142 -21.865 24.937 1.00 93.75 392 LEU A N 1
ATOM 3064 C CA . LEU A 1 392 ? 3.945 -21.630 26.133 1.00 93.75 392 LEU A CA 1
ATOM 3065 C C . LEU A 1 392 ? 3.240 -20.676 27.109 1.00 93.75 392 LEU A C 1
ATOM 3067 O O . LEU A 1 392 ? 3.190 -20.950 28.315 1.00 93.75 392 LEU A O 1
ATOM 3071 N N . LEU A 1 393 ? 2.643 -19.589 26.610 1.00 93.75 393 LEU A N 1
ATOM 3072 C CA . LEU A 1 393 ? 2.289 -18.428 27.435 1.00 93.75 393 LEU A CA 1
ATOM 3073 C C . LEU A 1 393 ? 0.794 -18.186 27.635 1.00 93.75 393 LEU A C 1
ATOM 3075 O O . LEU A 1 393 ? 0.433 -17.528 28.614 1.00 93.75 393 LEU A O 1
ATOM 3079 N N . ALA A 1 394 ? -0.086 -18.692 26.773 1.00 90.44 394 ALA A N 1
ATOM 3080 C CA . ALA A 1 394 ? -1.524 -18.473 26.916 1.00 90.44 394 ALA A CA 1
ATOM 3081 C C . ALA A 1 394 ? -2.103 -19.304 28.074 1.00 90.44 394 ALA A C 1
ATOM 3083 O O . ALA A 1 394 ? -1.753 -20.471 28.266 1.00 90.44 394 ALA A O 1
ATOM 3084 N N . LYS A 1 395 ? -2.998 -18.718 28.880 1.00 87.88 395 LYS A N 1
ATOM 3085 C CA . LYS A 1 395 ? -3.711 -19.461 29.937 1.00 87.88 395 LYS A CA 1
ATOM 3086 C C . LYS A 1 395 ? -4.572 -20.563 29.307 1.00 87.88 395 LYS A C 1
ATOM 3088 O O . LYS A 1 395 ? -5.239 -20.301 28.321 1.00 87.88 395 LYS A O 1
ATOM 3093 N N . LYS A 1 396 ? -4.654 -21.764 29.898 1.00 72.50 396 LYS A N 1
ATOM 3094 C CA . LYS A 1 396 ? -5.532 -22.849 29.388 1.00 72.50 396 LYS A CA 1
ATOM 3095 C C . LYS A 1 396 ? -7.028 -22.495 29.410 1.00 72.50 396 LYS A C 1
ATOM 3097 O O . LYS A 1 396 ? -7.820 -23.134 28.724 1.00 72.50 396 LYS A O 1
ATOM 3102 N N . THR A 1 397 ? -7.430 -21.485 30.178 1.00 58.88 397 THR A N 1
ATOM 3103 C CA . THR A 1 397 ? -8.822 -21.040 30.243 1.00 58.88 397 THR A CA 1
ATOM 3104 C C . THR A 1 397 ? -9.204 -20.335 28.945 1.00 58.88 397 THR A C 1
ATOM 3106 O O . THR A 1 397 ? -8.639 -19.296 28.604 1.00 58.88 397 THR A O 1
ATOM 3109 N N . THR A 1 398 ? -10.161 -20.920 28.218 1.00 52.47 398 THR A N 1
ATOM 3110 C CA . THR A 1 398 ? -10.739 -20.382 26.979 1.00 52.47 398 THR A CA 1
ATOM 3111 C C . THR A 1 398 ? -10.991 -18.882 27.120 1.00 52.47 398 THR A C 1
ATOM 3113 O O . THR A 1 398 ? -11.741 -18.470 28.003 1.00 52.47 398 THR A O 1
ATOM 3116 N N . SER A 1 399 ? -10.372 -18.069 26.259 1.00 47.53 399 SER A N 1
ATOM 3117 C CA . SER A 1 399 ? -10.627 -16.630 26.207 1.00 47.53 399 SER A CA 1
ATOM 3118 C C . SER A 1 399 ? -12.086 -16.421 25.803 1.00 47.53 399 SER A C 1
ATOM 3120 O O . SER A 1 399 ? -12.437 -16.550 24.630 1.00 47.53 399 SER A O 1
ATOM 3122 N N . GLN A 1 400 ? -12.950 -16.181 26.788 1.00 42.09 400 GLN A N 1
ATOM 3123 C CA . GLN A 1 400 ? -14.339 -15.818 26.558 1.00 42.09 400 GLN A CA 1
ATOM 3124 C C . GLN A 1 400 ? -14.350 -14.374 26.066 1.00 42.09 400 GLN A C 1
ATOM 3126 O O . GLN A 1 400 ? -14.175 -13.441 26.843 1.00 42.09 400 GLN A O 1
ATOM 3131 N N . VAL A 1 401 ? -14.500 -14.192 24.757 1.00 44.94 401 VAL A N 1
ATOM 3132 C CA . VAL A 1 401 ? -14.875 -12.891 24.210 1.00 44.94 401 VAL A CA 1
ATOM 3133 C C . VAL A 1 401 ? -16.396 -12.847 24.243 1.00 44.94 401 VAL A C 1
ATOM 3135 O O . VAL A 1 401 ? -17.070 -13.616 23.549 1.00 44.94 401 VAL A O 1
ATOM 3138 N N . THR A 1 402 ? -16.936 -11.993 25.104 1.00 33.97 402 THR A N 1
ATOM 3139 C CA . THR A 1 402 ? -18.372 -11.740 25.195 1.00 33.97 402 THR A CA 1
ATOM 3140 C C . THR A 1 402 ? -18.783 -10.915 23.977 1.00 33.97 402 THR A C 1
ATOM 3142 O O . THR A 1 402 ? -18.619 -9.700 23.964 1.00 33.97 402 THR A O 1
ATOM 3145 N N . ASP A 1 403 ? -19.272 -11.570 22.921 1.00 36.66 403 ASP A N 1
ATOM 3146 C CA . ASP A 1 403 ? -19.924 -10.889 21.798 1.00 36.66 403 ASP A CA 1
ATOM 3147 C C . ASP A 1 403 ? -21.401 -10.724 22.184 1.00 36.66 403 ASP A C 1
ATOM 3149 O O . ASP A 1 403 ? -22.212 -11.652 22.085 1.00 36.66 403 ASP A O 1
ATOM 3153 N N . THR A 1 404 ? -21.753 -9.559 22.726 1.00 31.97 404 THR A N 1
ATOM 3154 C CA . THR A 1 404 ? -23.150 -9.191 22.975 1.00 31.97 404 THR A CA 1
ATOM 3155 C C . THR A 1 404 ? -23.817 -8.907 21.636 1.00 31.97 404 THR A C 1
ATOM 3157 O O . THR A 1 404 ? -23.761 -7.791 21.119 1.00 31.97 404 THR A O 1
ATOM 3160 N N . ARG A 1 405 ? -24.450 -9.927 21.054 1.00 36.12 405 ARG A N 1
ATOM 3161 C CA . ARG A 1 405 ? -25.361 -9.749 19.924 1.00 36.12 405 ARG A CA 1
ATOM 3162 C C . ARG A 1 405 ? -26.779 -9.853 20.434 1.00 36.12 405 ARG A C 1
ATOM 3164 O O . ARG A 1 405 ? -27.203 -10.938 20.811 1.00 36.12 405 ARG A O 1
ATOM 3171 N N . ASP A 1 406 ? -27.526 -8.763 20.345 1.00 34.00 406 ASP A N 1
ATOM 3172 C CA . ASP A 1 406 ? -28.977 -8.829 20.471 1.00 34.00 406 ASP A CA 1
ATOM 3173 C C . ASP A 1 406 ? -29.542 -9.586 19.268 1.00 34.00 406 ASP A C 1
ATOM 3175 O O . ASP A 1 406 ? -29.586 -9.069 18.140 1.00 34.00 406 ASP A O 1
ATOM 3179 N N . SER A 1 407 ? -29.996 -10.821 19.492 1.00 33.66 407 SER A N 1
ATOM 3180 C CA . SER A 1 407 ? -30.882 -11.492 18.548 1.00 33.66 407 SER A CA 1
ATOM 3181 C C . SER A 1 407 ? -32.114 -10.614 18.337 1.00 33.66 407 SER A C 1
ATOM 3183 O O . SER A 1 407 ? -32.866 -10.332 19.264 1.00 33.66 407 SER A O 1
ATOM 3185 N N . GLY A 1 408 ? -32.300 -10.125 17.108 1.00 32.41 408 GLY A N 1
ATOM 3186 C CA . GLY A 1 408 ? -33.543 -9.460 16.726 1.00 32.41 408 GLY A CA 1
ATOM 3187 C C . GLY A 1 408 ? -34.743 -10.404 16.858 1.00 32.41 408 GLY A C 1
ATOM 3188 O O . GLY A 1 408 ? -34.548 -11.621 16.903 1.00 32.41 408 GLY A O 1
ATOM 3189 N N . PRO A 1 409 ? -35.970 -9.855 16.905 1.00 29.08 409 PRO A N 1
ATOM 3190 C CA . PRO A 1 409 ? -37.175 -10.652 17.081 1.00 29.08 409 PRO A CA 1
ATOM 3191 C C . PRO A 1 409 ? -37.252 -11.737 16.004 1.00 29.08 409 PRO A C 1
ATOM 3193 O O . PRO A 1 409 ? -37.088 -11.470 14.809 1.00 29.08 409 PRO A O 1
ATOM 3196 N N . ARG A 1 410 ? -37.464 -12.976 16.447 1.00 29.14 410 ARG A N 1
ATOM 3197 C CA . ARG A 1 410 ? -37.764 -14.109 15.576 1.00 29.14 410 ARG A CA 1
ATOM 3198 C C . ARG A 1 410 ? -39.243 -13.967 15.208 1.00 29.14 410 ARG A C 1
ATOM 3200 O O . ARG A 1 410 ? -40.091 -14.046 16.087 1.00 29.14 410 ARG A O 1
ATOM 3207 N N . VAL A 1 411 ? -39.544 -13.693 13.938 1.00 31.53 411 VAL A N 1
ATOM 3208 C CA . VAL A 1 411 ? -40.928 -13.700 13.442 1.00 31.53 411 VAL A CA 1
ATOM 3209 C C . VAL A 1 411 ? -41.395 -15.152 13.469 1.00 31.53 411 VAL A C 1
ATOM 3211 O O . VAL A 1 411 ? -40.966 -15.954 12.642 1.00 31.53 411 VAL A O 1
ATOM 3214 N N . VAL A 1 412 ? -42.206 -15.501 14.464 1.00 29.64 412 VAL A N 1
ATOM 3215 C CA . VAL A 1 412 ? -42.990 -16.737 14.457 1.00 29.64 412 VAL A CA 1
ATOM 3216 C C . VAL A 1 412 ? -44.258 -16.421 13.661 1.00 29.64 412 VAL A C 1
ATOM 3218 O O . VAL A 1 412 ? -44.928 -15.443 13.991 1.00 29.64 412 VAL A O 1
ATOM 3221 N N . PRO A 1 413 ? -44.580 -17.157 12.586 1.00 25.83 413 PRO A N 1
ATOM 3222 C CA . PRO A 1 413 ? -45.809 -16.913 11.850 1.00 25.83 413 PRO A CA 1
ATOM 3223 C C . PRO A 1 413 ? -46.989 -17.401 12.697 1.00 25.83 413 PRO A C 1
ATOM 3225 O O . PRO A 1 413 ? -47.148 -18.603 12.889 1.00 25.83 413 PRO A O 1
ATOM 3228 N N . SER A 1 414 ? -47.806 -16.483 13.220 1.00 32.19 414 SER A N 1
ATOM 3229 C CA . SER A 1 414 ? -49.116 -16.826 13.776 1.00 32.19 414 SER A CA 1
ATOM 3230 C C . SER A 1 414 ? -50.174 -16.700 12.682 1.00 32.19 414 SER A C 1
ATOM 3232 O O . SER A 1 414 ? -50.376 -15.637 12.093 1.00 32.19 414 SER A O 1
ATOM 3234 N N . SER A 1 415 ? -50.838 -17.811 12.392 1.00 33.34 415 SER A N 1
ATOM 3235 C CA . SER A 1 415 ? -52.076 -17.866 11.625 1.00 33.34 415 SER A CA 1
ATOM 3236 C C . SER A 1 415 ? -53.181 -17.119 12.377 1.00 33.34 415 SER A C 1
ATOM 3238 O O . SER A 1 415 ? -53.591 -17.560 13.447 1.00 33.34 415 SER A O 1
ATOM 3240 N N . GLY A 1 416 ? -53.657 -16.007 11.822 1.00 31.55 416 GLY A N 1
ATOM 3241 C CA . GLY A 1 416 ? -54.760 -15.219 12.380 1.00 31.55 416 GLY A CA 1
ATOM 3242 C C . GLY A 1 416 ? -54.346 -13.771 12.612 1.00 31.55 416 GLY A C 1
ATOM 3243 O O . GLY A 1 416 ? -53.428 -13.497 13.377 1.00 31.55 416 GLY A O 1
ATOM 3244 N N . GLY A 1 417 ? -54.983 -12.856 11.878 1.00 35.56 417 GLY A N 1
ATOM 3245 C CA . GLY A 1 417 ? -54.682 -11.429 11.901 1.00 35.56 417 GLY A CA 1
ATOM 3246 C C . GLY A 1 417 ? -54.856 -10.791 13.280 1.00 35.56 417 GLY A C 1
ATOM 3247 O O . GLY A 1 417 ? -55.633 -11.263 14.102 1.00 35.56 417 GLY A O 1
ATOM 3248 N N . VAL A 1 418 ? -54.161 -9.662 13.449 1.00 29.23 418 VAL A N 1
ATOM 3249 C CA . VAL A 1 418 ? -54.004 -8.825 14.655 1.00 29.23 418 VAL A CA 1
ATOM 3250 C C . VAL A 1 418 ? -52.820 -9.240 15.542 1.00 29.23 418 VAL A C 1
ATOM 3252 O O . VAL A 1 418 ? -52.948 -9.975 16.512 1.00 29.23 418 VAL A O 1
ATOM 3255 N N . ALA A 1 419 ? -51.640 -8.694 15.225 1.00 28.92 419 ALA A N 1
ATOM 3256 C CA . ALA A 1 419 ? -50.499 -8.667 16.137 1.00 28.92 419 ALA A CA 1
ATOM 3257 C C . ALA A 1 419 ? -50.576 -7.398 17.002 1.00 28.92 419 ALA A C 1
ATOM 3259 O O . ALA A 1 419 ? -50.294 -6.297 16.525 1.00 28.92 419 ALA A O 1
ATOM 3260 N N . LEU A 1 420 ? -50.971 -7.551 18.268 1.00 25.58 420 LEU A N 1
ATOM 3261 C CA . LEU A 1 420 ? -50.767 -6.537 19.302 1.00 25.58 420 LEU A CA 1
ATOM 3262 C C . LEU A 1 420 ? -49.259 -6.397 19.565 1.00 25.58 420 LEU A C 1
ATOM 3264 O O . LEU A 1 420 ? -48.559 -7.381 19.799 1.00 25.58 420 LEU A O 1
ATOM 3268 N N . LEU A 1 421 ? -48.753 -5.165 19.495 1.00 28.73 421 LEU A N 1
ATOM 3269 C CA . LEU A 1 421 ? -47.385 -4.808 19.873 1.00 28.73 421 LEU A CA 1
ATOM 3270 C C . LEU A 1 421 ? -47.276 -4.763 21.404 1.00 28.73 421 LEU A C 1
ATOM 3272 O O . LEU A 1 421 ? -47.233 -3.688 21.994 1.00 28.73 421 LEU A O 1
ATOM 3276 N N . GLU A 1 422 ? -47.203 -5.920 22.055 1.00 24.27 422 GLU A N 1
ATOM 3277 C CA . GLU A 1 422 ? -46.566 -5.989 23.371 1.00 24.27 422 GLU A CA 1
ATOM 3278 C C . GLU A 1 422 ? -45.053 -6.051 23.161 1.00 24.27 422 GLU A C 1
ATOM 3280 O O . GLU A 1 422 ? -44.543 -6.916 22.450 1.00 24.27 422 GLU A O 1
ATOM 3285 N N . ALA A 1 423 ? -44.329 -5.085 23.730 1.00 27.23 423 ALA A N 1
ATOM 3286 C CA . ALA A 1 423 ? -42.875 -5.045 23.700 1.00 27.23 423 ALA A CA 1
ATOM 3287 C C . ALA A 1 423 ? -42.315 -6.159 24.602 1.00 27.23 423 ALA A C 1
ATOM 3289 O O . ALA A 1 423 ? -42.402 -6.030 25.825 1.00 27.23 423 ALA A O 1
ATOM 3290 N N . PRO A 1 424 ? -41.697 -7.230 24.066 1.00 28.44 424 PRO A N 1
ATOM 3291 C CA . PRO A 1 424 ? -40.994 -8.173 24.912 1.00 28.44 424 PRO A CA 1
ATOM 3292 C C . PRO A 1 424 ? -39.651 -7.543 25.285 1.00 28.44 424 PRO A C 1
ATOM 3294 O O . PRO A 1 424 ? -38.952 -6.983 24.433 1.00 28.44 424 PRO A O 1
ATOM 3297 N N . ALA A 1 425 ? -39.299 -7.632 26.565 1.00 27.20 425 ALA A N 1
ATOM 3298 C CA . ALA A 1 425 ? -38.012 -7.215 27.101 1.00 27.20 425 ALA A CA 1
ATOM 3299 C C . ALA A 1 425 ? -36.853 -7.683 26.200 1.00 27.20 425 ALA A C 1
ATOM 3301 O O . ALA A 1 425 ? -36.836 -8.819 25.722 1.00 27.20 425 ALA A O 1
ATOM 3302 N N . ALA A 1 426 ? -35.884 -6.797 25.956 1.00 30.03 426 ALA A N 1
ATOM 3303 C CA . ALA A 1 426 ? -34.678 -7.117 25.207 1.00 30.03 426 ALA A CA 1
ATOM 3304 C C . ALA A 1 426 ? -33.951 -8.295 25.875 1.00 30.03 426 ALA A C 1
ATOM 3306 O O . ALA A 1 426 ? -33.311 -8.140 26.912 1.00 30.03 426 ALA A O 1
ATOM 3307 N N . ILE A 1 427 ? -34.057 -9.486 25.286 1.00 30.84 427 ILE A N 1
ATOM 3308 C CA . ILE A 1 427 ? -33.272 -10.642 25.711 1.00 30.84 427 ILE A CA 1
ATOM 3309 C C . ILE A 1 427 ? -31.840 -10.398 25.223 1.00 30.84 427 ILE A C 1
ATOM 3311 O O . ILE A 1 427 ? -31.530 -10.619 24.050 1.00 30.84 427 ILE A O 1
ATOM 3315 N N . GLN A 1 428 ? -30.972 -9.929 26.125 1.00 29.78 428 GLN A N 1
ATOM 3316 C CA . GLN A 1 428 ? -29.526 -9.896 25.913 1.00 29.78 428 GLN A CA 1
ATOM 3317 C C . GLN A 1 428 ? -29.018 -11.332 25.773 1.00 29.78 428 GLN A C 1
ATOM 3319 O O . GLN A 1 428 ? -28.736 -12.021 26.751 1.00 29.78 428 GLN A O 1
ATOM 3324 N N . THR A 1 429 ? -28.882 -11.807 24.540 1.00 29.12 429 THR A N 1
ATOM 3325 C CA . THR A 1 429 ? -28.169 -13.054 24.274 1.00 29.12 429 THR A CA 1
ATOM 3326 C C . THR A 1 429 ? -26.669 -12.777 24.265 1.00 29.12 429 THR A C 1
ATOM 3328 O O . THR A 1 429 ? -26.089 -12.398 23.246 1.00 29.12 429 THR A O 1
ATOM 3331 N N . THR A 1 430 ? -26.013 -12.966 25.408 1.00 29.84 430 THR A N 1
ATOM 3332 C CA . THR A 1 430 ? -24.551 -13.034 25.503 1.00 29.84 430 THR A CA 1
ATOM 3333 C C . THR A 1 430 ? -24.071 -14.276 24.758 1.00 29.84 430 THR A C 1
ATOM 3335 O O . THR A 1 430 ? -24.098 -15.395 25.269 1.00 29.84 430 THR A O 1
ATOM 3338 N N . LYS A 1 431 ? -23.637 -14.107 23.505 1.00 32.44 431 LYS A N 1
ATOM 3339 C CA . LYS A 1 431 ? -23.034 -15.209 22.759 1.00 32.44 431 LYS A CA 1
ATOM 3340 C C . LYS A 1 431 ? -21.547 -15.224 23.087 1.00 32.44 431 LYS A C 1
ATOM 3342 O O . LYS A 1 431 ? -20.766 -14.437 22.561 1.00 32.44 431 LYS A O 1
ATOM 3347 N N . THR A 1 432 ? -21.145 -16.128 23.971 1.00 33.88 432 THR A N 1
ATOM 3348 C CA . THR A 1 432 ? -19.732 -16.441 24.194 1.00 33.88 432 THR A CA 1
ATOM 3349 C C . THR A 1 432 ? -19.169 -17.062 22.917 1.00 33.88 432 THR A C 1
ATOM 3351 O O . THR A 1 432 ? -19.390 -18.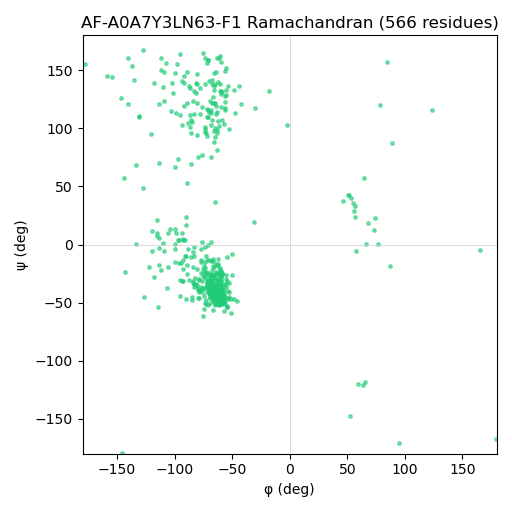232 22.601 1.00 33.88 432 THR A O 1
ATOM 3354 N N . VAL A 1 433 ? -18.464 -16.260 22.119 1.00 48.66 433 VAL A N 1
ATOM 3355 C CA . VAL A 1 433 ? -17.786 -16.769 20.928 1.00 48.66 433 VAL A CA 1
ATOM 3356 C C . VAL A 1 433 ? -16.453 -17.342 21.391 1.00 48.66 433 VAL A C 1
ATOM 3358 O O . VAL A 1 433 ? -15.569 -16.608 21.827 1.00 48.66 433 VAL A O 1
ATOM 3361 N N . LYS A 1 434 ? -16.295 -18.667 21.295 1.00 51.38 434 LYS A N 1
ATOM 3362 C CA . LYS A 1 434 ? -14.996 -19.326 21.481 1.00 51.38 434 LYS A CA 1
ATOM 3363 C C . LYS A 1 434 ? -14.050 -18.873 20.364 1.00 51.38 434 LYS A C 1
ATOM 3365 O O . LYS A 1 434 ? -14.037 -19.447 19.277 1.00 51.38 434 LYS A O 1
ATOM 3370 N N . THR A 1 435 ? -13.267 -17.828 20.598 1.00 62.00 435 THR A N 1
ATOM 3371 C CA . THR A 1 435 ? -12.145 -17.469 19.723 1.00 62.00 435 THR A CA 1
ATOM 3372 C C . THR A 1 435 ? -10.932 -18.325 20.061 1.00 62.00 435 THR A C 1
ATOM 3374 O O . THR A 1 435 ? -10.548 -18.431 21.223 1.00 62.00 435 THR A O 1
ATOM 3377 N N . SER A 1 436 ? -10.319 -18.930 19.039 1.00 83.75 436 SER A N 1
ATOM 3378 C CA . SER A 1 436 ? -9.043 -19.637 19.186 1.00 83.75 436 SER A CA 1
ATOM 3379 C C . SER A 1 436 ? -7.993 -18.695 19.778 1.00 83.75 436 SER A C 1
ATOM 3381 O O . SER A 1 436 ? -7.786 -17.600 19.252 1.00 83.75 436 SER A O 1
ATOM 3383 N N . GLN A 1 437 ? -7.321 -19.119 20.851 1.00 86.50 437 GLN A N 1
ATOM 3384 C CA . GLN A 1 437 ? -6.261 -18.326 21.479 1.00 86.50 437 GLN A CA 1
ATOM 3385 C C . GLN A 1 437 ? -5.144 -18.016 20.491 1.00 86.50 437 GLN A C 1
ATOM 3387 O O . GLN A 1 437 ? -4.710 -16.872 20.402 1.00 86.50 437 GLN A O 1
ATOM 3392 N N . PHE A 1 438 ? -4.767 -19.000 19.672 1.00 91.88 438 PHE A N 1
ATOM 3393 C CA . PHE A 1 438 ? -3.792 -18.806 18.607 1.00 91.88 438 PHE A CA 1
ATOM 3394 C C . PHE A 1 438 ? -4.168 -17.630 17.706 1.00 91.88 438 PHE A C 1
ATOM 3396 O O . PHE A 1 438 ? -3.337 -16.774 17.440 1.00 91.88 438 PHE A O 1
ATOM 3403 N N . LYS A 1 439 ? -5.438 -17.526 17.301 1.00 92.00 439 LYS A N 1
ATOM 3404 C CA . LYS A 1 439 ? -5.908 -16.432 16.443 1.00 92.00 439 LYS A CA 1
ATOM 3405 C C . LYS A 1 439 ? -5.727 -15.063 17.105 1.00 92.00 439 LYS A C 1
ATOM 3407 O O . LYS A 1 439 ? -5.319 -14.122 16.430 1.00 92.00 439 LYS A O 1
ATOM 3412 N N . THR A 1 440 ? -6.022 -14.944 18.398 1.00 91.19 440 THR A N 1
ATOM 3413 C CA . THR A 1 440 ? -5.857 -13.688 19.147 1.00 91.19 440 THR A CA 1
ATOM 3414 C C . THR A 1 440 ? -4.388 -13.271 19.217 1.00 91.19 440 THR A C 1
ATOM 3416 O O . THR A 1 440 ? -4.060 -12.131 18.892 1.00 91.19 440 THR A O 1
ATOM 3419 N N . TRP A 1 441 ? -3.501 -14.202 19.575 1.00 94.88 441 TRP A N 1
ATOM 3420 C CA . TRP A 1 441 ? -2.060 -13.954 19.672 1.00 94.88 441 TRP A CA 1
ATOM 3421 C C . TRP A 1 441 ? -1.431 -13.678 18.303 1.00 94.88 441 TRP A C 1
ATOM 3423 O O . TRP A 1 441 ? -0.731 -12.682 18.145 1.00 94.88 441 TRP A O 1
ATOM 3433 N N . PHE A 1 442 ? -1.753 -14.494 17.298 1.00 96.94 442 PHE A N 1
ATOM 3434 C CA . PHE A 1 442 ? -1.295 -14.340 15.917 1.00 96.94 442 PHE A CA 1
ATOM 3435 C C . PHE A 1 442 ? -1.609 -12.961 15.360 1.00 96.94 442 PHE A C 1
ATOM 3437 O O . PHE A 1 442 ? -0.715 -12.256 14.903 1.00 96.94 442 PHE A O 1
ATOM 3444 N N . VAL A 1 443 ? -2.870 -12.540 15.434 1.00 95.00 443 VAL A N 1
ATOM 3445 C CA . VAL A 1 443 ? -3.271 -11.253 14.865 1.00 95.00 443 VAL A CA 1
ATOM 3446 C C . VAL A 1 443 ? -2.629 -10.087 15.628 1.00 95.00 443 VAL A C 1
ATOM 3448 O O . VAL A 1 443 ? -2.236 -9.104 15.006 1.00 95.00 443 VAL A O 1
ATOM 3451 N N . ALA A 1 444 ? -2.489 -10.180 16.952 1.00 95.19 444 ALA A N 1
ATOM 3452 C CA . ALA A 1 444 ? -1.822 -9.151 17.747 1.00 95.19 444 ALA A CA 1
ATOM 3453 C C . ALA A 1 444 ? -0.332 -9.007 17.386 1.00 95.19 444 ALA A C 1
ATOM 3455 O O . ALA A 1 444 ? 0.131 -7.890 17.146 1.00 95.19 444 ALA A O 1
ATOM 3456 N N . LEU A 1 445 ? 0.400 -10.121 17.294 1.00 97.19 445 LEU A N 1
ATOM 3457 C CA . LEU A 1 445 ? 1.824 -10.111 16.952 1.00 97.19 445 LEU A CA 1
ATOM 3458 C C . LEU A 1 445 ? 2.069 -9.745 15.484 1.00 97.19 445 LEU A C 1
ATOM 3460 O O . LEU A 1 445 ? 2.988 -8.980 15.208 1.00 97.19 445 LEU A O 1
ATOM 3464 N N . ALA A 1 446 ? 1.218 -10.189 14.554 1.00 97.62 446 ALA A N 1
ATOM 3465 C CA . ALA A 1 446 ? 1.301 -9.789 13.149 1.00 97.62 446 ALA A CA 1
ATOM 3466 C C . ALA A 1 446 ? 1.174 -8.265 12.989 1.00 97.62 446 ALA A C 1
ATOM 3468 O O . ALA A 1 446 ? 1.969 -7.651 12.287 1.00 97.62 446 ALA A O 1
ATOM 3469 N N . TYR A 1 447 ? 0.234 -7.626 13.697 1.00 96.69 447 TYR A N 1
ATOM 3470 C CA . TYR A 1 447 ? 0.122 -6.162 13.692 1.00 96.69 447 TYR A CA 1
ATOM 3471 C C . TYR A 1 447 ? 1.375 -5.480 14.258 1.00 96.69 447 TYR A C 1
ATOM 3473 O O . TYR A 1 447 ? 1.800 -4.454 13.734 1.00 96.69 447 TYR A O 1
ATOM 3481 N N . GLY A 1 448 ? 1.998 -6.062 15.286 1.00 97.00 448 GLY A N 1
ATOM 3482 C CA . GLY A 1 448 ? 3.253 -5.563 15.854 1.00 97.00 448 GLY A CA 1
ATOM 3483 C C . GLY A 1 448 ? 4.418 -5.497 14.858 1.00 97.00 448 GLY A C 1
ATOM 3484 O O . GLY A 1 448 ? 5.296 -4.658 15.032 1.00 97.00 448 GLY A O 1
ATOM 3485 N N . ILE A 1 449 ? 4.392 -6.316 13.799 1.00 97.38 449 ILE A N 1
ATOM 3486 C CA . ILE A 1 449 ? 5.440 -6.413 12.766 1.00 97.38 449 ILE A CA 1
ATOM 3487 C C . ILE A 1 449 ? 5.203 -5.446 11.587 1.00 97.38 449 ILE A C 1
ATOM 3489 O O . ILE A 1 449 ? 6.097 -5.251 10.766 1.00 97.38 449 ILE A O 1
ATOM 3493 N N . ILE A 1 450 ? 4.038 -4.785 11.499 1.00 96.69 450 ILE A N 1
ATOM 3494 C CA . ILE A 1 450 ? 3.720 -3.847 10.401 1.00 96.69 450 ILE A CA 1
ATOM 3495 C C . ILE A 1 450 ? 4.850 -2.832 10.138 1.00 96.69 450 ILE A C 1
ATOM 3497 O O . ILE A 1 450 ? 5.191 -2.658 8.966 1.00 96.69 450 ILE A O 1
ATOM 3501 N N . PRO A 1 451 ? 5.440 -2.158 11.152 1.00 96.75 451 PRO A N 1
ATOM 3502 C CA . PRO A 1 451 ? 6.476 -1.159 10.896 1.00 96.75 451 PRO A CA 1
ATOM 3503 C C . PRO A 1 451 ? 7.752 -1.757 10.293 1.00 96.75 451 PRO A C 1
ATOM 3505 O O . PRO A 1 451 ? 8.314 -1.146 9.392 1.00 96.75 451 PRO A O 1
ATOM 3508 N N . LEU A 1 452 ? 8.164 -2.950 10.734 1.00 97.50 452 LEU A N 1
ATOM 3509 C CA . LEU A 1 452 ? 9.322 -3.678 10.209 1.00 97.50 452 LEU A CA 1
ATOM 3510 C C . LEU A 1 452 ? 9.090 -4.091 8.753 1.00 97.50 452 LEU A C 1
ATOM 3512 O O . LEU A 1 452 ? 9.924 -3.818 7.897 1.00 97.50 452 LEU A O 1
ATOM 3516 N N . MET A 1 453 ? 7.929 -4.684 8.458 1.00 96.81 453 MET A N 1
ATOM 3517 C CA . MET A 1 453 ? 7.545 -5.026 7.085 1.00 96.81 453 MET A CA 1
ATOM 3518 C C . MET A 1 453 ? 7.555 -3.773 6.195 1.00 96.81 453 MET A C 1
ATOM 3520 O O . MET A 1 453 ? 8.153 -3.777 5.127 1.00 96.81 453 MET A O 1
ATOM 3524 N N . ALA A 1 454 ? 6.926 -2.679 6.633 1.00 95.38 454 ALA A N 1
ATOM 3525 C CA . ALA A 1 454 ? 6.854 -1.443 5.856 1.00 95.38 454 ALA A CA 1
ATOM 3526 C C . ALA A 1 454 ? 8.235 -0.808 5.610 1.00 95.38 454 ALA A C 1
ATOM 3528 O O . ALA A 1 454 ? 8.499 -0.351 4.497 1.00 95.38 454 ALA A O 1
ATOM 3529 N N . SER A 1 455 ? 9.115 -0.790 6.619 1.00 95.69 455 SER A N 1
ATOM 3530 C CA . SER A 1 455 ? 10.481 -0.278 6.468 1.00 95.69 455 SER A CA 1
ATOM 3531 C C . SER A 1 455 ? 11.332 -1.141 5.548 1.00 95.69 455 SER A C 1
ATOM 3533 O O . SER A 1 455 ? 12.154 -0.595 4.826 1.00 95.69 455 SER A O 1
ATOM 3535 N N . ASP A 1 456 ? 11.129 -2.459 5.550 1.00 95.62 456 ASP A N 1
ATOM 3536 C CA . ASP A 1 456 ? 11.874 -3.382 4.694 1.00 95.62 456 ASP A CA 1
ATOM 3537 C C . ASP A 1 456 ? 11.519 -3.177 3.214 1.00 95.62 456 ASP A C 1
ATOM 3539 O O . ASP A 1 456 ? 12.391 -3.012 2.362 1.00 95.62 456 ASP A O 1
ATOM 3543 N N . TYR A 1 457 ? 10.224 -3.022 2.908 1.00 94.62 457 TYR A N 1
ATOM 3544 C CA . TYR A 1 457 ? 9.801 -2.623 1.565 1.00 94.62 457 TYR A CA 1
ATOM 3545 C C . TYR A 1 457 ? 10.389 -1.273 1.140 1.00 94.62 457 TYR A C 1
ATOM 3547 O O . TYR A 1 457 ? 10.802 -1.141 -0.008 1.00 94.62 457 TYR A O 1
ATOM 3555 N N . LEU A 1 458 ? 10.443 -0.278 2.035 1.00 93.56 458 LEU A N 1
ATOM 3556 C CA . LEU A 1 458 ? 11.083 1.004 1.732 1.00 93.56 458 LEU A CA 1
ATOM 3557 C C . LEU A 1 458 ? 12.585 0.818 1.475 1.00 93.56 458 LEU A C 1
ATOM 3559 O O . LEU A 1 458 ? 13.084 1.307 0.465 1.00 93.56 458 LEU A O 1
ATOM 3563 N N . ALA A 1 459 ? 13.285 0.088 2.344 1.00 93.62 459 ALA A N 1
ATOM 3564 C CA . ALA A 1 459 ? 14.719 -0.154 2.245 1.00 93.62 459 ALA A CA 1
ATOM 3565 C C . ALA A 1 459 ? 15.102 -0.841 0.927 1.00 93.62 459 ALA A C 1
ATOM 3567 O O . ALA A 1 459 ? 16.051 -0.405 0.274 1.00 93.62 459 ALA A O 1
ATOM 3568 N N . ARG A 1 460 ? 14.329 -1.821 0.447 1.00 90.62 460 ARG A N 1
ATOM 3569 C CA . ARG A 1 460 ? 14.583 -2.440 -0.867 1.00 90.62 460 ARG A CA 1
ATOM 3570 C C . ARG A 1 460 ? 14.447 -1.492 -2.058 1.00 90.62 460 ARG A C 1
ATOM 3572 O O . ARG A 1 460 ? 15.063 -1.737 -3.090 1.00 90.62 460 ARG A O 1
ATOM 3579 N N . GLN A 1 461 ? 13.662 -0.422 -1.950 1.00 90.06 461 GLN A N 1
ATOM 3580 C CA . GLN A 1 461 ? 13.515 0.546 -3.044 1.00 90.06 461 GLN A CA 1
ATOM 3581 C C . GLN A 1 461 ? 14.632 1.604 -3.050 1.00 90.06 461 GLN A C 1
ATOM 3583 O O . GLN A 1 461 ? 14.892 2.224 -4.082 1.00 90.06 461 GLN A O 1
ATOM 3588 N N . LEU A 1 462 ? 15.335 1.794 -1.926 1.00 89.25 462 LEU A N 1
ATOM 3589 C CA . LEU A 1 462 ? 16.358 2.835 -1.787 1.00 89.25 462 LEU A CA 1
ATOM 3590 C C . LEU A 1 462 ? 17.521 2.741 -2.784 1.00 89.25 462 LEU A C 1
ATOM 3592 O O . LEU A 1 462 ? 17.885 3.801 -3.285 1.00 89.25 462 LEU A O 1
ATOM 3596 N N . PRO A 1 463 ? 18.087 1.566 -3.129 1.00 86.12 463 PRO A N 1
ATOM 3597 C CA . PRO A 1 463 ? 19.167 1.494 -4.113 1.00 86.12 463 PRO A CA 1
ATOM 3598 C C . PRO A 1 463 ? 18.741 2.060 -5.465 1.00 86.12 463 PRO A C 1
ATOM 3600 O O . PRO A 1 463 ? 19.436 2.888 -6.043 1.00 86.12 463 PRO A O 1
ATOM 3603 N N . LYS A 1 464 ? 17.537 1.700 -5.931 1.00 81.75 464 LYS A N 1
ATOM 3604 C CA . LYS A 1 464 ? 16.999 2.188 -7.207 1.00 81.75 464 LYS A CA 1
ATOM 3605 C C . LYS A 1 464 ? 16.886 3.713 -7.216 1.00 81.75 464 LYS A C 1
ATOM 3607 O O . LYS A 1 464 ? 17.250 4.337 -8.207 1.00 81.75 464 LYS A O 1
ATOM 3612 N N . PHE A 1 465 ? 16.449 4.311 -6.110 1.00 85.94 465 PHE A N 1
ATOM 3613 C CA . PHE A 1 465 ? 16.334 5.763 -5.976 1.00 85.94 465 PHE A CA 1
ATOM 3614 C C . PHE A 1 465 ? 17.688 6.457 -5.805 1.00 85.94 465 PHE A C 1
ATOM 3616 O O . PHE A 1 465 ? 18.027 7.329 -6.594 1.00 85.94 465 PHE A O 1
ATOM 3623 N N . LEU A 1 466 ? 18.487 6.064 -4.814 1.00 85.50 466 LEU A N 1
ATOM 3624 C CA . LEU A 1 466 ? 19.745 6.734 -4.472 1.00 85.50 466 LEU A CA 1
ATOM 3625 C C . LEU A 1 466 ? 20.802 6.593 -5.572 1.00 85.50 466 LEU A C 1
ATOM 3627 O O . LEU A 1 466 ? 21.601 7.508 -5.774 1.00 85.50 466 LEU A O 1
ATOM 3631 N N . SER A 1 467 ? 20.801 5.481 -6.303 1.00 78.94 467 SER A N 1
ATOM 3632 C CA . SER A 1 467 ? 21.747 5.275 -7.395 1.00 78.94 467 SER A CA 1
ATOM 3633 C C . SER A 1 467 ? 21.276 5.914 -8.701 1.00 78.94 467 SER A C 1
ATOM 3635 O O . SER A 1 467 ? 22.119 6.395 -9.448 1.00 78.94 467 SER A O 1
ATOM 3637 N N . ASN A 1 468 ? 19.971 5.975 -8.991 1.00 77.62 468 ASN A N 1
ATOM 3638 C CA . ASN A 1 468 ? 19.505 6.345 -10.336 1.00 77.62 468 ASN A CA 1
ATOM 3639 C C . ASN A 1 468 ? 18.630 7.602 -10.411 1.00 77.62 468 ASN A C 1
ATOM 3641 O O . ASN A 1 468 ? 18.305 8.030 -11.517 1.00 77.62 468 ASN A O 1
ATOM 3645 N N . SER A 1 469 ? 18.230 8.229 -9.300 1.00 78.50 469 SER A N 1
ATOM 3646 C CA . SER A 1 469 ? 17.300 9.364 -9.368 1.00 78.50 469 SER A CA 1
ATOM 3647 C C . SER A 1 469 ? 17.821 10.589 -10.134 1.00 78.50 469 SER A C 1
ATOM 3649 O O . SER A 1 469 ? 16.983 11.234 -10.765 1.00 78.50 469 SER A O 1
ATOM 3651 N N . PRO A 1 470 ? 19.131 10.934 -10.174 1.00 81.38 470 PRO A N 1
ATOM 3652 C CA . PRO A 1 470 ? 19.606 12.066 -10.981 1.00 81.38 470 PRO A CA 1
ATOM 3653 C C . PRO A 1 470 ? 19.327 11.918 -12.486 1.00 81.38 470 PRO A C 1
ATOM 3655 O O . PRO A 1 470 ? 19.181 12.925 -13.183 1.00 81.38 470 PRO A O 1
ATOM 3658 N N . ARG A 1 471 ? 19.132 10.683 -12.978 1.00 78.06 471 ARG A N 1
ATOM 3659 C CA . ARG A 1 471 ? 18.758 10.390 -14.375 1.00 78.06 471 ARG A CA 1
ATOM 3660 C C . ARG A 1 471 ? 17.429 11.015 -14.788 1.00 78.06 471 ARG A C 1
ATOM 3662 O O . ARG A 1 471 ? 17.239 11.289 -15.970 1.00 78.06 471 ARG A O 1
ATOM 3669 N N . ILE A 1 472 ? 16.527 11.319 -13.846 1.00 80.31 472 ILE A N 1
ATOM 3670 C CA . ILE A 1 472 ? 15.242 11.949 -14.192 1.00 80.31 472 ILE A CA 1
ATOM 3671 C C . ILE A 1 472 ? 15.424 13.305 -14.883 1.00 80.31 472 ILE A C 1
ATOM 3673 O O . ILE A 1 472 ? 14.618 13.667 -15.737 1.00 80.31 472 ILE A O 1
ATOM 3677 N N . ILE A 1 473 ? 16.495 14.038 -14.561 1.00 81.31 473 ILE A N 1
ATOM 3678 C CA . ILE A 1 473 ? 16.768 15.356 -15.146 1.00 81.31 473 ILE A CA 1
ATOM 3679 C C . ILE A 1 473 ? 17.027 15.232 -16.653 1.00 81.31 473 ILE A C 1
ATOM 3681 O O . ILE A 1 473 ? 16.544 16.062 -17.423 1.00 81.31 473 ILE A O 1
ATOM 3685 N N . ALA A 1 474 ? 17.749 14.193 -17.080 1.00 77.62 474 ALA A N 1
ATOM 3686 C CA . ALA A 1 474 ? 17.962 13.906 -18.496 1.00 77.62 474 ALA A CA 1
ATOM 3687 C C . ALA A 1 474 ? 16.697 13.318 -19.139 1.00 77.62 474 ALA A C 1
ATOM 3689 O O . ALA A 1 474 ? 16.270 13.792 -20.191 1.00 77.62 474 ALA A O 1
ATOM 3690 N N . ALA A 1 475 ? 16.039 12.371 -18.463 1.00 78.69 475 ALA A N 1
ATOM 3691 C CA . ALA A 1 475 ? 14.861 11.685 -18.989 1.00 78.69 475 ALA A CA 1
ATOM 3692 C C . ALA A 1 475 ? 13.656 12.620 -19.234 1.00 78.69 475 ALA A C 1
ATOM 3694 O O . ALA A 1 475 ? 12.862 12.381 -20.136 1.00 78.69 475 ALA A O 1
ATOM 3695 N N . ILE A 1 476 ? 13.513 13.712 -18.471 1.00 83.38 476 ILE A N 1
ATOM 3696 C CA . ILE A 1 476 ? 12.472 14.732 -18.709 1.00 83.38 476 ILE A CA 1
ATOM 3697 C C . ILE A 1 476 ? 12.721 15.521 -20.009 1.00 83.38 476 ILE A C 1
ATOM 3699 O O . ILE A 1 476 ? 11.764 15.971 -20.639 1.00 83.38 476 ILE A O 1
ATOM 3703 N N . SER A 1 477 ? 13.982 15.698 -20.421 1.00 83.00 477 SER A N 1
ATOM 3704 C CA . SER A 1 477 ? 14.318 16.395 -21.672 1.00 83.00 477 SER A CA 1
ATOM 3705 C C . SER A 1 477 ? 14.105 15.546 -22.921 1.00 83.00 477 SER A C 1
ATOM 3707 O O . SER A 1 477 ? 13.874 16.126 -23.985 1.00 83.00 477 SER A O 1
ATOM 3709 N N . ASP A 1 478 ? 14.139 14.218 -22.788 1.00 77.69 478 ASP A N 1
ATOM 3710 C CA . ASP A 1 478 ? 13.851 13.267 -23.865 1.00 77.69 478 ASP A CA 1
ATOM 3711 C C . ASP A 1 478 ? 12.908 12.131 -23.418 1.00 77.69 478 ASP A C 1
ATOM 3713 O O . ASP A 1 478 ? 13.308 10.970 -23.316 1.00 77.69 478 ASP A O 1
ATOM 3717 N N . PRO A 1 479 ? 11.625 12.432 -23.141 1.00 78.88 479 PRO A N 1
ATOM 3718 C CA . PRO A 1 479 ? 10.703 11.464 -22.546 1.00 78.88 479 PRO A CA 1
ATOM 3719 C C . PRO A 1 479 ? 10.336 10.291 -23.465 1.00 78.88 479 PRO A C 1
ATOM 3721 O O . PRO A 1 479 ? 9.775 9.301 -22.995 1.00 78.88 479 PRO A O 1
ATOM 3724 N N . PHE A 1 480 ? 10.628 10.402 -24.763 1.00 78.06 480 PHE A N 1
ATOM 3725 C CA . PHE A 1 480 ? 10.336 9.386 -25.775 1.00 78.06 480 PHE A CA 1
ATOM 3726 C C . PHE A 1 480 ? 11.600 8.793 -26.404 1.00 78.06 480 PHE A C 1
ATOM 3728 O O . PHE A 1 480 ? 11.462 8.058 -27.377 1.00 78.06 480 PHE A O 1
ATOM 3735 N N . ASP A 1 481 ? 12.791 9.118 -25.892 1.00 72.31 481 ASP A N 1
ATOM 3736 C CA . ASP A 1 481 ? 14.079 8.652 -26.428 1.00 72.31 481 ASP A CA 1
ATOM 3737 C C . ASP A 1 481 ? 14.215 8.891 -27.949 1.00 72.31 481 ASP A C 1
ATOM 3739 O O . ASP A 1 481 ? 14.612 8.024 -28.728 1.00 72.31 481 ASP A O 1
ATOM 3743 N N . LYS A 1 482 ? 13.784 10.076 -28.407 1.00 75.12 482 LYS A N 1
ATOM 3744 C CA . LYS A 1 482 ? 13.803 10.485 -29.826 1.00 75.12 482 LYS A CA 1
ATOM 3745 C C . LYS A 1 482 ? 14.929 11.471 -30.138 1.00 75.12 482 LYS A C 1
ATOM 3747 O O . LYS A 1 482 ? 14.908 12.113 -31.190 1.00 75.12 482 LYS A O 1
ATOM 3752 N N . GLY A 1 483 ? 15.888 11.624 -29.229 1.00 74.38 483 GLY A N 1
ATOM 3753 C CA . GLY A 1 483 ? 16.945 12.626 -29.308 1.00 74.38 483 GLY A CA 1
ATOM 3754 C C . GLY A 1 483 ? 16.451 14.037 -28.991 1.00 74.38 483 GLY A C 1
ATOM 3755 O O . GLY A 1 483 ? 17.052 15.014 -29.445 1.00 74.38 483 GLY A O 1
ATOM 3756 N N . TRP A 1 484 ? 15.336 14.171 -28.266 1.00 79.25 484 TRP A N 1
ATOM 3757 C CA . TRP A 1 484 ? 14.816 15.477 -27.865 1.00 79.25 484 TRP A CA 1
ATOM 3758 C C . TRP A 1 484 ? 15.702 16.125 -26.799 1.00 79.25 484 TRP A C 1
ATOM 3760 O O . TRP A 1 484 ? 16.476 15.478 -26.099 1.00 79.25 484 TRP A O 1
ATOM 3770 N N . ASN A 1 485 ? 15.600 17.447 -26.681 1.00 83.00 485 ASN A N 1
ATOM 3771 C CA . ASN A 1 485 ? 16.298 18.194 -25.643 1.00 83.00 485 ASN A CA 1
ATOM 3772 C C . ASN A 1 485 ? 15.442 19.358 -25.141 1.00 83.00 485 ASN A C 1
ATOM 3774 O O . ASN A 1 485 ? 15.841 20.519 -25.230 1.00 83.00 485 ASN A O 1
ATOM 3778 N N . LEU A 1 486 ? 14.238 19.039 -24.661 1.00 84.25 486 LEU A N 1
ATOM 3779 C CA . LEU A 1 486 ? 13.201 20.028 -24.340 1.00 84.25 486 LEU A CA 1
ATOM 3780 C C . LEU A 1 486 ? 13.668 21.106 -23.351 1.00 84.25 486 LEU A C 1
ATOM 3782 O O . LEU A 1 486 ? 13.242 22.253 -23.461 1.00 84.25 486 LEU A O 1
ATOM 3786 N N . PHE A 1 487 ? 14.555 20.756 -22.415 1.00 85.62 487 PHE A N 1
ATOM 3787 C CA . PHE A 1 487 ? 15.048 21.665 -21.374 1.00 85.62 487 PHE A CA 1
ATOM 3788 C C . PHE A 1 487 ? 16.565 21.877 -21.416 1.00 85.62 487 PHE A C 1
ATOM 3790 O O . PHE A 1 487 ? 17.138 22.402 -20.465 1.00 85.62 487 PHE A O 1
ATOM 3797 N N . GLY A 1 488 ? 17.248 21.451 -22.482 1.00 81.81 488 GLY A N 1
ATOM 3798 C CA . GLY A 1 488 ? 18.708 21.556 -22.558 1.00 81.81 488 GLY A CA 1
ATOM 3799 C C . GLY A 1 488 ? 19.470 20.508 -21.730 1.00 81.81 488 GLY A C 1
ATOM 3800 O O . GLY A 1 488 ? 20.699 20.516 -21.737 1.00 81.81 488 GLY A O 1
ATOM 3801 N N . THR A 1 489 ? 18.775 19.604 -21.027 1.00 81.31 489 THR A N 1
ATOM 3802 C CA . THR A 1 489 ? 19.370 18.701 -20.029 1.00 81.31 489 THR A CA 1
ATOM 3803 C C . THR A 1 489 ? 19.648 17.276 -20.510 1.00 81.31 489 THR A C 1
ATOM 3805 O O . THR A 1 489 ? 20.245 16.505 -19.760 1.00 81.31 489 THR A O 1
ATOM 3808 N N . ALA A 1 490 ? 19.276 16.907 -21.743 1.00 70.69 490 ALA A N 1
ATOM 3809 C CA . ALA A 1 490 ? 19.380 15.525 -22.237 1.00 70.69 490 ALA A CA 1
ATOM 3810 C C . ALA A 1 490 ? 20.822 14.975 -22.260 1.00 70.69 490 ALA A C 1
ATOM 3812 O O . ALA A 1 490 ? 21.029 13.772 -22.154 1.00 70.69 490 ALA A O 1
ATOM 3813 N N . LYS A 1 491 ? 21.828 15.856 -22.375 1.00 71.06 491 LYS A N 1
ATOM 3814 C CA . LYS A 1 491 ? 23.259 15.498 -22.435 1.00 71.06 491 LYS A CA 1
ATOM 3815 C C . LYS A 1 491 ? 24.031 15.799 -21.145 1.00 71.06 491 LYS A C 1
ATOM 3817 O O . LYS A 1 491 ? 25.259 15.762 -21.149 1.00 71.06 491 LYS A O 1
ATOM 3822 N N . LEU A 1 492 ? 23.354 16.150 -20.048 1.00 71.38 492 LEU A N 1
ATOM 3823 C CA . LEU A 1 492 ? 24.044 16.464 -18.795 1.00 71.38 492 LEU A CA 1
ATOM 3824 C C . LEU A 1 492 ? 24.678 15.207 -18.188 1.00 71.38 492 LEU A C 1
ATOM 3826 O O . LEU A 1 492 ? 23.983 14.262 -17.825 1.00 71.38 492 LEU A O 1
ATOM 3830 N N . HIS A 1 493 ? 25.992 15.251 -17.957 1.00 62.84 493 HIS A N 1
ATOM 3831 C CA . HIS A 1 493 ? 26.741 14.186 -17.275 1.00 62.84 493 HIS A CA 1
ATOM 3832 C C . HIS A 1 493 ? 26.294 13.932 -15.822 1.00 62.84 493 HIS A C 1
ATOM 3834 O O . HIS A 1 493 ? 26.644 12.906 -15.245 1.00 62.84 493 HIS A O 1
ATOM 3840 N N . ILE A 1 494 ? 25.482 14.826 -15.241 1.00 62.75 494 ILE A N 1
ATOM 3841 C CA . ILE A 1 494 ? 24.844 14.648 -13.925 1.00 62.75 494 ILE A CA 1
ATOM 3842 C C . ILE A 1 494 ? 23.920 13.415 -13.919 1.00 62.75 494 ILE A C 1
ATOM 3844 O O . ILE A 1 494 ? 23.737 12.798 -12.874 1.00 62.75 494 ILE A O 1
ATOM 3848 N N . ALA A 1 495 ? 23.402 12.991 -15.079 1.00 59.50 495 ALA A N 1
ATOM 3849 C CA . ALA A 1 495 ? 22.632 11.752 -15.206 1.00 59.50 495 ALA A CA 1
ATOM 3850 C C . ALA A 1 495 ? 23.429 10.493 -14.802 1.00 59.50 495 ALA A C 1
ATOM 3852 O O . ALA A 1 495 ? 22.838 9.498 -14.392 1.00 59.50 495 ALA A O 1
ATOM 3853 N N . ASN A 1 496 ? 24.764 10.547 -14.846 1.00 64.31 496 ASN A N 1
ATOM 3854 C CA . ASN A 1 496 ? 25.638 9.440 -14.450 1.00 64.31 496 ASN A CA 1
ATOM 3855 C C . ASN A 1 496 ? 26.145 9.560 -13.005 1.00 64.31 496 ASN A C 1
ATOM 3857 O O . ASN A 1 496 ? 26.965 8.753 -12.577 1.00 64.31 496 ASN A O 1
ATOM 3861 N N . GLN A 1 497 ? 25.699 10.569 -12.251 1.00 69.25 497 GLN A N 1
ATOM 3862 C CA . GLN A 1 497 ? 26.068 10.716 -10.847 1.00 69.25 497 GLN A CA 1
ATOM 3863 C C . GLN A 1 497 ? 25.114 9.920 -9.952 1.00 69.25 497 GLN A C 1
ATOM 3865 O O . GLN A 1 497 ? 23.895 9.993 -10.097 1.00 69.25 497 GLN A O 1
ATOM 3870 N N . HIS A 1 498 ? 25.677 9.188 -8.994 1.00 73.81 498 HIS A N 1
ATOM 3871 C CA . HIS A 1 498 ? 24.930 8.517 -7.931 1.00 73.81 498 HIS A CA 1
ATOM 3872 C C . HIS A 1 498 ? 24.827 9.447 -6.714 1.00 73.81 498 HIS A C 1
ATOM 3874 O O . HIS A 1 498 ? 25.815 10.087 -6.352 1.00 73.81 498 HIS A O 1
ATOM 3880 N N . ILE A 1 499 ? 23.664 9.513 -6.050 1.00 74.44 499 ILE A N 1
ATOM 3881 C CA . ILE A 1 499 ? 23.510 10.304 -4.811 1.00 74.44 499 ILE A CA 1
ATOM 3882 C C . ILE A 1 499 ? 24.369 9.702 -3.696 1.00 74.44 499 ILE A C 1
ATOM 3884 O O . ILE A 1 499 ? 24.989 10.429 -2.923 1.00 74.44 499 ILE A O 1
ATOM 3888 N N . LEU A 1 500 ? 24.409 8.370 -3.618 1.00 76.12 500 LEU A N 1
ATOM 3889 C CA . LEU A 1 500 ? 25.246 7.619 -2.689 1.00 76.12 500 LEU A CA 1
ATOM 3890 C C . LEU A 1 500 ? 25.926 6.451 -3.412 1.00 76.12 500 LEU A C 1
ATOM 3892 O O . LEU A 1 500 ? 25.320 5.786 -4.249 1.00 76.12 500 LEU A O 1
ATOM 3896 N N . LEU A 1 501 ? 27.186 6.198 -3.051 1.00 72.00 501 LEU A N 1
ATOM 3897 C CA . LEU A 1 501 ? 27.944 5.009 -3.455 1.00 72.00 501 LEU A CA 1
ATOM 3898 C C . LEU A 1 501 ? 27.447 3.770 -2.687 1.00 72.00 501 LEU A C 1
ATOM 3900 O O . LEU A 1 501 ? 26.846 3.910 -1.620 1.00 72.00 501 LEU A O 1
ATOM 3904 N N . GLY A 1 502 ? 27.738 2.564 -3.191 1.00 70.00 502 GLY A N 1
ATOM 3905 C CA . GLY A 1 502 ? 27.189 1.291 -2.688 1.00 70.00 502 GLY A CA 1
ATOM 3906 C C . GLY A 1 502 ? 27.209 1.126 -1.160 1.00 70.00 502 GLY A C 1
ATOM 3907 O O . GLY A 1 502 ? 26.171 0.873 -0.558 1.00 70.00 502 GLY A O 1
ATOM 3908 N N . ASN A 1 503 ? 28.343 1.393 -0.501 1.00 77.12 503 ASN A N 1
ATOM 3909 C CA . ASN A 1 503 ? 28.446 1.291 0.966 1.00 77.12 503 ASN A CA 1
ATOM 3910 C C . ASN A 1 503 ? 27.513 2.270 1.710 1.00 77.12 503 ASN A C 1
ATOM 3912 O O . ASN A 1 503 ? 26.994 1.953 2.779 1.00 77.12 503 ASN A O 1
ATOM 3916 N N . GLY A 1 504 ? 27.281 3.457 1.142 1.00 83.06 504 GLY A N 1
ATOM 3917 C CA . GLY A 1 504 ? 26.350 4.443 1.689 1.00 83.06 504 GLY A CA 1
ATOM 3918 C C . GLY A 1 504 ? 24.893 4.000 1.557 1.00 83.06 504 GLY A C 1
ATOM 3919 O O . GLY A 1 504 ? 24.109 4.211 2.478 1.00 83.06 504 GLY A O 1
ATOM 3920 N N . VAL A 1 505 ? 24.533 3.335 0.455 1.00 84.50 505 VAL A N 1
ATOM 3921 C CA . VAL A 1 505 ? 23.172 2.819 0.234 1.00 84.50 505 VAL A CA 1
ATOM 3922 C C . VAL A 1 505 ? 22.808 1.779 1.294 1.00 84.50 505 VAL A C 1
ATOM 3924 O O . VAL A 1 505 ? 21.768 1.911 1.939 1.00 84.50 505 VAL A O 1
ATOM 3927 N N . VAL A 1 506 ? 23.688 0.808 1.546 1.00 86.56 506 VAL A N 1
ATOM 3928 C CA . VAL A 1 506 ? 23.460 -0.243 2.555 1.00 86.56 506 VAL A CA 1
ATOM 3929 C C . VAL A 1 506 ? 23.315 0.337 3.950 1.00 86.56 506 VAL A C 1
ATOM 3931 O O . VAL A 1 506 ? 22.417 -0.057 4.693 1.00 86.56 506 VAL A O 1
ATOM 3934 N N . ALA A 1 507 ? 24.160 1.308 4.307 1.00 88.25 507 ALA A N 1
ATOM 3935 C CA . ALA A 1 507 ? 24.063 1.976 5.597 1.00 88.25 507 ALA A CA 1
ATOM 3936 C C . ALA A 1 507 ? 22.676 2.613 5.785 1.00 88.25 507 ALA A C 1
ATOM 3938 O O . ALA A 1 507 ? 22.050 2.427 6.828 1.00 88.25 507 ALA A O 1
ATOM 3939 N N . VAL A 1 508 ? 22.148 3.293 4.759 1.00 91.31 508 VAL A N 1
ATOM 3940 C CA . VAL A 1 508 ? 20.796 3.872 4.811 1.00 91.31 508 VAL A CA 1
ATOM 3941 C C . VAL A 1 508 ? 19.726 2.778 4.900 1.00 91.31 508 VAL A C 1
ATOM 3943 O O . VAL A 1 508 ? 18.793 2.920 5.689 1.00 91.31 508 VAL A O 1
ATOM 3946 N N . GLN A 1 509 ? 19.851 1.676 4.155 1.00 92.94 509 GLN A N 1
ATOM 3947 C CA . GLN A 1 509 ? 18.908 0.551 4.228 1.00 92.94 509 GLN A CA 1
ATOM 3948 C C . GLN A 1 509 ? 18.844 -0.052 5.636 1.00 92.94 509 GLN A C 1
ATOM 3950 O O . GLN A 1 509 ? 17.754 -0.175 6.199 1.00 92.94 509 GLN A O 1
ATOM 3955 N N . ILE A 1 510 ? 19.999 -0.345 6.239 1.00 92.31 510 ILE A N 1
ATOM 3956 C CA . ILE A 1 510 ? 20.096 -0.876 7.605 1.00 92.31 510 ILE A CA 1
ATOM 3957 C C . ILE A 1 510 ? 19.503 0.114 8.612 1.00 92.31 510 ILE A C 1
ATOM 3959 O O . ILE A 1 510 ? 18.764 -0.296 9.508 1.00 92.31 510 ILE A O 1
ATOM 3963 N N . VAL A 1 511 ? 19.760 1.418 8.459 1.00 94.31 511 VAL A N 1
ATOM 3964 C CA . VAL A 1 511 ? 19.165 2.455 9.319 1.00 94.31 511 VAL A CA 1
ATOM 3965 C C . VAL A 1 511 ? 17.641 2.473 9.191 1.00 94.31 511 VAL A C 1
ATOM 3967 O O . VAL A 1 511 ? 16.944 2.501 10.206 1.00 94.31 511 VAL A O 1
ATOM 3970 N N . VAL A 1 512 ? 17.102 2.414 7.971 1.00 94.94 512 VAL A N 1
ATOM 3971 C CA . VAL A 1 512 ? 15.651 2.413 7.729 1.00 94.94 512 VAL A CA 1
ATOM 3972 C C . VAL A 1 512 ? 14.986 1.174 8.331 1.00 94.94 512 VAL A C 1
ATOM 3974 O O . VAL A 1 512 ? 13.988 1.311 9.046 1.00 94.94 512 VAL A O 1
ATOM 3977 N N . VAL A 1 513 ? 15.555 -0.017 8.126 1.00 96.44 513 VAL A N 1
ATOM 3978 C CA . VAL A 1 513 ? 15.075 -1.260 8.755 1.00 96.44 513 VAL A CA 1
ATOM 3979 C C . VAL A 1 513 ? 15.209 -1.190 10.279 1.00 96.44 513 VAL A C 1
ATOM 3981 O O . VAL A 1 513 ? 14.292 -1.590 10.995 1.00 96.44 513 VAL A O 1
ATOM 3984 N N . GLY A 1 514 ? 16.295 -0.612 10.797 1.00 97.00 514 GLY A N 1
ATOM 3985 C CA . GLY A 1 514 ? 16.514 -0.395 12.227 1.00 97.00 514 GLY A CA 1
ATOM 3986 C C . GLY A 1 514 ? 15.443 0.494 12.867 1.00 97.00 514 GLY A C 1
ATOM 3987 O O . GLY A 1 514 ? 14.900 0.150 13.919 1.00 97.00 514 GLY A O 1
ATOM 3988 N N . ILE A 1 515 ? 15.058 1.592 12.209 1.00 96.25 515 ILE A N 1
ATOM 3989 C CA . ILE A 1 515 ? 13.945 2.451 12.648 1.00 96.25 515 ILE A CA 1
ATOM 3990 C C . ILE A 1 515 ? 12.631 1.656 12.669 1.00 96.25 515 ILE A C 1
ATOM 3992 O O . ILE A 1 515 ? 11.878 1.731 13.646 1.00 96.25 515 ILE A O 1
ATOM 3996 N N . GLY A 1 516 ? 12.359 0.862 11.631 1.00 97.00 516 GLY A N 1
ATOM 3997 C CA . GLY A 1 516 ? 11.171 0.006 11.576 1.00 97.00 516 GLY A CA 1
ATOM 3998 C C . GLY A 1 516 ? 11.153 -1.091 12.641 1.00 97.00 516 GLY A C 1
ATOM 3999 O O . GLY A 1 516 ? 10.098 -1.375 13.218 1.00 97.00 516 GLY A O 1
ATOM 4000 N N . LEU A 1 517 ? 12.309 -1.661 12.980 1.00 98.19 517 LEU A N 1
ATOM 4001 C CA . LEU A 1 517 ? 12.466 -2.606 14.083 1.00 98.19 517 LEU A CA 1
ATOM 4002 C C . LEU A 1 517 ? 12.167 -1.938 15.432 1.00 98.19 517 LEU A C 1
ATOM 4004 O O . LEU A 1 517 ? 11.346 -2.449 16.196 1.00 98.19 517 LEU A O 1
ATOM 4008 N N . LEU A 1 518 ? 12.746 -0.768 15.715 1.00 98.12 518 LEU A N 1
ATOM 4009 C CA . LEU A 1 518 ? 12.460 -0.020 16.947 1.00 98.12 518 LEU A CA 1
ATOM 4010 C C . LEU A 1 518 ? 10.969 0.335 17.062 1.00 98.12 518 LEU A C 1
ATOM 4012 O O . LEU A 1 518 ? 10.359 0.148 18.121 1.00 98.12 518 LEU A O 1
ATOM 4016 N N . ALA A 1 519 ? 10.352 0.773 15.962 1.00 97.44 519 ALA A N 1
ATOM 4017 C CA . ALA A 1 519 ? 8.917 1.032 15.889 1.00 97.44 519 ALA A CA 1
ATOM 4018 C C . ALA A 1 519 ? 8.078 -0.239 16.130 1.00 97.44 519 ALA A C 1
ATOM 4020 O O . ALA A 1 519 ? 7.060 -0.181 16.826 1.00 97.44 519 ALA A O 1
ATOM 4021 N N . SER A 1 520 ? 8.515 -1.392 15.618 1.00 98.25 520 SER A N 1
ATOM 4022 C CA . SER A 1 520 ? 7.848 -2.688 15.813 1.00 98.25 520 SER A CA 1
ATOM 4023 C C . SER A 1 520 ? 7.963 -3.195 17.247 1.00 98.25 520 SER A C 1
ATOM 4025 O O . SER A 1 520 ? 6.978 -3.675 17.810 1.00 98.25 520 SER A O 1
ATOM 4027 N N . LEU A 1 521 ? 9.123 -3.033 17.888 1.00 98.50 521 LEU A N 1
ATOM 4028 C CA . LEU A 1 521 ? 9.318 -3.340 19.309 1.00 98.50 521 LEU A CA 1
ATOM 4029 C C . LEU A 1 521 ? 8.425 -2.457 20.185 1.00 98.50 521 LEU A C 1
ATOM 4031 O O . LEU A 1 521 ? 7.742 -2.955 21.086 1.00 98.50 521 LEU A O 1
ATOM 4035 N N . TYR A 1 522 ? 8.363 -1.156 19.889 1.00 98.06 522 TYR A N 1
ATOM 4036 C CA . TYR A 1 522 ? 7.474 -0.225 20.580 1.00 98.06 522 TYR A CA 1
ATOM 4037 C C . TYR A 1 522 ? 5.999 -0.622 20.421 1.00 98.06 522 TYR A C 1
ATOM 4039 O O . TYR A 1 522 ? 5.279 -0.743 21.421 1.00 98.06 522 TYR A O 1
ATOM 4047 N N . ALA A 1 523 ? 5.555 -0.855 19.182 1.00 97.06 523 ALA A N 1
ATOM 4048 C CA . ALA A 1 523 ? 4.180 -1.237 18.883 1.00 97.06 523 ALA A CA 1
ATOM 4049 C C . ALA A 1 523 ? 3.814 -2.557 19.570 1.00 97.06 523 ALA A C 1
ATOM 4051 O O . ALA A 1 523 ? 2.811 -2.621 20.283 1.00 97.06 523 ALA A O 1
ATOM 4052 N N . THR A 1 524 ? 4.668 -3.573 19.448 1.00 97.75 524 THR A N 1
ATOM 4053 C CA . THR A 1 524 ? 4.481 -4.891 20.066 1.00 97.75 524 THR A CA 1
ATOM 4054 C C . THR A 1 524 ? 4.404 -4.791 21.583 1.00 97.75 524 THR A C 1
ATOM 4056 O O . THR A 1 524 ? 3.457 -5.307 22.169 1.00 97.75 524 THR A O 1
ATOM 4059 N N . ASN A 1 525 ? 5.309 -4.056 22.240 1.00 97.56 525 ASN A N 1
ATOM 4060 C CA . ASN A 1 525 ? 5.257 -3.863 23.693 1.00 97.56 525 ASN A CA 1
ATOM 4061 C C . ASN A 1 525 ? 3.921 -3.246 24.142 1.00 97.56 525 ASN A C 1
ATOM 4063 O O . ASN A 1 525 ? 3.350 -3.660 25.154 1.00 97.56 525 ASN A O 1
ATOM 4067 N N . LYS A 1 526 ? 3.402 -2.261 23.395 1.00 95.56 526 LYS A N 1
ATOM 4068 C CA . LYS A 1 526 ? 2.111 -1.627 23.697 1.00 95.56 526 LYS A CA 1
ATOM 4069 C C . LYS A 1 526 ? 0.936 -2.576 23.458 1.00 95.56 526 LYS A C 1
ATOM 4071 O O . LYS A 1 526 ? 0.063 -2.653 24.319 1.00 95.56 526 LYS A O 1
ATOM 4076 N N . ILE A 1 527 ? 0.921 -3.298 22.338 1.00 94.31 527 ILE A N 1
ATOM 4077 C CA . ILE A 1 527 ? -0.118 -4.285 22.002 1.00 94.31 527 ILE A CA 1
ATOM 4078 C C . ILE A 1 527 ? -0.160 -5.388 23.067 1.00 94.31 527 ILE A C 1
ATOM 4080 O O . ILE A 1 527 ? -1.204 -5.649 23.664 1.00 94.31 527 ILE A O 1
ATOM 4084 N N . VAL A 1 528 ? 0.996 -5.980 23.370 1.00 94.62 528 VAL A N 1
ATOM 4085 C CA . VAL A 1 528 ? 1.145 -7.055 24.356 1.00 94.62 528 VAL A CA 1
ATOM 4086 C C . VAL A 1 528 ? 0.674 -6.599 25.733 1.00 94.62 528 VAL A C 1
ATOM 4088 O O . VAL A 1 528 ? -0.109 -7.303 26.370 1.00 94.62 528 VAL A O 1
ATOM 4091 N N . LYS A 1 529 ? 1.102 -5.410 26.181 1.00 93.69 529 LYS A N 1
ATOM 4092 C CA . LYS A 1 529 ? 0.697 -4.851 27.478 1.00 93.69 529 LYS A CA 1
ATOM 4093 C C . LYS A 1 529 ? -0.818 -4.668 27.581 1.00 93.69 529 LYS A C 1
ATOM 4095 O O . LYS A 1 529 ? -1.376 -4.948 28.637 1.00 93.69 529 LYS A O 1
ATOM 4100 N N . ASN A 1 530 ? -1.457 -4.178 26.521 1.00 88.38 530 ASN A N 1
ATOM 4101 C CA . ASN A 1 530 ? -2.880 -3.846 26.555 1.00 88.38 530 ASN A CA 1
ATOM 4102 C C . ASN A 1 530 ? -3.779 -5.082 26.423 1.00 88.38 530 ASN A C 1
ATOM 4104 O O . ASN A 1 530 ? -4.873 -5.075 26.974 1.00 88.38 530 ASN A O 1
ATOM 4108 N N . GLU A 1 531 ? -3.338 -6.123 25.710 1.00 88.62 531 GLU A N 1
ATOM 4109 C CA . GLU A 1 531 ? -4.229 -7.222 25.312 1.00 88.62 531 GLU A CA 1
ATOM 4110 C C . GLU A 1 531 ? -3.734 -8.613 25.703 1.00 88.62 531 GLU A C 1
ATOM 4112 O O . GLU A 1 531 ? -4.505 -9.419 26.219 1.00 88.62 531 GLU A O 1
ATOM 4117 N N . LEU A 1 532 ? -2.454 -8.920 25.479 1.00 90.31 532 LEU A N 1
ATOM 4118 C CA . LEU A 1 532 ? -1.954 -10.288 25.655 1.00 90.31 532 LEU A CA 1
ATOM 4119 C C . LEU A 1 532 ? -1.595 -10.598 27.110 1.00 90.31 532 LEU A C 1
ATOM 4121 O O . LEU A 1 532 ? -1.786 -11.728 27.555 1.00 90.31 532 LEU A O 1
ATOM 4125 N N . VAL A 1 533 ? -1.144 -9.605 27.884 1.00 91.38 533 VAL A N 1
ATOM 4126 C CA . VAL A 1 533 ? -0.781 -9.795 29.299 1.00 91.38 533 VAL A CA 1
ATOM 4127 C C . VAL A 1 533 ? -1.957 -10.341 30.117 1.00 91.38 533 VAL A C 1
ATOM 4129 O O . VAL A 1 533 ? -1.768 -11.278 30.891 1.00 91.38 533 VAL A O 1
ATOM 4132 N N . GLN A 1 534 ? -3.173 -9.828 29.905 1.00 87.44 534 GLN A N 1
ATOM 4133 C CA . GLN A 1 534 ? -4.369 -10.229 30.663 1.00 87.44 534 GLN A CA 1
ATOM 4134 C C . GLN A 1 534 ? -4.736 -11.710 30.453 1.00 87.44 534 GLN A C 1
ATOM 4136 O O . GLN A 1 534 ? -5.164 -12.402 31.384 1.00 87.44 534 GLN A O 1
ATOM 4141 N N . ILE A 1 535 ? -4.500 -12.217 29.240 1.00 88.19 535 ILE A N 1
ATOM 4142 C CA . ILE A 1 535 ? -4.797 -13.597 28.829 1.00 88.19 535 ILE A CA 1
ATOM 4143 C C . ILE A 1 535 ? -3.579 -14.537 28.916 1.00 88.19 535 ILE A C 1
ATOM 4145 O O . ILE A 1 535 ? -3.675 -15.713 28.556 1.00 88.19 535 ILE A O 1
ATOM 4149 N N . SER A 1 536 ? -2.440 -14.043 29.407 1.00 90.88 536 SER A N 1
ATOM 4150 C CA . SER A 1 536 ? -1.191 -14.801 29.552 1.00 90.88 536 SER A CA 1
ATOM 4151 C C . SER A 1 536 ? -0.972 -15.335 30.969 1.00 90.88 536 SER A C 1
ATOM 4153 O O . SER A 1 536 ? -1.489 -14.777 31.936 1.00 90.88 536 SER A O 1
ATOM 4155 N N . LYS A 1 537 ? -0.191 -16.413 31.105 1.00 91.56 537 LYS A N 1
ATOM 4156 C CA . LYS A 1 537 ? 0.194 -17.017 32.394 1.00 91.56 537 LYS A CA 1
ATOM 4157 C C . LYS A 1 537 ? 1.102 -16.096 33.217 1.00 91.56 537 LYS A C 1
ATOM 4159 O O . LYS A 1 537 ? 0.942 -16.017 34.427 1.00 91.56 537 LYS A O 1
ATOM 4164 N N . ASN A 1 538 ? 2.046 -15.416 32.562 1.00 93.31 538 ASN A N 1
ATOM 4165 C CA . ASN A 1 538 ? 3.038 -14.548 33.198 1.00 93.31 538 ASN A CA 1
ATOM 4166 C C . ASN A 1 538 ? 3.259 -13.285 32.349 1.00 93.31 538 ASN A C 1
ATOM 4168 O O . ASN A 1 538 ? 3.673 -13.365 31.189 1.00 93.31 538 ASN A O 1
ATOM 4172 N N . ALA A 1 539 ? 3.007 -12.119 32.946 1.00 93.25 539 ALA A N 1
ATOM 4173 C CA . ALA A 1 539 ? 3.096 -10.823 32.279 1.00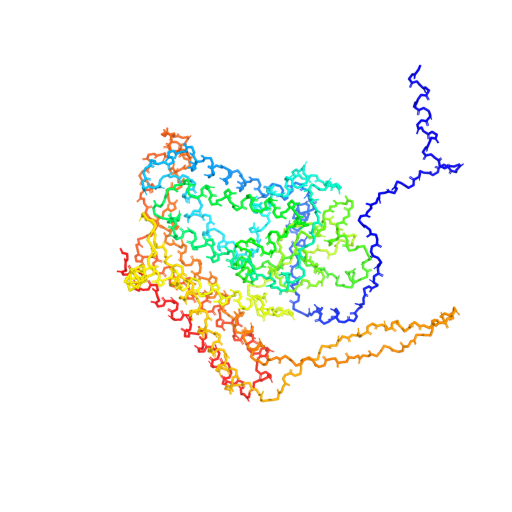 93.25 539 ALA A CA 1
ATOM 4174 C C . ALA A 1 539 ? 4.522 -10.476 31.819 1.00 93.25 539 ALA A C 1
ATOM 4176 O O . ALA A 1 539 ? 4.706 -9.976 30.706 1.00 93.25 539 ALA A O 1
ATOM 4177 N N . LEU A 1 540 ? 5.526 -10.742 32.662 1.00 94.62 540 LEU A N 1
ATOM 4178 C CA . LEU A 1 540 ? 6.925 -10.425 32.375 1.00 94.62 540 LEU A CA 1
ATOM 4179 C C . LEU A 1 540 ? 7.455 -11.319 31.252 1.00 94.62 540 LEU A C 1
ATOM 4181 O O . LEU A 1 540 ? 7.965 -10.805 30.258 1.00 94.62 540 LEU A O 1
ATOM 4185 N N . ALA A 1 541 ? 7.251 -12.635 31.372 1.00 94.88 541 ALA A N 1
ATOM 4186 C CA . ALA A 1 541 ? 7.668 -13.602 30.356 1.00 94.88 541 ALA A CA 1
ATOM 4187 C C . ALA A 1 541 ? 7.016 -13.305 28.998 1.00 94.88 541 ALA A C 1
ATOM 4189 O O . ALA A 1 541 ? 7.683 -13.330 27.969 1.00 94.88 541 ALA A O 1
ATOM 4190 N N . THR A 1 542 ? 5.732 -12.931 28.997 1.00 95.25 542 THR A N 1
ATOM 4191 C CA . THR A 1 542 ? 5.013 -12.565 27.770 1.00 95.25 542 THR A CA 1
ATOM 4192 C C . THR A 1 542 ? 5.611 -11.363 27.075 1.00 95.25 542 THR A C 1
ATOM 4194 O O . THR A 1 542 ? 5.830 -11.408 25.866 1.00 95.25 542 THR A O 1
ATOM 4197 N N . ARG A 1 543 ? 5.931 -10.303 27.814 1.00 96.44 543 ARG A N 1
ATOM 4198 C CA . ARG A 1 543 ? 6.580 -9.127 27.228 1.00 96.44 543 ARG A CA 1
ATOM 4199 C C . ARG A 1 543 ? 7.989 -9.451 26.734 1.00 96.44 543 ARG A C 1
ATOM 4201 O O . ARG A 1 543 ? 8.314 -9.086 25.614 1.00 96.44 543 ARG A O 1
ATOM 4208 N N . ALA A 1 544 ? 8.792 -10.162 27.522 1.00 97.00 544 ALA A N 1
ATOM 4209 C CA . ALA A 1 544 ? 10.164 -10.501 27.151 1.00 97.00 544 ALA A CA 1
ATOM 4210 C C . ALA A 1 544 ? 10.227 -11.385 25.893 1.00 97.00 544 ALA A C 1
ATOM 4212 O O . ALA A 1 544 ? 10.905 -11.032 24.935 1.00 97.00 544 ALA A O 1
ATOM 4213 N N . ILE A 1 545 ? 9.468 -12.486 25.855 1.00 97.56 545 ILE A N 1
ATOM 4214 C CA . ILE A 1 545 ? 9.491 -13.447 24.740 1.00 97.56 545 ILE A CA 1
ATOM 4215 C C . ILE A 1 545 ? 8.935 -12.829 23.455 1.00 97.56 545 ILE A C 1
ATOM 4217 O O . ILE A 1 545 ? 9.503 -13.028 22.387 1.00 97.56 545 ILE A O 1
ATOM 4221 N N . THR A 1 546 ? 7.849 -12.053 23.533 1.00 97.31 546 THR A N 1
ATOM 4222 C CA . THR A 1 546 ? 7.284 -11.405 22.334 1.00 97.31 546 THR A CA 1
ATOM 4223 C C . THR A 1 546 ? 8.196 -10.312 21.777 1.00 97.31 546 THR A C 1
ATOM 4225 O O . THR A 1 546 ? 8.270 -10.153 20.561 1.00 97.31 546 THR A O 1
ATOM 4228 N N . LEU A 1 547 ? 8.932 -9.593 22.632 1.00 97.94 547 LEU A N 1
ATOM 4229 C CA . LEU A 1 547 ? 9.945 -8.634 22.184 1.00 97.94 547 LEU A CA 1
ATOM 4230 C C . LEU A 1 547 ? 11.181 -9.323 21.612 1.00 97.94 547 LEU A C 1
ATOM 4232 O O . LEU A 1 547 ? 11.658 -8.891 20.569 1.00 97.94 547 LEU A O 1
ATOM 4236 N N . LEU A 1 548 ? 11.654 -10.411 22.228 1.00 97.88 548 LEU A N 1
ATOM 4237 C CA . LEU A 1 548 ? 12.735 -11.235 21.684 1.00 97.88 548 LEU A CA 1
ATOM 4238 C C . LEU A 1 548 ? 12.360 -11.787 20.303 1.00 97.88 548 LEU A C 1
ATOM 4240 O O . LEU A 1 548 ? 13.172 -11.751 19.390 1.00 97.88 548 LEU A O 1
ATOM 4244 N N . TYR A 1 549 ? 11.119 -12.245 20.135 1.00 97.44 549 TYR A N 1
ATOM 4245 C CA . TYR A 1 549 ? 10.587 -12.713 18.857 1.00 97.44 549 TYR A CA 1
ATOM 4246 C C . TYR A 1 549 ? 10.661 -11.636 17.763 1.00 97.44 549 TYR A C 1
ATOM 4248 O O . TYR A 1 549 ? 11.184 -11.896 16.682 1.00 97.44 549 TYR A O 1
ATOM 4256 N N . VAL A 1 550 ? 10.194 -10.414 18.045 1.00 97.88 550 VAL A N 1
ATOM 4257 C CA . VAL A 1 550 ? 10.268 -9.301 17.079 1.00 97.88 550 VAL A CA 1
ATOM 4258 C C . VAL A 1 550 ? 11.712 -8.868 16.830 1.00 97.88 550 VAL A C 1
ATOM 4260 O O . VAL A 1 550 ? 12.067 -8.582 15.688 1.00 97.88 550 VAL A O 1
ATOM 4263 N N . LEU A 1 551 ? 12.549 -8.857 17.870 1.00 98.12 551 LEU A N 1
ATOM 4264 C CA . LEU A 1 551 ? 13.974 -8.557 17.760 1.00 98.12 551 LEU A CA 1
ATOM 4265 C C . LEU A 1 551 ? 14.684 -9.566 16.853 1.00 98.12 551 LEU A C 1
ATOM 4267 O O . LEU A 1 551 ? 15.382 -9.156 15.934 1.00 98.12 551 LEU A O 1
ATOM 4271 N N . ALA A 1 552 ? 14.462 -10.863 17.060 1.00 97.19 552 ALA A N 1
ATOM 4272 C CA . ALA A 1 552 ? 15.048 -11.923 16.248 1.00 97.19 552 ALA A CA 1
ATOM 4273 C C . ALA A 1 552 ? 14.616 -11.817 14.778 1.00 97.19 552 ALA A C 1
ATOM 4275 O O . ALA A 1 552 ? 15.465 -11.879 13.889 1.00 97.19 552 ALA A O 1
ATOM 4276 N N . LEU A 1 553 ? 13.323 -11.584 14.513 1.00 96.06 553 LEU A N 1
ATOM 4277 C CA . LEU A 1 553 ? 12.831 -11.366 13.149 1.00 96.06 553 LEU A CA 1
ATOM 4278 C C . LEU A 1 553 ? 13.486 -10.145 12.494 1.00 96.06 553 LEU A C 1
ATOM 4280 O O . LEU A 1 553 ? 13.969 -10.242 11.370 1.00 96.06 553 LEU A O 1
ATOM 4284 N N . GLY A 1 554 ? 13.538 -9.008 13.190 1.00 95.69 554 GLY A N 1
ATOM 4285 C CA . GLY A 1 554 ? 14.124 -7.789 12.635 1.00 95.69 554 GLY A CA 1
ATOM 4286 C C . GLY A 1 554 ? 15.632 -7.861 12.433 1.00 95.69 554 GLY A C 1
ATOM 4287 O O . GLY A 1 554 ? 16.114 -7.362 11.425 1.00 95.69 554 GLY A O 1
ATOM 4288 N N . LEU A 1 555 ? 16.371 -8.509 13.339 1.00 95.38 555 LEU A N 1
ATOM 4289 C CA . LEU A 1 555 ? 17.806 -8.751 13.162 1.00 95.38 555 LEU A CA 1
ATOM 4290 C C . LEU A 1 555 ? 18.077 -9.703 11.995 1.00 95.38 555 LEU A C 1
ATOM 4292 O O . LEU A 1 555 ? 19.040 -9.494 11.268 1.00 95.38 555 LEU A O 1
ATOM 4296 N N . THR A 1 556 ? 17.215 -10.702 11.781 1.00 93.44 556 THR A N 1
ATOM 4297 C CA . THR A 1 556 ? 17.314 -11.597 10.618 1.00 93.44 556 THR A CA 1
ATOM 4298 C C . THR A 1 556 ? 17.124 -10.813 9.320 1.00 93.44 556 THR A C 1
ATOM 4300 O O . THR A 1 556 ? 17.965 -10.904 8.434 1.00 93.44 556 THR A O 1
ATOM 4303 N N . VAL A 1 557 ? 16.073 -9.987 9.232 1.00 93.81 557 VAL A N 1
ATOM 4304 C CA . VAL A 1 557 ? 15.818 -9.123 8.064 1.00 93.81 557 VAL A CA 1
ATOM 4305 C C . VAL A 1 557 ? 16.971 -8.141 7.840 1.00 93.81 557 VAL A C 1
ATOM 4307 O O . VAL A 1 557 ? 17.528 -8.084 6.753 1.00 93.81 557 VAL A O 1
ATOM 4310 N N . ALA A 1 558 ? 17.400 -7.409 8.872 1.00 92.19 558 ALA A N 1
ATOM 4311 C CA . ALA A 1 558 ? 18.514 -6.467 8.755 1.00 92.19 558 ALA A CA 1
ATOM 4312 C C . ALA A 1 558 ? 19.829 -7.161 8.352 1.00 92.19 558 ALA A C 1
ATOM 4314 O O . ALA A 1 558 ? 20.605 -6.610 7.574 1.00 92.19 558 ALA A O 1
ATOM 4315 N N . GLY A 1 559 ? 20.064 -8.375 8.857 1.00 90.06 559 GLY A N 1
ATOM 4316 C CA . GLY A 1 559 ? 21.246 -9.174 8.555 1.00 90.06 559 GLY A CA 1
ATOM 4317 C C . GLY A 1 559 ? 21.334 -9.618 7.097 1.00 90.06 559 GLY A C 1
ATOM 4318 O O . GLY A 1 559 ? 22.447 -9.762 6.604 1.00 90.06 559 GLY A O 1
ATOM 4319 N N . LEU A 1 560 ? 20.206 -9.778 6.390 1.00 90.00 560 LEU A N 1
ATOM 4320 C CA . LEU A 1 560 ? 20.182 -10.151 4.968 1.00 90.00 560 LEU A CA 1
ATOM 4321 C C . LEU A 1 560 ? 20.717 -9.044 4.046 1.00 90.00 560 LEU A C 1
ATOM 4323 O O . LEU A 1 560 ? 21.274 -9.355 2.996 1.00 90.00 560 LEU A O 1
ATOM 4327 N N . TYR A 1 561 ? 20.647 -7.772 4.448 1.00 89.00 561 TYR A N 1
ATOM 4328 C CA . TYR A 1 561 ? 21.175 -6.661 3.642 1.00 89.00 561 TYR A CA 1
ATOM 4329 C C . TYR A 1 561 ? 22.703 -6.677 3.506 1.00 89.00 561 TYR A C 1
ATOM 4331 O O . TYR A 1 561 ? 23.234 -6.186 2.512 1.00 89.00 561 TYR A O 1
ATOM 4339 N N . TYR A 1 562 ? 23.420 -7.254 4.474 1.00 84.50 562 TYR A N 1
ATOM 4340 C CA . TYR A 1 562 ? 24.878 -7.360 4.415 1.00 84.50 562 TYR A CA 1
ATOM 4341 C C . TYR A 1 562 ? 25.370 -8.289 3.284 1.00 84.50 562 TYR A C 1
ATOM 4343 O O . TYR A 1 562 ? 26.119 -7.818 2.427 1.00 84.50 562 TYR A O 1
ATOM 4351 N N . PRO A 1 563 ? 24.948 -9.570 3.204 1.00 83.62 563 PRO A N 1
ATOM 4352 C CA . PRO A 1 563 ? 25.344 -10.453 2.111 1.00 83.62 563 PRO A CA 1
ATOM 4353 C C . PRO A 1 563 ? 24.731 -10.049 0.765 1.00 83.62 563 PRO A C 1
ATOM 4355 O O . PRO A 1 563 ? 25.351 -10.309 -0.258 1.00 83.62 563 PRO A O 1
ATOM 4358 N N . MET A 1 564 ? 23.567 -9.386 0.744 1.00 80.38 564 MET A N 1
ATOM 4359 C CA . MET A 1 564 ? 23.011 -8.831 -0.497 1.00 80.38 564 MET A CA 1
ATOM 4360 C C . MET A 1 564 ? 23.947 -7.807 -1.133 1.00 80.38 564 MET A C 1
ATOM 4362 O O . MET A 1 564 ? 24.132 -7.827 -2.340 1.00 80.38 564 MET A O 1
ATOM 4366 N N . HIS A 1 565 ? 24.555 -6.928 -0.334 1.00 71.69 565 HIS A N 1
ATOM 4367 C CA . HIS A 1 565 ? 25.526 -5.965 -0.853 1.00 71.69 565 HIS A CA 1
ATOM 4368 C C . HIS A 1 565 ? 26.803 -6.625 -1.352 1.00 71.69 565 HIS A C 1
ATOM 4370 O O . HIS A 1 565 ? 27.341 -6.204 -2.359 1.00 71.69 565 HIS A O 1
ATOM 4376 N N . ALA A 1 566 ? 27.272 -7.672 -0.672 1.00 58.38 566 ALA A N 1
ATOM 4377 C CA . ALA A 1 566 ? 28.445 -8.424 -1.113 1.00 58.38 566 ALA A CA 1
ATOM 4378 C C . ALA A 1 566 ? 28.217 -9.195 -2.431 1.00 58.38 566 ALA A C 1
ATOM 4380 O O . ALA A 1 566 ? 29.181 -9.681 -3.018 1.00 58.38 566 ALA A O 1
ATOM 4381 N N . ALA A 1 567 ? 26.959 -9.346 -2.860 1.00 51.16 567 ALA A N 1
ATOM 4382 C CA . ALA A 1 567 ? 26.577 -10.008 -4.104 1.00 51.16 567 ALA A CA 1
ATOM 4383 C C . ALA A 1 567 ? 26.466 -9.050 -5.312 1.00 51.16 567 ALA A C 1
ATOM 4385 O O . ALA A 1 567 ? 26.341 -9.539 -6.436 1.00 51.16 567 ALA A O 1
ATOM 4386 N N . PHE A 1 568 ? 26.514 -7.728 -5.091 1.00 48.75 568 PHE A N 1
ATOM 4387 C CA . PHE A 1 568 ? 26.596 -6.682 -6.122 1.00 48.75 568 PHE A CA 1
ATOM 4388 C C . PHE A 1 568 ? 28.023 -6.139 -6.224 1.00 48.75 568 PHE A C 1
ATOM 4390 O O . PHE A 1 568 ? 28.412 -5.761 -7.353 1.00 48.75 568 PHE A O 1
#